Protein AF-A0A955XY49-F1 (afdb_monomer_lite)

Foldseek 3Di:
DDALVNCDPVPNPDDFAPQAFAWPDDSVVVSVCQAQQKDWTKTAFDWDWDDDDQWIKIKGFGADPPDDPVVQQVQVQVCVVVVVQVQFDDWDFPDDVTGTIITTGDGPDDVLLSVLSSCVRTRNMDIDIGWQWDFDDDPPDPGGDTDRHHNVRVVVSVVVVLLVVLLVVLVVLLVVLCVLLLLLVLLLLCLVVVVVLVVLCVPADDLVRSLVCSCVVSVHDNVNSNSVSPDDPVCSDPVNNVVSVVSSVVSVVVSVVSVVCSVDPVSSVVVSVVVVVVCCVVDPDDGRYHYPDPDPCPDHDVLVSQDWAKWKWWAKFQAFIAIENDDDDLVQQAADVPIHTAAIDIDIQSKWKWWAKQQQFIAIDRNVPFHHDSYHGGGPLVQADDDDPITTFDMFMPHPLRFDDQDPVNQVPDPPPADGDFWKWWAKFAQFIAIEHCPVVRDGAHRHGFGAEDWDPVDPRITTNHMDTDSQQWWKWWAKQAAFIAIEGPVLHDYDHGYDNHDGQEDDDDPITTQDIDTDNDQPAAWWFAWPVGDIDGRGNVVDPHDHGHYNGDHPDDPTGTPHTDDDRHYSDDPDPDPPPDDDDDDDDDDDDDDDDDDDDDDDDDDDDDDDDDDDDDDDDDDDDDDDDDDDDDDDDDDDDDDDDDDDDDDDDDDDDDDDDDDDDDDDDDDDDD

pLDDT: mean 82.02, std 21.79, range [23.69, 98.06]

Structure (mmCIF, N/CA/C/O backbone):
data_AF-A0A955XY49-F1
#
_entry.id   AF-A0A955XY49-F1
#
loop_
_atom_site.group_PDB
_atom_site.id
_atom_site.type_symbol
_atom_site.label_atom_id
_atom_site.label_alt_id
_atom_site.label_comp_id
_atom_site.label_asym_id
_atom_site.label_entity_id
_atom_site.label_seq_id
_atom_site.pdbx_PDB_ins_code
_atom_site.Cartn_x
_atom_site.Cartn_y
_atom_site.Cartn_z
_atom_site.occupancy
_atom_site.B_iso_or_equiv
_atom_site.auth_seq_id
_atom_site.auth_comp_id
_atom_site.auth_asym_id
_atom_site.auth_atom_id
_atom_site.pdbx_PDB_model_num
ATOM 1 N N . ASP A 1 1 ? -0.484 16.737 -32.103 1.00 66.50 1 ASP A N 1
ATOM 2 C CA . ASP A 1 1 ? 0.138 16.152 -30.895 1.00 66.50 1 ASP A CA 1
ATOM 3 C C . ASP A 1 1 ? -0.594 14.881 -30.500 1.00 66.50 1 ASP A C 1
ATOM 5 O O . ASP A 1 1 ? -1.704 14.676 -30.982 1.00 66.50 1 ASP A O 1
ATOM 9 N N . ILE A 1 2 ? 0.043 14.018 -29.708 1.00 89.75 2 ILE A N 1
ATOM 10 C CA . ILE A 1 2 ? -0.556 12.797 -29.145 1.00 89.75 2 ILE A CA 1
ATOM 11 C C . ILE A 1 2 ? -0.857 13.055 -27.666 1.00 89.75 2 ILE A C 1
ATOM 13 O O . ILE A 1 2 ? -0.037 13.677 -26.989 1.00 89.75 2 ILE A O 1
ATOM 17 N N . THR A 1 3 ? -2.018 12.626 -27.175 1.00 92.88 3 THR A N 1
ATOM 18 C CA . THR A 1 3 ? -2.400 12.808 -25.764 1.00 92.88 3 THR A CA 1
ATOM 19 C C . THR A 1 3 ? -2.014 11.593 -24.921 1.00 92.88 3 THR A C 1
ATOM 21 O O . THR A 1 3 ? -1.710 10.518 -25.451 1.00 92.88 3 THR A O 1
ATOM 24 N N . LEU A 1 4 ? -2.003 11.743 -23.595 1.00 92.44 4 LEU A N 1
ATOM 25 C CA . LEU A 1 4 ? -1.576 10.671 -22.699 1.00 92.44 4 LEU A CA 1
ATOM 26 C C . LEU A 1 4 ? -2.559 9.488 -22.730 1.00 92.44 4 LEU A C 1
ATOM 28 O O . LEU A 1 4 ? -2.132 8.337 -22.740 1.00 92.44 4 LEU A O 1
ATOM 32 N N . GLU A 1 5 ? -3.859 9.749 -22.874 1.00 91.12 5 GLU A N 1
ATOM 33 C CA . GLU A 1 5 ? -4.933 8.747 -22.962 1.00 91.12 5 GLU A CA 1
ATOM 34 C C . GLU A 1 5 ? -4.856 7.904 -24.241 1.00 91.12 5 GLU A C 1
ATOM 36 O O . GLU A 1 5 ? -5.303 6.755 -24.258 1.00 91.12 5 GLU A O 1
ATOM 41 N N . GLN A 1 6 ? -4.283 8.456 -25.315 1.00 92.31 6 GLN A N 1
ATOM 42 C CA . GLN A 1 6 ? -4.031 7.725 -26.561 1.00 92.31 6 GLN A CA 1
ATOM 43 C C . GLN A 1 6 ? -2.875 6.724 -26.411 1.00 92.31 6 GLN A C 1
ATOM 45 O O . GLN A 1 6 ? -2.832 5.726 -27.128 1.00 92.31 6 GLN A O 1
ATOM 50 N N . VAL A 1 7 ? -1.955 6.962 -25.470 1.00 92.38 7 VAL A N 1
ATOM 51 C CA . VAL A 1 7 ? -0.803 6.092 -25.191 1.00 92.38 7 VAL A CA 1
ATOM 52 C C . VAL A 1 7 ? -1.114 5.100 -24.065 1.00 92.38 7 VAL A C 1
ATOM 54 O O . VAL A 1 7 ? -0.908 3.894 -24.223 1.00 92.38 7 VAL A O 1
ATOM 57 N N . VAL A 1 8 ? -1.622 5.591 -22.933 1.00 91.88 8 VAL A N 1
ATOM 58 C CA . VAL A 1 8 ? -1.838 4.820 -21.703 1.00 91.88 8 VAL A CA 1
ATOM 59 C C . VAL A 1 8 ? -3.145 4.032 -21.783 1.00 91.88 8 VAL A C 1
ATOM 61 O O . VAL A 1 8 ? -4.234 4.595 -21.920 1.00 91.88 8 VAL A O 1
ATOM 64 N N . GLY A 1 9 ? -3.039 2.707 -21.697 1.00 83.81 9 GLY A N 1
ATOM 65 C CA . GLY A 1 9 ? -4.103 1.737 -21.966 1.00 83.81 9 GLY A CA 1
ATOM 66 C C . GLY A 1 9 ? -3.915 1.031 -23.318 1.00 83.81 9 GLY A C 1
ATOM 67 O O . GLY A 1 9 ? -3.582 -0.156 -23.311 1.00 83.81 9 GLY A O 1
ATOM 68 N N . PRO A 1 10 ? -4.085 1.717 -24.471 1.00 88.19 10 PRO A N 1
ATOM 69 C CA . PRO A 1 10 ? -3.972 1.101 -25.799 1.00 88.19 10 PRO A CA 1
ATOM 70 C C . PRO A 1 10 ? -2.569 0.589 -26.147 1.00 88.19 10 PRO A C 1
ATOM 72 O O . PRO A 1 10 ? -2.445 -0.442 -26.806 1.00 88.19 10 PRO A O 1
ATOM 75 N N . HIS A 1 11 ? -1.519 1.299 -25.716 1.00 91.31 11 HIS A N 1
ATOM 76 C CA . HIS A 1 11 ? -0.128 0.975 -26.050 1.00 91.31 11 HIS A CA 1
ATOM 77 C C . HIS A 1 11 ? 0.722 0.676 -24.809 1.00 91.31 11 HIS A C 1
ATOM 79 O O . HIS A 1 11 ? 1.462 -0.303 -24.798 1.00 91.31 11 HIS A O 1
ATOM 85 N N . ILE A 1 12 ? 0.591 1.475 -23.746 1.00 94.00 12 ILE A N 1
ATOM 86 C CA . ILE A 1 12 ? 1.321 1.301 -22.482 1.00 94.00 12 ILE A CA 1
ATOM 87 C C . ILE A 1 12 ? 0.309 1.035 -21.367 1.00 94.00 12 ILE A C 1
ATOM 89 O O . ILE A 1 12 ? -0.427 1.929 -20.964 1.00 94.00 12 ILE A O 1
ATOM 93 N N . LYS A 1 13 ? 0.252 -0.199 -20.856 1.00 92.25 13 LYS A N 1
ATOM 94 C CA . LYS A 1 13 ? -0.722 -0.605 -19.819 1.00 92.25 13 LYS A CA 1
ATOM 95 C C . LYS A 1 13 ? -0.339 -0.203 -18.386 1.00 92.25 13 LYS A C 1
ATOM 97 O O . LYS A 1 13 ? -1.128 -0.432 -17.480 1.00 92.25 13 LYS A O 1
ATOM 102 N N . GLY A 1 14 ? 0.859 0.340 -18.181 1.00 92.81 14 GLY A N 1
ATOM 103 C CA . GLY A 1 14 ? 1.466 0.571 -16.865 1.00 92.81 14 GLY A CA 1
ATOM 104 C C . GLY A 1 14 ? 2.791 -0.190 -16.697 1.00 92.81 14 GLY A C 1
ATOM 105 O O . GLY A 1 14 ? 3.167 -0.959 -17.595 1.00 92.81 14 GLY A O 1
ATOM 106 N N . PRO A 1 15 ? 3.498 -0.015 -15.563 1.00 94.38 15 PRO A N 1
ATOM 107 C CA . PRO A 1 15 ? 4.770 -0.689 -15.285 1.00 94.38 15 PRO A CA 1
ATOM 108 C C . PRO A 1 15 ? 4.636 -2.210 -15.377 1.00 94.38 15 PRO A C 1
ATOM 110 O O . PRO A 1 15 ? 3.614 -2.748 -14.959 1.00 94.38 15 PRO A O 1
ATOM 113 N N . ASP A 1 16 ? 5.635 -2.904 -15.921 1.00 95.19 16 ASP A N 1
ATOM 114 C CA . ASP A 1 16 ? 5.703 -4.369 -15.890 1.00 95.19 16 ASP A CA 1
ATOM 115 C C . ASP A 1 16 ? 6.834 -4.800 -14.957 1.00 95.19 16 ASP A C 1
ATOM 117 O O . ASP A 1 16 ? 7.968 -4.339 -15.106 1.00 95.19 16 ASP A O 1
ATOM 121 N N . PHE A 1 17 ? 6.524 -5.632 -13.964 1.00 94.75 17 PHE A N 1
ATOM 122 C CA . PHE A 1 17 ? 7.477 -6.019 -12.930 1.00 94.75 17 PHE A CA 1
ATOM 123 C C . PHE A 1 17 ? 8.029 -7.427 -13.189 1.00 94.75 17 PHE A C 1
ATOM 125 O O . PHE A 1 17 ? 7.271 -8.350 -13.499 1.00 94.75 17 PHE A O 1
ATOM 132 N N . PRO A 1 18 ? 9.342 -7.656 -12.988 1.00 91.81 18 PRO A N 1
ATOM 133 C CA . PRO A 1 18 ? 9.953 -8.964 -13.226 1.00 91.81 18 PRO A CA 1
ATOM 134 C C . PRO A 1 18 ? 9.407 -10.057 -12.292 1.00 91.81 18 PRO A C 1
ATOM 136 O O . PRO A 1 18 ? 9.465 -11.231 -12.650 1.00 91.81 18 PRO A O 1
ATOM 139 N N . THR A 1 19 ? 8.848 -9.669 -11.136 1.00 90.50 19 THR A N 1
ATOM 140 C CA . THR A 1 19 ? 8.206 -10.538 -10.132 1.00 90.50 19 THR A CA 1
ATOM 141 C C . THR A 1 19 ? 6.707 -10.774 -10.386 1.00 90.50 19 THR A C 1
ATOM 143 O O . THR A 1 19 ? 5.996 -11.219 -9.485 1.00 90.50 19 THR A O 1
ATOM 146 N N . ALA A 1 20 ? 6.211 -10.472 -11.593 1.00 89.62 20 ALA A N 1
ATOM 147 C CA . ALA A 1 20 ? 4.807 -10.604 -11.989 1.00 89.62 20 ALA A CA 1
ATOM 148 C C . ALA A 1 20 ? 3.847 -9.835 -11.054 1.00 89.62 20 ALA A C 1
ATOM 150 O O . ALA A 1 20 ? 3.958 -8.612 -10.933 1.00 89.62 20 ALA A O 1
ATOM 151 N N . GLY A 1 21 ? 2.895 -10.524 -10.419 1.00 90.50 21 GLY A N 1
ATOM 152 C CA . GLY A 1 21 ? 1.897 -9.928 -9.526 1.00 90.50 21 GLY A CA 1
ATOM 153 C C . GLY A 1 21 ? 0.744 -9.231 -10.246 1.00 90.50 21 GLY A C 1
ATOM 154 O O . GLY A 1 21 ? 0.600 -9.304 -11.467 1.00 90.50 21 GLY A O 1
ATOM 155 N N . ILE A 1 22 ? -0.101 -8.568 -9.460 1.00 92.88 22 ILE A N 1
ATOM 156 C CA . ILE A 1 22 ? -1.318 -7.886 -9.902 1.00 92.88 22 ILE A CA 1
ATOM 157 C C . ILE A 1 22 ? -1.184 -6.405 -9.552 1.00 92.88 22 ILE A C 1
ATOM 159 O O . ILE A 1 22 ? -1.000 -6.056 -8.386 1.00 92.88 22 ILE A O 1
ATOM 163 N N . MET A 1 23 ? -1.283 -5.530 -10.548 1.00 93.06 23 MET A N 1
ATOM 164 C CA . MET A 1 23 ? -1.373 -4.088 -10.330 1.00 93.06 23 MET A CA 1
ATOM 165 C C . MET A 1 23 ? -2.828 -3.714 -10.034 1.00 93.06 23 MET A C 1
ATOM 167 O O . MET A 1 23 ? -3.713 -4.034 -10.830 1.00 93.06 23 MET A O 1
ATOM 171 N N . LEU A 1 24 ? -3.063 -3.062 -8.893 1.00 91.12 24 LEU A N 1
ATOM 172 C CA . LEU A 1 24 ? -4.397 -2.632 -8.453 1.00 91.12 24 LEU A CA 1
ATOM 173 C C . LEU A 1 24 ? -4.749 -1.217 -8.933 1.00 91.12 24 LEU A C 1
ATOM 175 O O . LEU A 1 24 ? -5.925 -0.905 -9.079 1.00 91.12 24 LEU A O 1
ATOM 179 N N . THR A 1 25 ? -3.739 -0.384 -9.197 1.00 90.06 25 THR A N 1
ATOM 180 C CA . THR A 1 25 ? -3.908 0.994 -9.677 1.00 90.06 25 THR A CA 1
ATOM 181 C C . THR A 1 25 ? -4.703 1.049 -10.981 1.00 90.06 25 THR A C 1
ATOM 183 O O . THR A 1 25 ? -4.408 0.334 -11.946 1.00 90.06 25 THR A O 1
ATOM 186 N N . THR A 1 26 ? -5.703 1.925 -10.993 1.00 90.12 26 THR A N 1
ATOM 187 C CA . THR A 1 26 ? -6.620 2.175 -12.108 1.00 90.12 26 THR A CA 1
ATOM 188 C C . THR A 1 26 ? -5.922 2.854 -13.288 1.00 90.12 26 THR A C 1
ATOM 190 O O . THR A 1 26 ? -4.781 3.320 -13.202 1.00 90.12 26 THR A O 1
ATOM 193 N N . ARG A 1 27 ? -6.605 2.925 -14.437 1.00 89.56 27 ARG A N 1
ATOM 194 C CA . ARG A 1 27 ? -6.067 3.623 -15.613 1.00 89.56 27 ARG A CA 1
ATOM 195 C C . ARG A 1 27 ? -5.982 5.128 -15.361 1.00 89.56 27 ARG A C 1
ATOM 197 O O . ARG A 1 27 ? -5.047 5.765 -15.829 1.00 89.56 27 ARG A O 1
ATOM 204 N N . GLU A 1 28 ? -6.948 5.659 -14.631 1.00 89.62 28 GLU A N 1
ATOM 205 C CA . GLU A 1 28 ? -7.114 7.064 -14.286 1.00 89.62 28 GLU A CA 1
ATOM 206 C C . GLU A 1 28 ? -5.966 7.524 -13.375 1.00 89.62 28 GLU A C 1
ATOM 208 O O . GLU A 1 28 ? -5.245 8.455 -13.726 1.00 89.62 28 GLU A O 1
ATOM 213 N N . GLU A 1 29 ? -5.680 6.784 -12.300 1.00 91.12 29 GLU A N 1
ATOM 214 C CA . GLU A 1 29 ? -4.509 7.034 -11.444 1.00 91.12 29 GLU A CA 1
ATOM 215 C C . GLU A 1 29 ? -3.183 6.897 -12.217 1.00 91.12 29 GLU A C 1
ATOM 217 O O . GLU A 1 29 ? -2.256 7.679 -12.012 1.00 91.12 29 GLU A O 1
ATOM 222 N N . LEU A 1 30 ? -3.065 5.938 -13.148 1.00 93.44 30 LEU A N 1
ATOM 223 C CA . LEU A 1 30 ? -1.870 5.825 -13.998 1.00 93.44 30 LEU A CA 1
ATOM 224 C C . LEU A 1 30 ? -1.691 7.013 -14.947 1.00 93.44 30 LEU A C 1
ATOM 226 O O . LEU A 1 30 ? -0.548 7.356 -15.250 1.00 93.44 30 LEU A O 1
ATOM 230 N N . LEU A 1 31 ? -2.775 7.630 -15.426 1.00 94.44 31 LEU A N 1
ATOM 231 C CA . LEU A 1 31 ? -2.696 8.860 -16.215 1.00 94.44 31 LEU A CA 1
ATOM 232 C C . LEU A 1 31 ? -2.120 9.993 -15.359 1.00 94.44 31 LEU A C 1
ATOM 234 O O . LEU A 1 31 ? -1.156 10.620 -15.784 1.00 94.44 31 LEU A O 1
ATOM 238 N N . GLU A 1 32 ? -2.615 10.189 -14.136 1.00 94.94 32 GLU A N 1
ATOM 239 C CA . GLU A 1 32 ? -2.081 11.198 -13.206 1.00 94.94 32 GLU A CA 1
ATOM 240 C C . GLU A 1 32 ? -0.594 10.958 -12.884 1.00 94.94 32 GLU A C 1
ATOM 242 O O . GLU A 1 32 ? 0.231 11.867 -13.003 1.00 94.94 32 GLU A O 1
ATOM 247 N N . ILE A 1 33 ? -0.219 9.711 -12.567 1.00 95.88 33 ILE A N 1
ATOM 248 C CA . ILE A 1 33 ? 1.171 9.321 -12.269 1.00 95.88 33 ILE A CA 1
ATOM 249 C C . ILE A 1 33 ? 2.101 9.586 -13.461 1.00 95.88 33 ILE A C 1
ATOM 251 O O . ILE A 1 33 ? 3.246 10.023 -13.286 1.00 95.88 33 ILE A O 1
ATOM 255 N N . TYR A 1 34 ? 1.632 9.298 -14.677 1.00 96.81 34 TYR A N 1
ATOM 256 C CA . TYR A 1 34 ? 2.403 9.500 -15.898 1.00 96.81 34 TYR A CA 1
ATOM 257 C C . TYR A 1 34 ? 2.382 10.942 -16.417 1.00 96.81 34 TYR A C 1
ATOM 259 O O . TYR A 1 34 ? 3.294 11.283 -17.168 1.00 96.81 34 TYR A O 1
ATOM 267 N N . ASP A 1 35 ? 1.434 11.788 -16.018 1.00 95.69 35 ASP A N 1
ATOM 268 C CA . ASP A 1 35 ? 1.459 13.224 -16.317 1.00 95.69 35 ASP A CA 1
ATOM 269 C C . ASP A 1 35 ? 2.396 13.970 -15.353 1.00 95.69 35 ASP A C 1
ATOM 271 O O . ASP A 1 35 ? 3.370 14.589 -15.786 1.00 95.69 35 ASP A O 1
ATOM 275 N N . GLU A 1 36 ? 2.205 13.810 -14.035 1.00 95.06 36 GLU A N 1
ATOM 276 C CA . GLU A 1 36 ? 3.048 14.464 -13.021 1.00 95.06 36 GLU A CA 1
ATOM 277 C C . GLU A 1 36 ? 4.482 13.907 -12.949 1.00 95.06 36 GLU A C 1
ATOM 279 O O . GLU A 1 36 ? 5.376 14.528 -12.361 1.00 95.06 36 GLU A O 1
ATOM 284 N N . GLY A 1 37 ? 4.705 12.697 -13.466 1.00 94.69 37 GLY A N 1
ATOM 285 C CA . GLY A 1 37 ? 5.973 11.983 -13.341 1.00 94.69 37 GLY A CA 1
ATOM 286 C C . GLY A 1 37 ? 6.259 11.450 -11.934 1.00 94.69 37 GLY A C 1
ATOM 287 O O . GLY A 1 37 ? 7.414 11.163 -11.609 1.00 94.69 37 GLY A O 1
ATOM 288 N N . ARG A 1 38 ? 5.248 11.350 -11.065 1.00 96.25 38 ARG A N 1
ATOM 289 C CA . ARG A 1 38 ? 5.370 10.819 -9.698 1.00 96.25 38 ARG A CA 1
ATOM 290 C C . ARG A 1 38 ? 4.059 10.210 -9.204 1.00 96.25 38 ARG A C 1
ATOM 292 O O . ARG A 1 38 ? 2.993 10.586 -9.662 1.00 96.25 38 ARG A O 1
ATOM 299 N N . GLY A 1 39 ? 4.148 9.344 -8.201 1.00 94.50 39 GLY A N 1
ATOM 300 C CA . GLY A 1 39 ? 2.996 8.851 -7.442 1.00 94.50 39 GLY A CA 1
ATOM 301 C C . GLY A 1 39 ? 3.239 7.440 -6.923 1.00 94.50 39 GLY A C 1
ATOM 302 O O . GLY A 1 39 ? 4.391 7.036 -6.776 1.00 94.50 39 GLY A O 1
ATOM 303 N N . ALA A 1 40 ? 2.178 6.688 -6.640 1.00 94.12 40 ALA A N 1
ATOM 304 C CA . ALA A 1 40 ? 2.277 5.335 -6.100 1.00 94.12 40 ALA A CA 1
ATOM 305 C C . ALA A 1 40 ? 1.466 4.352 -6.948 1.00 94.12 40 ALA A C 1
ATOM 307 O O . ALA A 1 40 ? 0.273 4.543 -7.150 1.00 94.12 40 ALA A O 1
ATOM 308 N N . VAL A 1 41 ? 2.118 3.285 -7.408 1.00 93.75 41 VAL A N 1
ATOM 309 C CA . VAL A 1 41 ? 1.468 2.147 -8.063 1.00 93.75 41 VAL A CA 1
ATOM 310 C C . VAL A 1 41 ? 1.313 1.037 -7.033 1.00 93.75 41 VAL A C 1
ATOM 312 O O . VAL A 1 41 ? 2.296 0.591 -6.441 1.00 93.75 41 VAL A O 1
ATOM 315 N N . GLU A 1 42 ? 0.087 0.595 -6.791 1.00 93.25 42 GLU A N 1
ATOM 316 C CA . GLU A 1 42 ? -0.219 -0.440 -5.811 1.00 93.25 42 GLU A CA 1
ATOM 317 C C . GLU A 1 42 ? -0.146 -1.828 -6.458 1.00 93.25 42 GLU A C 1
ATOM 319 O O . GLU A 1 42 ? -0.754 -2.090 -7.500 1.00 93.25 42 GLU A O 1
ATOM 324 N N . VAL A 1 43 ? 0.653 -2.710 -5.853 1.00 93.19 43 VAL A N 1
ATOM 325 C CA . VAL A 1 43 ? 1.022 -4.023 -6.389 1.00 93.19 43 VAL A CA 1
ATOM 326 C C . VAL A 1 43 ? 0.739 -5.096 -5.345 1.00 93.19 43 VAL A C 1
ATOM 328 O O . VAL A 1 43 ? 1.164 -5.002 -4.193 1.00 93.19 43 VAL A O 1
ATOM 331 N N . ARG A 1 44 ? 0.039 -6.147 -5.764 1.00 93.06 44 ARG A N 1
ATOM 332 C CA . ARG A 1 44 ? -0.347 -7.303 -4.955 1.00 93.06 44 ARG A CA 1
ATOM 333 C C . ARG A 1 44 ? 0.346 -8.568 -5.469 1.00 93.06 44 ARG A C 1
ATOM 335 O O . ARG A 1 44 ? 0.433 -8.781 -6.678 1.00 93.06 44 ARG A O 1
ATOM 342 N N . GLY A 1 45 ? 0.810 -9.422 -4.558 1.00 93.12 45 GLY A N 1
ATOM 343 C CA . GLY A 1 45 ? 1.300 -10.761 -4.891 1.00 93.12 45 GLY A CA 1
ATOM 344 C C . GLY A 1 45 ? 0.188 -11.649 -5.457 1.00 93.12 45 GLY A C 1
ATOM 345 O O . GLY A 1 45 ? -0.929 -11.663 -4.933 1.00 93.12 45 GLY A O 1
ATOM 346 N N . ALA A 1 46 ? 0.474 -12.374 -6.538 1.00 92.00 46 ALA A N 1
ATOM 347 C CA . ALA A 1 46 ? -0.477 -13.325 -7.105 1.00 92.00 46 ALA A CA 1
ATOM 348 C C . ALA A 1 46 ? -0.611 -14.557 -6.195 1.00 92.00 46 ALA A C 1
ATOM 350 O O . ALA A 1 46 ? 0.376 -15.032 -5.630 1.00 92.00 46 ALA A O 1
ATOM 351 N N . TRP A 1 47 ? -1.831 -15.076 -6.059 1.00 93.06 47 TRP A N 1
ATOM 352 C CA . TRP A 1 47 ? -2.116 -16.278 -5.282 1.00 93.06 47 TRP A CA 1
ATOM 353 C C . TRP A 1 47 ? -3.288 -17.058 -5.876 1.00 93.06 47 TRP A C 1
ATOM 355 O O . TRP A 1 47 ? -4.147 -16.494 -6.559 1.00 93.06 47 TRP A O 1
ATOM 365 N N . ARG A 1 48 ? -3.342 -18.355 -5.570 1.00 92.25 48 ARG A N 1
ATOM 366 C CA . ARG A 1 48 ? -4.419 -19.270 -5.963 1.00 92.25 48 ARG A CA 1
ATOM 367 C C . ARG A 1 48 ? -4.685 -20.322 -4.893 1.00 92.25 48 ARG A C 1
ATOM 369 O O . ARG A 1 48 ? -3.922 -20.480 -3.941 1.00 92.25 48 ARG A O 1
ATOM 376 N N . LEU A 1 49 ? -5.792 -21.041 -5.052 1.00 92.56 49 LEU A N 1
ATOM 377 C CA . LEU A 1 49 ? -6.158 -22.158 -4.187 1.00 92.56 49 LEU A CA 1
ATOM 378 C C . LEU A 1 49 ? -5.760 -23.483 -4.827 1.00 92.56 49 LEU A C 1
ATOM 380 O O . LEU A 1 49 ? -6.101 -23.750 -5.978 1.00 92.56 49 LEU A O 1
ATOM 384 N N . GLU A 1 50 ? -5.098 -24.329 -4.044 1.00 91.81 50 GLU A N 1
ATOM 385 C CA . GLU A 1 50 ? -4.875 -25.739 -4.360 1.00 91.81 50 GLU A CA 1
ATOM 386 C C . GLU A 1 50 ? -5.615 -26.606 -3.329 1.00 91.81 50 GLU A C 1
ATOM 388 O O . GLU A 1 50 ? -5.783 -26.223 -2.167 1.00 91.81 50 GLU A O 1
ATOM 393 N N . SER A 1 51 ? -6.098 -27.777 -3.744 1.00 87.19 51 SER A N 1
ATOM 394 C CA . SER A 1 51 ? -6.823 -28.692 -2.859 1.00 87.19 51 SER A CA 1
ATOM 395 C C . SER A 1 51 ? -6.572 -30.147 -3.220 1.00 87.19 51 SER A C 1
ATOM 397 O O . SER A 1 51 ? -6.719 -30.525 -4.382 1.00 87.19 51 SER A O 1
ATOM 399 N N . GLU A 1 52 ? -6.296 -30.969 -2.213 1.00 82.75 52 GLU A N 1
ATOM 400 C CA . GLU A 1 52 ? -6.125 -32.414 -2.346 1.00 82.75 52 GLU A CA 1
ATOM 401 C C . GLU A 1 52 ? -7.060 -33.106 -1.345 1.00 82.75 52 GLU A C 1
ATOM 403 O O . GLU A 1 52 ? -6.906 -33.023 -0.121 1.00 82.75 52 GLU A O 1
ATOM 408 N N . GLY A 1 53 ? -8.108 -33.741 -1.874 1.00 80.94 53 GLY A N 1
ATOM 409 C CA . GLY A 1 53 ? -9.163 -34.355 -1.071 1.00 80.94 53 GLY A CA 1
ATOM 410 C C . GLY A 1 53 ? -9.886 -33.347 -0.168 1.00 80.94 53 GLY A C 1
ATOM 411 O O . GLY A 1 53 ? -10.703 -32.557 -0.631 1.00 80.94 53 GLY A O 1
ATOM 412 N N . GLN A 1 54 ? -9.624 -33.421 1.139 1.00 74.88 54 GLN A N 1
ATOM 413 C CA . GLN A 1 54 ? -10.225 -32.555 2.165 1.00 74.88 54 GLN A CA 1
ATOM 414 C C . GLN A 1 54 ? -9.286 -31.436 2.647 1.00 74.88 54 GLN A C 1
ATOM 416 O O . GLN A 1 54 ? -9.724 -30.570 3.407 1.00 74.88 54 GLN A O 1
ATOM 421 N N . LYS A 1 55 ? -8.008 -31.444 2.238 1.00 81.06 55 LYS A N 1
ATOM 422 C CA . LYS A 1 55 ? -7.058 -30.371 2.549 1.00 81.06 55 LYS A CA 1
ATOM 423 C C . LYS A 1 55 ? -7.130 -29.277 1.486 1.00 81.06 55 LYS A C 1
ATOM 425 O O . LYS A 1 55 ? -7.308 -29.556 0.300 1.00 81.06 55 LYS A O 1
ATOM 430 N N . LYS A 1 56 ? -6.990 -28.030 1.931 1.00 88.12 56 LYS A N 1
ATOM 431 C CA . LYS A 1 56 ? -6.892 -26.838 1.086 1.00 88.12 56 LYS A CA 1
ATOM 432 C C . LYS A 1 56 ? -5.636 -26.069 1.473 1.00 88.12 56 LYS A C 1
ATOM 434 O O . LYS A 1 56 ? -5.314 -25.978 2.658 1.00 88.12 56 LYS A O 1
ATOM 439 N N . TRP A 1 57 ? -4.995 -25.471 0.483 1.00 92.94 57 TRP A N 1
ATOM 440 C CA . TRP A 1 57 ? -3.862 -24.577 0.662 1.00 92.94 57 TRP A CA 1
ATOM 441 C C . TRP A 1 57 ? -4.081 -23.302 -0.137 1.00 92.94 57 TRP A C 1
ATOM 443 O O . TRP A 1 57 ? -4.706 -23.316 -1.202 1.00 92.94 57 TRP A O 1
ATOM 453 N N . ILE A 1 58 ? -3.529 -22.207 0.371 1.00 94.94 58 ILE A N 1
ATOM 454 C CA . ILE A 1 58 ? -3.272 -21.025 -0.446 1.00 94.94 58 ILE A CA 1
ATOM 455 C C . ILE A 1 58 ? -1.837 -21.138 -0.945 1.00 94.94 58 ILE A C 1
ATOM 457 O O . ILE A 1 58 ? -0.923 -21.359 -0.153 1.00 94.94 58 ILE A O 1
ATOM 461 N N . VAL A 1 59 ? -1.647 -20.971 -2.247 1.00 95.19 59 VAL A N 1
ATOM 462 C CA . VAL A 1 59 ? -0.329 -20.872 -2.868 1.00 95.19 59 VAL A CA 1
ATOM 463 C C . VAL A 1 59 ? -0.143 -19.440 -3.336 1.00 95.19 59 VAL A C 1
ATOM 465 O O . VAL A 1 59 ? -0.948 -18.937 -4.113 1.00 95.19 59 VAL A O 1
ATOM 468 N N . ILE A 1 60 ? 0.902 -18.783 -2.842 1.00 95.06 60 ILE A N 1
ATOM 469 C CA . ILE A 1 60 ? 1.364 -17.486 -3.331 1.00 95.06 60 ILE A CA 1
ATOM 470 C C . ILE A 1 60 ? 2.367 -17.771 -4.451 1.00 95.06 60 ILE A C 1
ATOM 472 O O . ILE A 1 60 ? 3.448 -18.308 -4.192 1.00 95.06 60 ILE A O 1
ATOM 476 N N . ASP A 1 61 ? 1.989 -17.415 -5.677 1.00 92.56 61 ASP A N 1
ATOM 477 C CA . ASP A 1 61 ? 2.786 -17.603 -6.894 1.00 92.56 61 ASP A CA 1
ATOM 478 C C . ASP A 1 61 ? 3.702 -16.392 -7.180 1.00 92.56 61 ASP A C 1
ATOM 480 O O . ASP A 1 61 ? 4.577 -16.451 -8.043 1.00 92.56 61 ASP A O 1
ATOM 484 N N . SER A 1 62 ? 3.503 -15.250 -6.502 1.00 92.75 62 SER A N 1
ATOM 485 C CA . SER A 1 62 ? 4.355 -14.070 -6.702 1.00 92.75 62 SER A CA 1
ATOM 486 C C . SER A 1 62 ? 4.380 -13.095 -5.517 1.00 92.75 62 SER A C 1
ATOM 488 O O . SER A 1 62 ? 3.434 -13.006 -4.736 1.00 92.75 62 SER A O 1
ATOM 490 N N . SER A 1 63 ? 5.459 -12.312 -5.407 1.00 92.25 63 SER A N 1
ATOM 491 C CA . SER A 1 63 ? 5.616 -11.234 -4.419 1.00 92.25 63 SER A CA 1
ATOM 492 C C . SER A 1 63 ? 5.658 -9.850 -5.088 1.00 92.25 63 SER A C 1
ATOM 494 O O . SER A 1 63 ? 6.188 -9.731 -6.201 1.00 92.25 63 SER A O 1
ATOM 496 N N . PRO A 1 64 ? 5.176 -8.777 -4.427 1.00 93.19 64 PRO A N 1
ATOM 497 C CA . PRO A 1 64 ? 5.330 -7.417 -4.938 1.00 93.19 64 PRO A CA 1
ATOM 498 C C . PRO A 1 64 ? 6.795 -7.036 -5.183 1.00 93.19 64 PRO A C 1
ATOM 500 O O . PRO A 1 64 ? 7.710 -7.492 -4.490 1.00 93.19 64 PRO A O 1
ATOM 503 N N . TYR A 1 65 ? 7.026 -6.182 -6.179 1.00 92.38 65 TYR A N 1
ATOM 504 C CA . TYR A 1 65 ? 8.373 -5.770 -6.561 1.00 92.38 65 TYR A CA 1
ATOM 505 C C . TYR A 1 65 ? 9.071 -4.982 -5.440 1.00 92.38 65 TYR A C 1
ATOM 507 O O . TYR A 1 65 ? 8.469 -4.128 -4.792 1.00 92.38 65 TYR A O 1
ATOM 515 N N . GLY A 1 66 ? 10.353 -5.277 -5.208 1.00 89.19 66 GLY A N 1
ATOM 516 C CA . GLY A 1 66 ? 11.148 -4.680 -4.128 1.00 89.19 66 GLY A CA 1
ATOM 517 C C . GLY A 1 66 ? 10.937 -5.298 -2.737 1.00 89.19 66 GLY A C 1
ATOM 518 O O . GLY A 1 66 ? 11.667 -4.943 -1.814 1.00 89.19 66 GLY A O 1
ATOM 519 N N . VAL A 1 67 ? 10.002 -6.241 -2.570 1.00 91.94 67 VAL A N 1
ATOM 520 C CA . VAL A 1 67 ? 9.797 -6.968 -1.306 1.00 91.94 67 VAL A CA 1
ATOM 521 C C . VAL A 1 67 ? 10.706 -8.199 -1.253 1.00 91.94 67 VAL A C 1
ATOM 523 O O . VAL A 1 67 ? 10.741 -9.004 -2.182 1.00 91.94 67 VAL A O 1
ATOM 526 N N . ASN A 1 68 ? 11.443 -8.375 -0.153 1.00 91.88 68 ASN A N 1
ATOM 527 C CA . ASN A 1 68 ? 12.258 -9.572 0.056 1.00 91.88 68 ASN A CA 1
ATOM 528 C C . ASN A 1 68 ? 11.365 -10.764 0.446 1.00 91.88 68 ASN A C 1
ATOM 530 O O . ASN A 1 68 ? 10.699 -10.726 1.483 1.00 91.88 68 ASN A O 1
ATOM 534 N N . LYS A 1 69 ? 11.387 -11.837 -0.359 1.00 90.44 69 LYS A N 1
ATOM 535 C CA . LYS A 1 69 ? 10.579 -13.047 -0.132 1.00 90.44 69 LYS A CA 1
ATOM 536 C C . LYS A 1 69 ? 10.815 -13.664 1.251 1.00 90.44 69 LYS A C 1
ATOM 538 O O . LYS A 1 69 ? 9.852 -13.957 1.948 1.00 90.44 69 LYS A O 1
ATOM 543 N N . SER A 1 70 ? 12.068 -13.836 1.671 1.00 92.06 70 SER A N 1
ATOM 544 C CA . SER A 1 70 ? 12.399 -14.466 2.957 1.00 92.06 70 SER A CA 1
ATOM 545 C C . SER A 1 70 ? 11.906 -13.637 4.146 1.00 92.06 70 SER A C 1
ATOM 547 O O . SER A 1 70 ? 11.422 -14.196 5.127 1.00 92.06 70 SER A O 1
ATOM 549 N N . THR A 1 71 ? 11.971 -12.304 4.046 1.00 92.88 71 THR A N 1
ATOM 550 C CA . THR A 1 71 ? 11.387 -11.397 5.046 1.00 92.88 71 THR A CA 1
ATOM 551 C C . THR A 1 71 ? 9.863 -11.512 5.083 1.00 92.88 71 THR A C 1
ATOM 553 O O . THR A 1 71 ? 9.301 -11.622 6.167 1.00 92.88 71 THR A O 1
ATOM 556 N N . LEU A 1 72 ? 9.200 -11.555 3.922 1.00 93.81 72 LEU A N 1
ATOM 557 C CA . LEU A 1 72 ? 7.745 -11.713 3.824 1.00 93.81 72 LEU A CA 1
ATOM 558 C C . LEU A 1 72 ? 7.262 -13.056 4.401 1.00 93.81 72 LEU A C 1
ATOM 560 O O . LEU A 1 72 ? 6.298 -13.087 5.159 1.00 93.81 72 LEU A O 1
ATOM 564 N N . VAL A 1 73 ? 7.954 -14.158 4.097 1.00 94.75 73 VAL A N 1
ATOM 565 C CA . VAL A 1 73 ? 7.669 -15.485 4.673 1.00 94.75 73 VAL A CA 1
ATOM 566 C C . VAL A 1 73 ? 7.845 -15.470 6.196 1.00 94.75 73 VAL A C 1
ATOM 568 O O . VAL A 1 73 ? 6.999 -16.002 6.913 1.00 94.75 73 VAL A O 1
ATOM 571 N N . GLY A 1 74 ? 8.902 -14.827 6.706 1.00 93.88 74 GLY A N 1
ATOM 572 C CA . GLY A 1 74 ? 9.138 -14.680 8.146 1.00 93.88 74 GLY A CA 1
ATOM 573 C C . GLY A 1 74 ? 8.056 -13.867 8.868 1.00 93.88 74 GLY A C 1
ATOM 574 O O . GLY A 1 74 ? 7.610 -14.271 9.941 1.00 93.88 74 GLY A O 1
ATOM 575 N N . ASP A 1 75 ? 7.600 -12.772 8.259 1.00 94.81 75 ASP A N 1
ATOM 576 C CA . ASP A 1 75 ? 6.519 -11.910 8.758 1.00 94.81 75 ASP A CA 1
ATOM 577 C C . ASP A 1 75 ? 5.179 -12.668 8.827 1.00 94.81 75 ASP A C 1
ATOM 579 O O . ASP A 1 75 ? 4.545 -12.745 9.883 1.00 94.81 75 ASP A O 1
ATOM 583 N N . ILE A 1 76 ? 4.799 -13.360 7.743 1.00 95.50 76 ILE A N 1
ATOM 584 C CA . ILE A 1 76 ? 3.603 -14.219 7.720 1.00 95.50 76 ILE A CA 1
ATOM 585 C C . ILE A 1 76 ? 3.699 -15.320 8.795 1.00 95.50 76 ILE A C 1
ATOM 587 O O . ILE A 1 76 ? 2.735 -15.550 9.527 1.00 95.50 76 ILE A O 1
ATOM 591 N N . ALA A 1 77 ? 4.863 -15.962 8.956 1.00 94.62 77 ALA A N 1
ATOM 592 C CA . ALA A 1 77 ? 5.081 -16.974 9.993 1.00 94.62 77 ALA A CA 1
ATOM 593 C C . ALA A 1 77 ? 4.937 -16.413 11.422 1.00 94.62 77 ALA A C 1
ATOM 595 O O . ALA A 1 77 ? 4.450 -17.108 12.316 1.00 94.62 77 ALA A O 1
ATOM 596 N N . GLU A 1 78 ? 5.335 -15.161 11.662 1.00 93.56 78 GLU A N 1
ATOM 597 C CA . GLU A 1 78 ? 5.139 -14.492 12.950 1.00 93.56 78 GLU A CA 1
ATOM 598 C C . GLU A 1 78 ? 3.662 -14.163 13.210 1.00 93.56 78 GLU A C 1
ATOM 600 O O . GLU A 1 78 ? 3.178 -14.349 14.331 1.00 93.56 78 GLU A O 1
ATOM 605 N N . HIS A 1 79 ? 2.926 -13.743 12.179 1.00 93.06 79 HIS A N 1
ATOM 606 C CA . HIS A 1 79 ? 1.481 -13.535 12.252 1.00 93.06 79 HIS A CA 1
ATOM 607 C C . HIS A 1 79 ? 0.712 -14.831 12.565 1.00 93.06 79 HIS A C 1
ATOM 609 O O . HIS A 1 79 ? -0.187 -14.805 13.408 1.00 93.06 79 HIS A O 1
ATOM 615 N N . ILE A 1 80 ? 1.103 -15.968 11.977 1.00 93.06 80 ILE A N 1
ATOM 616 C CA . ILE A 1 80 ? 0.550 -17.290 12.321 1.00 93.06 80 ILE A CA 1
ATOM 617 C C . ILE A 1 80 ? 0.906 -17.656 13.773 1.00 93.06 80 ILE A C 1
ATOM 619 O O . ILE A 1 80 ? 0.018 -17.956 14.567 1.00 93.06 80 ILE A O 1
ATOM 623 N N . ARG A 1 81 ? 2.188 -17.554 14.165 1.00 90.31 81 ARG A N 1
ATOM 624 C CA . ARG A 1 81 ? 2.670 -17.922 15.516 1.00 90.31 81 ARG A CA 1
ATOM 625 C C . ARG A 1 81 ? 2.011 -17.122 16.642 1.00 90.31 81 ARG A C 1
ATOM 627 O O . ARG A 1 81 ? 1.828 -17.651 17.731 1.00 90.31 81 ARG A O 1
ATOM 634 N N . LYS A 1 82 ? 1.681 -15.850 16.406 1.00 88.12 82 LYS A N 1
ATOM 635 C CA . LYS A 1 82 ? 0.994 -14.980 17.380 1.00 88.12 82 LYS A CA 1
ATOM 636 C C . LYS A 1 82 ? -0.528 -15.196 17.420 1.00 88.12 82 LYS A C 1
ATOM 638 O O . LYS A 1 82 ? -1.229 -14.334 17.938 1.00 88.12 82 LYS A O 1
ATOM 643 N N . GLU A 1 83 ? -1.027 -16.271 16.803 1.00 86.88 83 GLU A N 1
ATOM 644 C CA . GLU A 1 83 ? -2.452 -16.576 16.593 1.00 86.88 83 GLU A CA 1
ATOM 645 C C . GLU A 1 83 ? -3.240 -15.417 15.961 1.00 86.88 83 GLU A C 1
ATOM 647 O O . GLU A 1 83 ? -4.466 -15.358 16.005 1.00 86.88 83 GLU A O 1
ATOM 652 N N . LYS A 1 84 ? -2.532 -14.515 15.269 1.00 83.00 84 LYS A N 1
ATOM 653 C CA . LYS A 1 84 ? -3.136 -13.432 14.497 1.00 83.00 84 LYS A CA 1
ATOM 654 C C . LYS A 1 84 ? -3.655 -13.909 13.142 1.00 83.00 84 LYS A C 1
ATOM 656 O O . LYS A 1 84 ? -4.108 -13.055 12.388 1.00 83.00 84 LYS A O 1
ATOM 661 N N . VAL A 1 85 ? -3.572 -15.208 12.815 1.00 88.81 85 VAL A N 1
ATOM 662 C CA . VAL A 1 85 ? -4.231 -15.865 11.664 1.00 88.81 85 VAL A CA 1
ATOM 663 C C . VAL A 1 85 ? -4.676 -17.304 11.992 1.00 88.81 85 VAL A C 1
ATOM 665 O O . VAL A 1 85 ? -4.086 -18.253 11.483 1.00 88.81 85 VAL A O 1
ATOM 668 N N . PRO A 1 86 ? -5.732 -17.507 12.810 1.00 85.00 86 PRO A N 1
ATOM 669 C CA . PRO A 1 86 ? -6.225 -18.834 13.208 1.00 85.00 86 PRO A CA 1
ATOM 670 C C . PRO A 1 86 ? -6.799 -19.684 12.058 1.00 85.00 86 PRO A C 1
ATOM 672 O O . PRO A 1 86 ? -7.052 -20.876 12.246 1.00 85.00 86 PRO A O 1
ATOM 675 N N . GLN A 1 87 ? -7.028 -19.102 10.874 1.00 89.50 87 GLN A N 1
ATOM 676 C CA . GLN A 1 87 ? -7.375 -19.835 9.651 1.00 89.50 87 GLN A CA 1
ATOM 677 C C . GLN A 1 87 ? -6.173 -20.587 9.068 1.00 89.50 87 GLN A C 1
ATOM 679 O O . GLN A 1 87 ? -6.373 -21.529 8.304 1.00 89.50 87 GLN A O 1
ATOM 684 N N . LEU A 1 88 ? -4.945 -20.182 9.402 1.00 92.19 88 LEU A N 1
ATOM 685 C CA . LEU A 1 88 ? -3.706 -20.796 8.936 1.00 92.19 88 LEU A CA 1
ATOM 686 C C . LEU A 1 88 ? -3.071 -21.625 10.055 1.00 92.19 88 LEU A C 1
ATOM 688 O O . LEU A 1 88 ? -3.056 -21.228 11.216 1.00 92.19 88 LEU A O 1
ATOM 692 N N . LEU A 1 89 ? -2.551 -22.793 9.688 1.00 91.31 89 LEU A N 1
ATOM 693 C CA . LEU A 1 89 ? -1.841 -23.704 10.584 1.00 91.31 89 LEU A CA 1
ATOM 694 C C . LEU A 1 89 ? -0.323 -23.562 10.454 1.00 91.31 89 LEU A C 1
ATOM 696 O O . LEU A 1 89 ? 0.385 -23.630 11.453 1.00 91.31 89 LEU A O 1
ATOM 700 N N . ASP A 1 90 ? 0.169 -23.409 9.224 1.00 92.00 90 ASP A N 1
ATOM 701 C CA . ASP A 1 90 ? 1.594 -23.476 8.892 1.00 92.00 90 ASP A CA 1
ATOM 702 C C . ASP A 1 90 ? 1.898 -22.744 7.570 1.00 92.00 90 ASP A C 1
ATOM 704 O O . ASP A 1 90 ? 0.999 -22.509 6.753 1.00 92.00 90 ASP A O 1
ATOM 708 N N . ILE A 1 91 ? 3.173 -22.413 7.354 1.00 95.19 91 ILE A N 1
ATOM 709 C CA . ILE A 1 91 ? 3.711 -21.792 6.139 1.00 95.19 91 ILE A CA 1
ATOM 710 C C . ILE A 1 91 ? 4.986 -22.515 5.695 1.00 95.19 91 ILE A C 1
ATOM 712 O O . ILE A 1 91 ? 5.922 -22.698 6.472 1.00 95.19 91 ILE A O 1
ATOM 716 N N . ARG A 1 92 ? 5.051 -22.870 4.409 1.00 94.31 92 ARG A N 1
ATOM 717 C CA . ARG A 1 92 ? 6.202 -23.529 3.781 1.00 94.31 92 ARG A CA 1
ATOM 718 C C . ARG A 1 92 ? 6.634 -22.780 2.526 1.00 94.31 92 ARG A C 1
ATOM 720 O O . ARG A 1 92 ? 5.805 -22.390 1.710 1.00 94.31 92 ARG A O 1
ATOM 727 N N . ASP A 1 93 ? 7.937 -22.582 2.367 1.00 94.00 93 ASP A N 1
ATOM 728 C CA . ASP A 1 93 ? 8.526 -22.048 1.137 1.00 94.00 93 ASP A CA 1
ATOM 729 C C . ASP A 1 93 ? 8.986 -23.222 0.263 1.00 94.00 93 ASP A C 1
ATOM 731 O O . ASP A 1 93 ? 9.952 -23.909 0.589 1.00 94.00 93 ASP A O 1
ATOM 735 N N . GLU A 1 94 ? 8.254 -23.469 -0.823 1.00 92.44 94 GLU A N 1
ATOM 736 C CA . GLU A 1 94 ? 8.514 -24.514 -1.823 1.00 92.44 94 GLU A CA 1
ATOM 737 C C . GLU A 1 94 ? 9.112 -23.917 -3.115 1.00 92.44 94 GLU A C 1
ATOM 739 O O . GLU A 1 94 ? 9.134 -24.571 -4.158 1.00 92.44 94 GLU A O 1
ATOM 744 N N . SER A 1 95 ? 9.568 -22.657 -3.077 1.00 88.75 95 SER A N 1
ATOM 745 C CA . SER A 1 95 ? 10.082 -21.971 -4.267 1.00 88.75 95 SER A CA 1
ATOM 746 C C . SER A 1 95 ? 11.350 -22.629 -4.808 1.00 88.75 95 SER A C 1
ATOM 748 O O . SER A 1 95 ? 12.246 -23.004 -4.049 1.00 88.75 95 SER A O 1
ATOM 750 N N . THR A 1 96 ? 11.469 -22.646 -6.131 1.00 86.38 96 THR A N 1
ATOM 751 C CA . THR A 1 96 ? 12.685 -23.056 -6.847 1.00 86.38 96 THR A CA 1
ATOM 752 C C . THR A 1 96 ? 13.120 -21.915 -7.768 1.00 86.38 96 THR A C 1
ATOM 754 O O . THR A 1 96 ? 13.508 -20.864 -7.260 1.00 86.38 96 THR A O 1
ATOM 757 N N . ASP A 1 97 ? 13.001 -22.078 -9.087 1.00 80.44 97 ASP A N 1
ATOM 758 C CA . ASP A 1 97 ? 13.160 -20.985 -10.056 1.00 80.44 97 ASP A CA 1
ATOM 759 C C . ASP A 1 97 ? 11.926 -20.058 -10.065 1.00 80.44 97 ASP A C 1
ATOM 761 O O . ASP A 1 97 ? 12.035 -18.859 -10.324 1.00 80.44 97 ASP A O 1
ATOM 765 N N . GLU A 1 98 ? 10.755 -20.605 -9.721 1.00 83.50 98 GLU A N 1
ATOM 766 C CA . GLU A 1 98 ? 9.498 -19.874 -9.534 1.00 83.50 98 GLU A CA 1
ATOM 767 C C . GLU A 1 98 ? 9.161 -19.716 -8.042 1.00 83.50 98 GLU A C 1
ATOM 769 O O . GLU A 1 98 ? 9.522 -20.551 -7.203 1.00 83.50 98 GLU A O 1
ATOM 774 N N . VAL A 1 99 ? 8.460 -18.628 -7.699 1.00 88.81 99 VAL A N 1
ATOM 775 C CA . VAL A 1 99 ? 7.999 -18.362 -6.330 1.00 88.81 99 VAL A CA 1
ATOM 776 C C . VAL A 1 99 ? 6.804 -19.260 -6.023 1.00 88.81 99 VAL A C 1
ATOM 778 O O . VAL A 1 99 ? 5.786 -19.198 -6.702 1.00 88.81 99 VAL A O 1
ATOM 781 N N . ARG A 1 100 ? 6.920 -20.070 -4.969 1.00 93.50 100 ARG A N 1
ATOM 782 C CA . ARG A 1 100 ? 5.837 -20.917 -4.464 1.00 93.50 100 ARG A CA 1
ATOM 783 C C . ARG A 1 100 ? 5.882 -20.938 -2.942 1.00 93.50 100 ARG A C 1
ATOM 785 O O . ARG A 1 100 ? 6.653 -21.685 -2.346 1.00 93.50 100 ARG A O 1
ATOM 792 N N . VAL A 1 101 ? 5.056 -20.115 -2.303 1.00 94.62 101 VAL A N 1
ATOM 793 C CA . VAL A 1 101 ? 4.881 -20.137 -0.841 1.00 94.62 101 VAL A CA 1
ATOM 794 C C . VAL A 1 101 ? 3.513 -20.728 -0.525 1.00 94.62 101 VAL A C 1
ATOM 796 O O . VAL A 1 101 ? 2.493 -20.217 -0.983 1.00 94.62 101 VAL A O 1
ATOM 799 N N . VAL A 1 102 ? 3.494 -21.816 0.240 1.00 95.50 102 VAL A N 1
ATOM 800 C CA . VAL A 1 102 ? 2.301 -22.607 0.556 1.00 95.50 102 VAL A CA 1
ATOM 801 C C . VAL A 1 102 ? 1.862 -22.332 1.990 1.00 95.50 102 VAL A C 1
ATOM 803 O O . VAL A 1 102 ? 2.633 -22.507 2.932 1.00 95.50 102 VAL A O 1
ATOM 806 N N . LEU A 1 103 ? 0.604 -21.930 2.158 1.00 95.38 103 LEU A N 1
ATOM 807 C CA . LEU A 1 103 ? -0.046 -21.711 3.449 1.00 95.38 103 LEU A CA 1
ATOM 808 C C . LEU A 1 103 ? -1.058 -22.838 3.696 1.00 95.38 103 LEU A C 1
ATOM 810 O O . LEU A 1 103 ? -1.969 -23.048 2.889 1.00 95.38 103 LEU A O 1
ATOM 814 N N . GLU A 1 104 ? -0.915 -23.569 4.802 1.00 93.00 104 GLU A N 1
ATOM 815 C CA . GLU A 1 104 ? -1.828 -24.660 5.163 1.00 93.00 104 GLU A CA 1
ATOM 816 C C . GLU A 1 104 ? -3.036 -24.126 5.935 1.00 93.00 104 GLU A C 1
ATOM 818 O O . GLU A 1 104 ? -2.889 -23.532 7.002 1.00 93.00 104 GLU A O 1
ATOM 823 N N . LEU A 1 105 ? -4.242 -24.339 5.397 1.00 92.19 105 LEU A N 1
ATOM 824 C CA . LEU A 1 105 ? -5.486 -23.887 6.020 1.00 92.19 105 LEU A CA 1
ATOM 825 C C . LEU A 1 105 ? -5.983 -24.878 7.074 1.00 92.19 105 LEU A C 1
ATOM 827 O O . LEU A 1 105 ? -5.992 -26.097 6.877 1.00 92.19 105 LEU A O 1
ATOM 831 N N . LYS A 1 106 ? -6.516 -24.331 8.165 1.00 88.56 106 LYS A N 1
ATOM 832 C CA . LYS A 1 106 ? -7.298 -25.067 9.154 1.00 88.56 106 LYS A CA 1
ATOM 833 C C . LYS A 1 106 ? -8.601 -25.568 8.518 1.00 88.56 106 LYS A C 1
ATOM 835 O O . LYS A 1 106 ? -9.228 -24.907 7.687 1.00 88.56 106 LYS A O 1
ATOM 840 N N . ARG A 1 107 ? -9.012 -26.783 8.891 1.00 85.00 107 ARG A N 1
ATOM 841 C CA . ARG A 1 107 ? -10.185 -27.453 8.310 1.00 85.00 107 ARG A CA 1
ATOM 842 C C . ARG A 1 107 ? -11.453 -26.624 8.552 1.00 85.00 107 ARG A C 1
ATOM 844 O O . ARG A 1 107 ? -11.804 -26.366 9.696 1.00 85.00 107 ARG A O 1
ATOM 851 N N . GLY A 1 108 ? -12.146 -26.265 7.471 1.00 80.38 108 GLY A N 1
ATOM 852 C CA . GLY A 1 108 ? -13.388 -25.481 7.507 1.00 80.38 108 GLY A CA 1
ATOM 853 C C . GLY A 1 108 ? -13.206 -23.959 7.437 1.00 80.38 108 GLY A C 1
ATOM 854 O O . GLY A 1 108 ? -14.199 -23.255 7.298 1.00 80.38 108 GLY A O 1
ATOM 855 N N . SER A 1 109 ? -11.976 -23.439 7.484 1.00 85.00 109 SER A N 1
ATOM 856 C CA . SER A 1 109 ? -11.717 -21.995 7.409 1.00 85.00 109 SER A CA 1
ATOM 857 C C . SER A 1 109 ? -11.910 -21.416 6.001 1.00 85.00 109 SER A C 1
ATOM 859 O O . SER A 1 109 ? -11.622 -22.081 5.001 1.00 85.00 109 SER A O 1
ATOM 861 N N . ASN A 1 110 ? -12.349 -20.152 5.918 1.00 84.56 110 ASN A N 1
ATOM 862 C CA . ASN A 1 110 ? -12.410 -19.420 4.652 1.00 84.56 110 ASN A CA 1
ATOM 863 C C . ASN A 1 110 ? -11.000 -18.915 4.250 1.00 84.56 110 ASN A C 1
ATOM 865 O O . ASN A 1 110 ? -10.408 -18.140 5.008 1.00 84.56 110 ASN A O 1
ATOM 869 N N . PRO A 1 111 ? -10.451 -19.308 3.081 1.00 88.75 111 PRO A N 1
ATOM 870 C CA . PRO A 1 111 ? -9.189 -18.760 2.581 1.00 88.75 111 PRO A CA 1
ATOM 871 C C . PRO A 1 111 ? -9.224 -17.256 2.282 1.00 88.75 111 PRO A C 1
ATOM 873 O O . PRO A 1 111 ? -8.202 -16.586 2.408 1.00 88.75 111 PRO A O 1
ATOM 876 N N . GLU A 1 112 ? -10.375 -16.722 1.873 1.00 87.94 112 GLU A N 1
ATOM 877 C CA . GLU A 1 112 ? -10.515 -15.328 1.438 1.00 87.94 112 GLU A CA 1
ATOM 878 C C . GLU A 1 112 ? -10.272 -14.370 2.612 1.00 87.94 112 GLU A C 1
ATOM 880 O O . GLU A 1 112 ? -9.509 -13.415 2.481 1.00 87.94 112 GLU A O 1
ATOM 885 N N . THR A 1 113 ? -10.815 -14.693 3.791 1.00 85.06 113 THR A N 1
ATOM 886 C CA . THR A 1 113 ? -10.591 -13.969 5.053 1.00 85.06 113 THR A CA 1
ATOM 887 C C . THR A 1 113 ? -9.119 -14.000 5.481 1.00 85.06 113 THR A C 1
ATOM 889 O O . THR A 1 113 ? -8.570 -12.976 5.889 1.00 85.06 113 THR A O 1
ATOM 892 N N . ALA A 1 114 ? -8.450 -15.153 5.346 1.00 90.12 114 ALA A N 1
ATOM 893 C CA . ALA A 1 114 ? -7.024 -15.282 5.654 1.00 90.12 114 ALA A CA 1
ATOM 894 C C . ALA A 1 114 ? -6.172 -14.387 4.738 1.00 90.12 114 ALA A C 1
ATOM 896 O O . ALA A 1 114 ? -5.281 -13.675 5.203 1.00 90.12 114 ALA A O 1
ATOM 897 N N . MET A 1 115 ? -6.485 -14.363 3.439 1.00 91.88 115 MET A N 1
ATOM 898 C CA . MET A 1 115 ? -5.790 -13.503 2.482 1.00 91.88 115 MET A CA 1
ATOM 899 C C . MET A 1 115 ? -6.083 -12.019 2.694 1.00 91.88 115 MET A C 1
ATOM 901 O O . MET A 1 115 ? -5.149 -11.224 2.634 1.00 91.88 115 MET A O 1
ATOM 905 N N . ALA A 1 116 ? -7.322 -11.630 3.004 1.00 88.69 116 ALA A N 1
ATOM 906 C CA . ALA A 1 116 ? -7.664 -10.245 3.330 1.00 88.69 116 ALA A CA 1
ATOM 907 C C . ALA A 1 116 ? -6.848 -9.716 4.523 1.00 88.69 116 ALA A C 1
ATOM 909 O O . ALA A 1 116 ? -6.304 -8.610 4.458 1.00 88.69 116 ALA A O 1
ATOM 910 N N . TYR A 1 117 ? -6.675 -10.536 5.570 1.00 89.25 117 TYR A N 1
ATOM 911 C CA . TYR A 1 117 ? -5.777 -10.213 6.680 1.00 89.25 117 TYR A CA 1
ATOM 912 C C . TYR A 1 117 ? -4.336 -10.009 6.191 1.00 89.25 117 TYR A C 1
ATOM 914 O O . TYR A 1 117 ? -3.742 -8.956 6.438 1.00 89.25 117 TYR A O 1
ATOM 922 N N . LEU A 1 118 ? -3.759 -11.003 5.499 1.00 93.06 118 LEU A N 1
ATOM 923 C CA . LEU A 1 118 ? -2.346 -10.970 5.101 1.00 93.06 118 LEU A CA 1
ATOM 924 C C . LEU A 1 118 ? -2.036 -9.795 4.168 1.00 93.06 118 LEU A C 1
ATOM 926 O O . LEU A 1 118 ? -1.019 -9.129 4.348 1.00 93.06 118 LEU A O 1
ATOM 930 N N . LEU A 1 119 ? -2.928 -9.493 3.226 1.00 91.56 119 LEU A N 1
ATOM 931 C CA . LEU A 1 119 ? -2.798 -8.368 2.298 1.00 91.56 119 LEU A CA 1
ATOM 932 C C . LEU A 1 119 ? -2.828 -7.004 3.006 1.00 91.56 119 LEU A C 1
ATOM 934 O O . LEU A 1 119 ? -2.146 -6.084 2.572 1.00 91.56 119 LEU A O 1
ATOM 938 N N . LYS A 1 120 ? -3.582 -6.867 4.105 1.00 89.31 120 LYS A N 1
ATOM 939 C CA . LYS A 1 120 ? -3.702 -5.612 4.875 1.00 89.31 120 LYS A CA 1
ATOM 940 C C . LYS A 1 120 ? -2.638 -5.462 5.971 1.00 89.31 120 LYS A C 1
ATOM 942 O O . LYS A 1 120 ? -2.488 -4.372 6.525 1.00 89.31 120 LYS A O 1
ATOM 947 N N . ARG A 1 121 ? -1.939 -6.543 6.341 1.00 91.31 121 ARG A N 1
ATOM 948 C CA . ARG A 1 121 ? -1.018 -6.582 7.498 1.00 91.31 121 ARG A CA 1
ATOM 949 C C . ARG A 1 121 ? 0.434 -6.933 7.175 1.00 91.31 121 ARG A C 1
ATOM 951 O O . ARG A 1 121 ? 1.282 -6.624 8.001 1.00 91.31 121 ARG A O 1
ATOM 958 N N . THR A 1 122 ? 0.716 -7.508 6.008 1.00 94.06 122 THR A N 1
ATOM 959 C CA . THR A 1 122 ? 2.070 -7.895 5.564 1.00 94.06 122 THR A CA 1
ATOM 960 C C . THR A 1 122 ? 2.424 -7.209 4.244 1.00 94.06 122 THR A C 1
ATOM 962 O O . THR A 1 122 ? 1.553 -6.688 3.549 1.00 94.06 122 THR A O 1
ATOM 965 N N . ALA A 1 123 ? 3.692 -7.271 3.830 1.00 93.75 123 ALA A N 1
ATOM 966 C CA . ALA A 1 123 ? 4.151 -6.715 2.550 1.00 93.75 123 ALA A CA 1
ATOM 967 C C . ALA A 1 123 ? 3.705 -7.509 1.292 1.00 93.75 123 ALA A C 1
ATOM 969 O O . ALA A 1 123 ? 4.276 -7.325 0.216 1.00 93.75 123 ALA A O 1
ATOM 970 N N . LEU A 1 124 ? 2.703 -8.395 1.397 1.00 93.88 124 LEU A N 1
ATOM 971 C CA . LEU A 1 124 ? 2.118 -9.132 0.265 1.00 93.88 124 LEU A CA 1
ATOM 972 C C . LEU A 1 124 ? 1.274 -8.233 -0.664 1.00 93.88 124 LEU A C 1
ATOM 974 O O . LEU A 1 124 ? 1.058 -8.570 -1.830 1.00 93.88 124 LEU A O 1
ATOM 978 N N . GLN A 1 125 ? 0.850 -7.070 -0.170 1.00 93.56 125 GLN A N 1
ATOM 979 C CA . GLN A 1 125 ? 0.419 -5.925 -0.969 1.00 93.56 125 GLN A CA 1
ATOM 980 C C . GLN A 1 125 ? 1.283 -4.725 -0.576 1.00 93.56 125 GLN A C 1
ATOM 982 O O . GLN A 1 125 ? 1.525 -4.487 0.606 1.00 93.56 125 GLN A O 1
ATOM 987 N N . SER A 1 126 ? 1.800 -3.987 -1.557 1.00 92.75 126 SER A N 1
ATOM 988 C CA . SER A 1 126 ? 2.685 -2.851 -1.303 1.00 92.75 126 SER A CA 1
ATOM 989 C C . SER A 1 126 ? 2.524 -1.749 -2.349 1.00 92.75 126 SER A C 1
ATOM 991 O O . SER A 1 126 ? 1.958 -1.948 -3.425 1.00 92.75 126 SER A O 1
ATOM 993 N N . ARG A 1 127 ? 3.020 -0.554 -2.019 1.00 93.50 127 ARG A N 1
ATOM 994 C CA . ARG A 1 127 ? 2.998 0.617 -2.901 1.00 93.50 127 ARG A CA 1
ATOM 995 C C . ARG A 1 127 ? 4.388 0.873 -3.464 1.00 93.50 127 ARG A C 1
ATOM 997 O O . ARG A 1 127 ? 5.313 1.215 -2.729 1.00 93.50 127 ARG A O 1
ATOM 1004 N N . PHE A 1 128 ? 4.523 0.722 -4.775 1.00 94.44 128 PHE A N 1
ATOM 1005 C CA . PHE A 1 128 ? 5.718 1.073 -5.523 1.00 94.44 128 PHE A CA 1
ATOM 1006 C C . PHE A 1 128 ? 5.682 2.562 -5.887 1.00 94.44 128 PHE A C 1
ATOM 1008 O O . PHE A 1 128 ? 4.880 2.998 -6.713 1.00 94.44 128 PHE A O 1
ATOM 1015 N N . ASN A 1 129 ? 6.554 3.356 -5.267 1.00 94.44 129 ASN A N 1
ATOM 1016 C CA . ASN A 1 129 ? 6.611 4.797 -5.503 1.00 94.44 129 ASN A CA 1
ATOM 1017 C C . ASN A 1 129 ? 7.337 5.111 -6.821 1.00 94.44 129 ASN A C 1
ATOM 1019 O O . ASN A 1 129 ? 8.540 4.884 -6.954 1.00 94.44 129 ASN A O 1
ATOM 1023 N N . VAL A 1 130 ? 6.607 5.676 -7.780 1.00 95.38 130 VAL A N 1
ATOM 1024 C CA . VAL A 1 130 ? 7.125 6.169 -9.058 1.00 95.38 130 VAL A CA 1
ATOM 1025 C C . VAL A 1 130 ? 7.687 7.579 -8.867 1.00 95.38 130 VAL A C 1
ATOM 1027 O O . VAL A 1 130 ? 7.044 8.441 -8.268 1.00 95.38 130 VAL A O 1
ATOM 1030 N N . ASN A 1 131 ? 8.879 7.835 -9.408 1.00 95.75 131 ASN A N 1
ATOM 1031 C CA . ASN A 1 131 ? 9.471 9.171 -9.501 1.00 95.75 131 ASN A CA 1
ATOM 1032 C C . ASN A 1 131 ? 10.370 9.249 -10.746 1.00 95.75 131 ASN A C 1
ATOM 1034 O O . ASN A 1 131 ? 11.516 8.802 -10.728 1.00 95.75 131 ASN A O 1
ATOM 1038 N N . MET A 1 132 ? 9.842 9.802 -11.835 1.00 95.75 132 MET A N 1
ATOM 1039 C CA . MET A 1 132 ? 10.508 9.929 -13.133 1.00 95.75 132 MET A CA 1
ATOM 1040 C C . MET A 1 132 ? 11.397 11.184 -13.180 1.00 95.75 132 MET A C 1
ATOM 1042 O O . MET A 1 132 ? 11.184 12.096 -13.978 1.00 95.75 132 MET A O 1
ATOM 1046 N N . THR A 1 133 ? 12.396 11.244 -12.295 1.00 95.88 133 THR A N 1
ATOM 1047 C CA . THR A 1 133 ? 13.430 12.291 -12.307 1.00 95.88 133 THR A CA 1
ATOM 1048 C C . THR A 1 133 ? 14.631 11.850 -13.142 1.00 95.88 133 THR A C 1
ATOM 1050 O O . THR A 1 133 ? 15.217 10.803 -12.874 1.00 95.88 133 THR A O 1
ATOM 1053 N N . ALA A 1 134 ? 15.036 12.669 -14.114 1.00 94.50 134 ALA A N 1
ATOM 1054 C CA . ALA A 1 134 ? 16.172 12.414 -15.000 1.00 94.50 134 ALA A CA 1
ATOM 1055 C C . ALA A 1 134 ? 17.015 13.682 -15.229 1.00 94.50 134 ALA A C 1
ATOM 1057 O O . ALA A 1 134 ? 16.553 14.800 -15.001 1.00 94.50 134 ALA A O 1
ATOM 1058 N N . LEU A 1 135 ? 18.256 13.512 -15.697 1.00 94.12 135 LEU A N 1
ATOM 1059 C CA . LEU A 1 135 ? 19.092 14.623 -16.158 1.00 94.12 135 LEU A CA 1
ATOM 1060 C C . LEU A 1 135 ? 18.705 14.980 -17.597 1.00 94.12 135 LEU A C 1
ATOM 1062 O O . LEU A 1 135 ? 18.934 14.194 -18.515 1.00 94.12 135 LEU A O 1
ATOM 1066 N N . CYS A 1 136 ? 18.116 16.156 -17.787 1.00 91.88 136 CYS A N 1
ATOM 1067 C CA . CYS A 1 136 ? 17.712 16.659 -19.096 1.00 91.88 136 CYS A CA 1
ATOM 1068 C C . CYS A 1 136 ? 18.835 17.493 -19.726 1.00 91.88 136 CYS A C 1
ATOM 1070 O O . CYS A 1 136 ? 19.455 18.290 -19.013 1.00 91.88 136 CYS A O 1
ATOM 1072 N N . PRO A 1 137 ? 19.101 17.353 -21.038 1.00 89.38 137 PRO A N 1
ATOM 1073 C CA . PRO A 1 137 ? 20.075 18.192 -21.727 1.00 89.38 137 PRO A CA 1
ATOM 1074 C C . PRO A 1 137 ? 19.636 19.662 -21.705 1.00 89.38 137 PRO A C 1
ATOM 1076 O O . PRO A 1 137 ? 18.445 19.969 -21.768 1.00 89.38 137 PRO A O 1
ATOM 1079 N N . VAL A 1 138 ? 20.608 20.571 -21.632 1.00 86.25 138 VAL A N 1
ATOM 1080 C CA . VAL A 1 138 ? 20.390 22.021 -21.684 1.00 86.25 138 VAL A CA 1
ATOM 1081 C C . VAL A 1 138 ? 21.234 22.592 -22.812 1.00 86.25 138 VAL A C 1
ATOM 1083 O O . VAL A 1 138 ? 22.413 22.267 -22.940 1.00 86.25 138 VAL A O 1
ATOM 1086 N N . GLU A 1 139 ? 20.630 23.437 -23.643 1.00 82.44 139 GLU A N 1
ATOM 1087 C CA . GLU A 1 139 ? 21.310 24.044 -24.784 1.00 82.44 139 GLU A CA 1
ATOM 1088 C C . GLU A 1 139 ? 22.519 24.875 -24.316 1.00 82.44 139 GLU A C 1
ATOM 1090 O O . GLU A 1 139 ? 22.399 25.750 -23.460 1.00 82.44 139 GLU A O 1
ATOM 1095 N N . GLY A 1 140 ? 23.706 24.559 -24.846 1.00 83.62 140 GLY A N 1
ATOM 1096 C CA . GLY A 1 140 ? 24.966 25.202 -24.457 1.00 83.62 140 GLY A CA 1
ATOM 1097 C C . GLY A 1 140 ? 25.616 24.689 -23.161 1.00 83.62 140 GLY A C 1
ATOM 1098 O O . GLY A 1 140 ? 26.574 25.310 -22.707 1.00 83.62 140 GLY A O 1
ATOM 1099 N N . SER A 1 141 ? 25.142 23.582 -22.571 1.00 87.69 141 SER A N 1
ATOM 1100 C CA . SER A 1 141 ? 25.730 22.972 -21.366 1.00 87.69 141 SER A CA 1
ATOM 1101 C C . SER A 1 141 ? 26.048 21.487 -21.559 1.00 87.69 141 SER A C 1
ATOM 1103 O O . SER A 1 141 ? 25.168 20.697 -21.896 1.00 87.69 141 SER A O 1
ATOM 1105 N N . ASP A 1 142 ? 27.279 21.085 -21.228 1.00 84.31 142 ASP A N 1
ATOM 1106 C CA . ASP A 1 142 ? 27.681 19.670 -21.135 1.00 84.31 142 ASP A CA 1
ATOM 1107 C C . ASP A 1 142 ? 27.091 18.963 -19.895 1.00 84.31 142 ASP A C 1
ATOM 1109 O O . ASP A 1 142 ? 27.131 17.737 -19.783 1.00 84.31 142 ASP A O 1
ATOM 1113 N N . VAL A 1 143 ? 26.540 19.728 -18.945 1.00 87.88 143 VAL A N 1
ATOM 1114 C CA . VAL A 1 143 ? 25.902 19.221 -17.723 1.00 87.88 143 VAL A CA 1
ATOM 1115 C C . VAL A 1 143 ? 24.386 19.327 -17.863 1.00 87.88 143 VAL A C 1
ATOM 1117 O O . VAL A 1 143 ? 23.842 20.427 -17.992 1.00 87.88 143 VAL A O 1
ATOM 1120 N N . GLY A 1 144 ? 23.701 18.183 -17.811 1.00 89.06 144 GLY A N 1
ATOM 1121 C CA . GLY A 1 144 ? 22.240 18.128 -17.781 1.00 89.06 144 GLY A CA 1
ATOM 1122 C C . GLY A 1 144 ? 21.661 18.533 -16.422 1.00 89.06 144 GLY A C 1
ATOM 1123 O O . GLY A 1 144 ? 22.275 18.297 -15.379 1.00 89.06 144 GLY A O 1
ATOM 1124 N N . LEU A 1 145 ? 20.461 19.117 -16.420 1.00 92.19 145 LEU A N 1
ATOM 1125 C CA . LEU A 1 145 ? 19.764 19.529 -15.197 1.00 92.19 145 LEU A CA 1
ATOM 1126 C C . LEU A 1 145 ? 18.782 18.449 -14.717 1.00 92.19 145 LEU A C 1
ATOM 1128 O O . LEU A 1 145 ? 18.057 17.889 -15.540 1.00 92.19 145 LEU A O 1
ATOM 1132 N N . PRO A 1 146 ? 18.693 18.175 -13.402 1.00 94.50 146 PRO A N 1
ATOM 1133 C CA . PRO A 1 146 ? 17.701 17.255 -12.863 1.00 94.50 146 PRO A CA 1
ATOM 1134 C C . PRO A 1 146 ? 16.295 17.848 -13.004 1.00 94.50 146 PRO A C 1
ATOM 1136 O O . PRO A 1 146 ? 15.995 18.903 -12.446 1.00 94.50 146 PRO A O 1
ATOM 1139 N N . GLN A 1 147 ? 15.422 17.152 -13.727 1.00 94.50 147 GLN A N 1
ATOM 1140 C CA . GLN A 1 147 ? 14.013 17.509 -13.891 1.00 94.50 147 GLN A CA 1
ATOM 1141 C C . GLN A 1 147 ? 13.142 16.270 -13.684 1.00 94.50 147 GLN A C 1
ATOM 1143 O O . GLN A 1 147 ? 13.535 15.160 -14.049 1.00 94.50 147 GLN A O 1
ATOM 1148 N N . ARG A 1 148 ? 11.956 16.453 -13.095 1.00 96.25 148 ARG A N 1
ATOM 1149 C CA . ARG A 1 148 ? 10.899 15.437 -13.134 1.00 96.25 148 ARG A CA 1
ATOM 1150 C C . ARG A 1 148 ? 10.155 15.579 -14.455 1.00 96.25 148 ARG A C 1
ATOM 1152 O O . ARG A 1 148 ? 9.822 16.698 -14.834 1.00 96.25 148 ARG A O 1
ATOM 1159 N N . LEU A 1 149 ? 9.914 14.457 -15.124 1.00 96.19 149 LEU A N 1
ATOM 1160 C CA . LEU A 1 149 ? 9.276 14.398 -16.432 1.00 96.19 149 LEU A CA 1
ATOM 1161 C C . LEU A 1 149 ? 8.033 13.510 -16.401 1.00 96.19 149 LEU A C 1
ATOM 1163 O O . LEU A 1 149 ? 8.063 12.434 -15.807 1.00 96.19 149 LEU A O 1
ATOM 1167 N N . GLY A 1 150 ? 6.988 13.910 -17.120 1.00 96.31 150 GLY A N 1
ATOM 1168 C CA . GLY A 1 150 ? 5.885 13.023 -17.492 1.00 96.31 150 GLY A CA 1
ATOM 1169 C C . GLY A 1 150 ? 6.285 12.035 -18.600 1.00 96.31 150 GLY A C 1
ATOM 1170 O O . GLY A 1 150 ? 7.265 12.235 -19.323 1.00 96.31 150 GLY A O 1
ATOM 1171 N N . LEU A 1 151 ? 5.508 10.967 -18.788 1.00 96.00 151 LEU A N 1
ATOM 1172 C CA . LEU A 1 151 ? 5.789 9.875 -19.729 1.00 96.00 151 LEU A CA 1
ATOM 1173 C C . LEU A 1 151 ? 5.971 10.372 -21.170 1.00 96.00 151 LEU A C 1
ATOM 1175 O O . LEU A 1 151 ? 6.914 9.964 -21.848 1.00 96.00 151 LEU A O 1
ATOM 1179 N N . LEU A 1 152 ? 5.111 11.284 -21.638 1.00 95.50 152 LEU A N 1
ATOM 1180 C CA . LEU A 1 152 ? 5.234 11.862 -22.982 1.00 95.50 152 LEU A CA 1
ATOM 1181 C C . LEU A 1 152 ? 6.525 12.674 -23.148 1.00 95.50 152 LEU A C 1
ATOM 1183 O O . LEU A 1 152 ? 7.129 12.643 -24.219 1.00 95.50 152 LEU A O 1
ATOM 1187 N N . GLN A 1 153 ? 6.982 13.357 -22.094 1.00 94.75 153 GLN A N 1
ATOM 1188 C CA . GLN A 1 153 ? 8.242 14.102 -22.111 1.00 94.75 153 GLN A CA 1
ATOM 1189 C C . GLN A 1 153 ? 9.442 13.146 -22.152 1.00 94.75 153 GLN A C 1
ATOM 1191 O O . GLN A 1 153 ? 10.340 13.347 -22.966 1.00 94.75 153 GLN A O 1
ATOM 1196 N N . VAL A 1 154 ? 9.432 12.065 -21.359 1.00 95.12 154 VAL A N 1
ATOM 1197 C CA . VAL A 1 154 ? 10.467 11.011 -21.405 1.00 95.12 154 VAL A CA 1
ATOM 1198 C C . VAL A 1 154 ? 10.554 10.383 -22.801 1.00 95.12 154 VAL A C 1
ATOM 1200 O O . VAL A 1 154 ? 11.641 10.289 -23.376 1.00 95.12 154 VAL A O 1
ATOM 1203 N N . LEU A 1 155 ? 9.411 10.006 -23.386 1.00 95.06 155 LEU A N 1
ATOM 1204 C CA . LEU A 1 155 ? 9.348 9.455 -24.743 1.00 95.06 155 LEU A CA 1
ATOM 1205 C C . LEU A 1 155 ? 9.846 10.460 -25.790 1.00 95.06 155 LEU A C 1
ATOM 1207 O O . LEU A 1 155 ? 10.562 10.072 -26.714 1.00 95.06 155 LEU A O 1
ATOM 1211 N N . ARG A 1 156 ? 9.519 11.751 -25.642 1.00 94.31 156 ARG A N 1
ATOM 1212 C CA . ARG A 1 156 ? 9.998 12.810 -26.537 1.00 94.31 156 ARG A CA 1
ATOM 1213 C C . ARG A 1 156 ? 11.520 12.951 -26.485 1.00 94.31 156 ARG A C 1
ATOM 1215 O O . ARG A 1 156 ? 12.148 12.894 -27.537 1.00 94.31 156 ARG A O 1
ATOM 1222 N N . GLN A 1 157 ? 12.102 13.043 -25.287 1.00 93.56 157 GLN A N 1
ATOM 1223 C CA . GLN A 1 157 ? 13.555 13.134 -25.089 1.00 93.56 157 GLN A CA 1
ATOM 1224 C C . GLN A 1 157 ? 14.290 11.936 -25.715 1.00 93.56 157 GLN A C 1
ATOM 1226 O O . GLN A 1 157 ? 15.282 12.112 -26.422 1.00 93.56 157 GLN A O 1
ATOM 1231 N N . PHE A 1 158 ? 13.770 10.715 -25.536 1.00 95.38 158 PHE A N 1
ATOM 1232 C CA . PHE A 1 158 ? 14.330 9.522 -26.180 1.00 95.38 158 PHE A CA 1
ATOM 1233 C C . PHE A 1 158 ? 14.256 9.585 -27.714 1.00 95.38 158 PHE A C 1
ATOM 1235 O O . PHE A 1 158 ? 15.225 9.241 -28.393 1.00 95.38 158 PHE A O 1
ATOM 1242 N N . LEU A 1 159 ? 13.126 10.025 -28.275 1.00 95.75 159 LEU A N 1
ATOM 1243 C CA . LEU A 1 159 ? 12.947 10.134 -29.724 1.00 95.75 159 LEU A CA 1
ATOM 1244 C C . LEU A 1 159 ? 13.860 11.202 -30.341 1.00 95.75 159 LEU A C 1
ATOM 1246 O O . LEU A 1 159 ? 14.458 10.937 -31.383 1.00 95.75 159 LEU A O 1
ATOM 1250 N N . ASP A 1 160 ? 14.014 12.362 -29.701 1.00 94.38 160 ASP A N 1
ATOM 1251 C CA . ASP A 1 160 ? 14.915 13.424 -30.165 1.00 94.38 160 ASP A CA 1
ATOM 1252 C C . ASP A 1 160 ? 16.386 12.978 -30.118 1.00 94.38 160 ASP A C 1
ATOM 1254 O O . ASP A 1 160 ? 17.108 13.123 -31.108 1.00 94.38 160 ASP A O 1
ATOM 1258 N N . PHE A 1 161 ? 16.804 12.306 -29.038 1.00 94.50 161 PHE A N 1
ATOM 1259 C CA . PHE A 1 161 ? 18.123 11.671 -28.955 1.00 94.50 161 PHE A CA 1
ATOM 1260 C C . PHE A 1 161 ? 18.336 10.615 -30.054 1.00 94.50 161 PHE A C 1
ATOM 1262 O O . PHE A 1 161 ? 19.372 10.603 -30.723 1.00 94.50 161 PHE A O 1
ATOM 1269 N N . ARG A 1 162 ? 17.355 9.732 -30.297 1.00 96.38 162 ARG A N 1
ATOM 1270 C CA . ARG A 1 162 ? 17.440 8.721 -31.368 1.00 96.38 162 ARG A CA 1
ATOM 1271 C C . ARG A 1 162 ? 17.522 9.357 -32.754 1.00 96.38 162 ARG A C 1
ATOM 1273 O O . ARG A 1 162 ? 18.277 8.854 -33.585 1.00 96.38 162 ARG A O 1
ATOM 1280 N N . PHE A 1 163 ? 16.795 10.447 -32.998 1.00 96.81 163 PHE A N 1
ATOM 1281 C CA . PHE A 1 163 ? 16.875 11.200 -34.248 1.00 96.81 163 PHE A CA 1
ATOM 1282 C C . PHE A 1 163 ? 18.288 11.739 -34.480 1.00 96.81 163 PHE A C 1
ATOM 1284 O O . PHE A 1 163 ? 18.872 11.487 -35.535 1.00 96.81 163 PHE A O 1
ATOM 1291 N N . GLU A 1 164 ? 18.869 12.399 -33.476 1.00 95.19 164 GLU A N 1
ATOM 1292 C CA . GLU A 1 164 ? 20.229 12.927 -33.567 1.00 95.19 164 GLU A CA 1
ATOM 1293 C C . GLU A 1 164 ? 21.271 11.815 -33.772 1.00 95.19 164 GLU A C 1
ATOM 1295 O O . GLU A 1 164 ? 22.126 11.923 -34.652 1.00 95.19 164 GLU A O 1
ATOM 1300 N N . VAL A 1 165 ? 21.200 10.719 -33.008 1.00 97.06 165 VAL A N 1
ATOM 1301 C CA . VAL A 1 165 ? 22.154 9.603 -33.125 1.00 97.06 165 VAL A CA 1
ATOM 1302 C C . VAL A 1 165 ? 22.091 8.945 -34.504 1.00 97.06 165 VAL A C 1
ATOM 1304 O O . VAL A 1 165 ? 23.139 8.690 -35.101 1.00 97.06 165 VAL A O 1
ATOM 1307 N N . VAL A 1 166 ? 20.894 8.704 -35.052 1.00 97.44 166 VAL A N 1
ATOM 1308 C 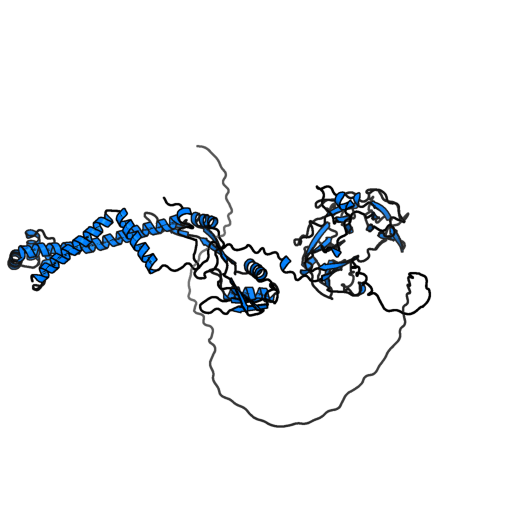CA . VAL A 1 166 ? 20.753 8.133 -36.403 1.00 97.44 166 VAL A CA 1
ATOM 1309 C C . VAL A 1 166 ? 21.228 9.127 -37.466 1.00 97.44 166 VAL A C 1
ATOM 1311 O O . VAL A 1 166 ? 21.920 8.721 -38.399 1.00 97.44 166 VAL A O 1
ATOM 1314 N N . GLN A 1 167 ? 20.961 10.428 -37.307 1.00 97.12 167 GLN A N 1
ATOM 1315 C CA . GLN A 1 167 ? 21.486 11.458 -38.207 1.00 97.12 167 GLN A CA 1
ATOM 1316 C C . GLN A 1 167 ? 23.024 11.522 -38.173 1.00 97.12 167 GLN A C 1
ATOM 1318 O O . GLN A 1 167 ? 23.661 11.581 -39.226 1.00 97.12 167 GLN A O 1
ATOM 1323 N N . ARG A 1 168 ? 23.646 11.471 -36.987 1.00 97.62 168 ARG A N 1
ATOM 1324 C CA . ARG A 1 168 ? 25.112 11.426 -36.823 1.00 97.62 168 ARG A CA 1
ATOM 1325 C C . ARG A 1 168 ? 25.712 10.167 -37.457 1.00 97.62 168 ARG A C 1
ATOM 1327 O O . ARG A 1 168 ? 26.703 10.280 -38.175 1.00 97.62 168 ARG A O 1
ATOM 1334 N N . ARG A 1 169 ? 25.088 8.997 -37.255 1.00 98.00 169 ARG A N 1
ATOM 1335 C CA . ARG A 1 169 ? 25.487 7.722 -37.881 1.00 98.00 169 ARG A CA 1
ATOM 1336 C C . ARG A 1 169 ? 25.460 7.820 -39.408 1.00 98.00 169 ARG A C 1
ATOM 1338 O O . ARG A 1 169 ? 26.481 7.603 -40.045 1.00 98.00 169 ARG A O 1
ATOM 1345 N N . LEU A 1 170 ? 24.336 8.245 -39.987 1.00 97.62 170 LEU A N 1
ATOM 1346 C CA . LEU A 1 170 ? 24.188 8.369 -41.440 1.00 97.62 170 LEU A CA 1
ATOM 1347 C C . LEU A 1 170 ? 25.152 9.391 -42.060 1.00 97.62 170 LEU A C 1
ATOM 1349 O O . LEU A 1 170 ? 25.660 9.148 -43.149 1.00 97.62 170 LEU A O 1
ATOM 1353 N N . ASN A 1 171 ? 25.446 10.507 -41.383 1.00 97.56 171 ASN A N 1
ATOM 1354 C CA . ASN A 1 171 ? 26.470 11.453 -41.846 1.00 97.56 171 ASN A CA 1
ATOM 1355 C C . ASN A 1 171 ? 27.882 10.847 -41.807 1.00 97.56 171 ASN A C 1
ATOM 1357 O O . ASN A 1 171 ? 28.676 11.089 -42.714 1.00 97.56 171 ASN A O 1
ATOM 1361 N N . TYR A 1 172 ? 28.201 10.051 -40.781 1.00 98.06 172 TYR A N 1
ATOM 1362 C CA . TYR A 1 172 ? 29.470 9.327 -40.709 1.00 98.06 172 TYR A CA 1
ATOM 1363 C C . TYR A 1 172 ? 29.591 8.302 -41.845 1.00 98.06 172 TYR A C 1
ATOM 1365 O O . TYR A 1 172 ? 30.594 8.301 -42.561 1.00 98.06 172 TYR A O 1
ATOM 1373 N N . ASP A 1 173 ? 28.554 7.488 -42.051 1.00 97.12 173 ASP A N 1
ATOM 1374 C CA . ASP A 1 173 ? 28.495 6.483 -43.115 1.00 97.12 173 ASP A CA 1
ATOM 1375 C C . ASP A 1 173 ? 28.620 7.147 -44.497 1.00 97.12 173 ASP A C 1
ATOM 1377 O O . ASP A 1 173 ? 29.452 6.741 -45.312 1.00 97.12 173 ASP A O 1
ATOM 1381 N N . LEU A 1 174 ? 27.881 8.239 -44.734 1.00 98.00 174 LEU A N 1
ATOM 1382 C CA . LEU A 1 174 ? 27.972 9.033 -45.961 1.00 98.00 174 LEU A CA 1
ATOM 1383 C C . LEU A 1 174 ? 29.386 9.583 -46.183 1.00 98.00 174 LEU A C 1
ATOM 1385 O O . LEU A 1 174 ? 29.909 9.447 -47.283 1.00 98.00 174 LEU A O 1
ATOM 1389 N N . ALA A 1 175 ? 30.044 10.130 -45.157 1.00 97.38 175 ALA A N 1
ATOM 1390 C CA . ALA A 1 175 ? 31.409 10.643 -45.279 1.00 97.38 175 ALA A CA 1
ATOM 1391 C C . ALA A 1 175 ? 32.442 9.540 -45.596 1.00 97.38 175 ALA A C 1
ATOM 1393 O O . ALA A 1 175 ? 33.425 9.794 -46.297 1.00 97.38 175 ALA A O 1
ATOM 1394 N N . GLN A 1 176 ? 32.235 8.305 -45.117 1.00 97.00 176 GLN A N 1
ATOM 1395 C CA . GLN A 1 176 ? 33.058 7.156 -45.519 1.00 97.00 176 GLN A CA 1
ATOM 1396 C C . GLN A 1 176 ? 32.822 6.778 -46.987 1.00 97.00 176 GLN A C 1
ATOM 1398 O O . GLN A 1 176 ? 33.781 6.564 -47.734 1.00 97.00 176 GLN A O 1
ATOM 1403 N N . LEU A 1 177 ? 31.556 6.731 -47.414 1.00 97.38 177 LEU A N 1
ATOM 1404 C CA . LEU A 1 177 ? 31.186 6.454 -48.802 1.00 97.38 177 LEU A CA 1
ATOM 1405 C C . LEU A 1 177 ? 31.725 7.528 -49.749 1.00 97.38 177 LEU A C 1
ATOM 1407 O O . LEU A 1 177 ? 32.298 7.188 -50.777 1.00 97.38 177 LEU A O 1
ATOM 1411 N N . GLU A 1 178 ? 31.610 8.807 -49.396 1.00 96.38 178 GLU A N 1
ATOM 1412 C CA . GLU A 1 178 ? 32.088 9.931 -50.203 1.00 96.38 178 GLU A CA 1
ATOM 1413 C C . GLU A 1 178 ? 33.604 9.896 -50.393 1.00 96.38 178 GLU A C 1
ATOM 1415 O O . GLU A 1 178 ? 34.054 9.983 -51.535 1.00 96.38 178 GLU A O 1
ATOM 1420 N N . ARG A 1 179 ? 34.389 9.639 -49.336 1.00 95.88 179 ARG A N 1
ATOM 1421 C CA . ARG A 1 179 ? 35.840 9.401 -49.473 1.00 95.88 179 ARG A CA 1
ATOM 1422 C C . ARG A 1 179 ? 36.153 8.219 -50.393 1.00 95.88 179 ARG A C 1
ATOM 1424 O O . ARG A 1 179 ? 37.078 8.294 -51.200 1.00 95.88 179 ARG A O 1
ATOM 1431 N N . ARG A 1 180 ? 35.386 7.126 -50.317 1.00 96.44 180 ARG A N 1
ATOM 1432 C CA . ARG A 1 180 ? 35.608 5.957 -51.183 1.00 96.44 180 ARG A CA 1
ATOM 1433 C C . ARG A 1 180 ? 35.253 6.247 -52.645 1.00 96.44 180 ARG A C 1
ATOM 1435 O O . ARG A 1 180 ? 36.053 5.950 -53.528 1.00 96.44 180 ARG A O 1
ATOM 1442 N N . ILE A 1 181 ? 34.100 6.868 -52.890 1.00 97.12 181 ILE A N 1
ATOM 1443 C CA . ILE A 1 181 ? 33.624 7.317 -54.208 1.00 97.12 181 ILE A CA 1
ATOM 1444 C C . ILE A 1 181 ? 34.622 8.291 -54.839 1.00 97.12 181 ILE A C 1
ATOM 1446 O O . ILE A 1 181 ? 34.925 8.165 -56.021 1.00 97.12 181 ILE A O 1
ATOM 1450 N N . HIS A 1 182 ? 35.155 9.234 -54.060 1.00 96.00 182 HIS A N 1
ATOM 1451 C CA . HIS A 1 182 ? 36.137 10.226 -54.502 1.00 96.00 182 HIS A CA 1
ATOM 1452 C C . HIS A 1 182 ? 37.375 9.581 -55.133 1.00 96.00 182 HIS A C 1
ATOM 1454 O O . HIS A 1 182 ? 37.736 9.901 -56.267 1.00 96.00 182 HIS A O 1
ATOM 1460 N N . ILE A 1 183 ? 37.959 8.592 -54.452 1.00 95.94 183 ILE A N 1
ATOM 1461 C CA . ILE A 1 183 ? 39.096 7.817 -54.962 1.00 95.94 183 ILE A CA 1
ATOM 1462 C C . ILE A 1 183 ? 38.695 6.936 -56.160 1.00 95.94 183 ILE A C 1
ATOM 1464 O O . ILE A 1 183 ? 39.413 6.883 -57.157 1.00 95.94 183 ILE A O 1
ATOM 1468 N N . LEU A 1 184 ? 37.536 6.268 -56.111 1.00 95.25 184 LEU A N 1
ATOM 1469 C CA . LEU A 1 184 ? 37.058 5.414 -57.210 1.00 95.25 184 LEU A CA 1
ATOM 1470 C C . LEU A 1 184 ? 36.783 6.205 -58.505 1.00 95.25 184 LEU A C 1
ATOM 1472 O O . LEU A 1 184 ? 37.082 5.715 -59.593 1.00 95.25 184 LEU A O 1
ATOM 1476 N N . ARG A 1 185 ? 36.281 7.446 -58.413 1.00 94.44 185 ARG A N 1
ATOM 1477 C CA . ARG A 1 185 ? 36.096 8.339 -59.574 1.00 94.44 185 ARG A CA 1
ATOM 1478 C C . ARG A 1 185 ? 37.419 8.646 -60.273 1.00 94.44 185 ARG A C 1
ATOM 1480 O O . ARG A 1 185 ? 37.474 8.586 -61.498 1.00 94.44 185 ARG A O 1
ATOM 1487 N N . ALA A 1 186 ? 38.484 8.906 -59.515 1.00 94.19 186 ALA A N 1
ATOM 1488 C CA . ALA A 1 186 ? 39.814 9.136 -60.075 1.00 94.19 186 ALA A CA 1
ATOM 1489 C C . ALA A 1 186 ? 40.341 7.910 -60.833 1.00 94.19 186 ALA A C 1
ATOM 1491 O O . ALA A 1 186 ? 40.873 8.048 -61.934 1.00 94.19 186 ALA A O 1
ATOM 1492 N N . PHE A 1 187 ? 40.119 6.704 -60.299 1.00 92.88 187 PHE A N 1
ATOM 1493 C CA . PHE A 1 187 ? 40.446 5.468 -61.010 1.00 92.88 187 PHE A CA 1
ATOM 1494 C C . PHE A 1 187 ? 39.709 5.339 -62.342 1.00 92.88 187 PHE A C 1
ATOM 1496 O O . PHE A 1 187 ? 40.347 5.060 -63.352 1.00 92.88 187 PHE A O 1
ATOM 1503 N N . VAL A 1 188 ? 38.400 5.602 -62.379 1.00 91.31 188 VAL A N 1
ATOM 1504 C CA . VAL A 1 188 ? 37.620 5.546 -63.628 1.00 91.31 188 VAL A CA 1
ATOM 1505 C C . VAL A 1 188 ? 38.087 6.602 -64.640 1.00 91.31 188 VAL A C 1
ATOM 1507 O O . VAL A 1 188 ? 38.192 6.294 -65.826 1.00 91.31 188 VAL A O 1
ATOM 1510 N N . ILE A 1 189 ? 38.443 7.816 -64.203 1.00 92.44 189 ILE A N 1
ATOM 1511 C CA . ILE A 1 189 ? 39.038 8.842 -65.082 1.00 92.44 189 ILE A CA 1
ATOM 1512 C C . ILE A 1 189 ? 40.350 8.330 -65.700 1.00 92.44 189 ILE A C 1
ATOM 1514 O O . ILE A 1 189 ? 40.515 8.375 -66.919 1.00 92.44 189 ILE A O 1
ATOM 1518 N N . ILE A 1 190 ? 41.255 7.782 -64.883 1.00 92.00 190 ILE A N 1
ATOM 1519 C CA . ILE A 1 190 ? 42.549 7.270 -65.353 1.00 92.00 190 ILE A CA 1
ATOM 1520 C C . ILE A 1 190 ? 42.403 6.034 -66.240 1.00 92.00 190 ILE A C 1
ATOM 1522 O O . ILE A 1 190 ? 43.102 5.939 -67.243 1.00 92.00 190 ILE A O 1
ATOM 1526 N N . PHE A 1 191 ? 41.502 5.097 -65.940 1.00 87.00 191 PHE A N 1
ATOM 1527 C CA . PHE A 1 191 ? 41.320 3.897 -66.764 1.00 87.00 191 PHE A CA 1
ATOM 1528 C C . PHE A 1 191 ? 40.794 4.214 -68.169 1.00 87.00 191 PHE A C 1
ATOM 1530 O O . PHE A 1 191 ? 41.202 3.559 -69.128 1.00 87.00 191 PHE A O 1
ATOM 1537 N N . ASN A 1 192 ? 39.976 5.260 -68.317 1.00 87.06 192 ASN A N 1
ATOM 1538 C CA . ASN A 1 192 ? 39.536 5.754 -69.626 1.00 87.06 192 ASN A CA 1
ATOM 1539 C C . ASN A 1 192 ? 40.657 6.440 -70.438 1.00 87.06 192 ASN A C 1
ATOM 1541 O O . ASN A 1 192 ? 40.519 6.596 -71.650 1.00 87.06 192 ASN A O 1
ATOM 1545 N N . ALA A 1 193 ? 41.770 6.817 -69.799 1.00 90.88 193 ALA A N 1
ATOM 1546 C CA . ALA A 1 193 ? 42.923 7.481 -70.412 1.00 90.88 193 ALA A CA 1
ATOM 1547 C C . ALA A 1 193 ? 44.260 6.797 -70.046 1.00 90.88 193 ALA A C 1
ATOM 1549 O O . ALA A 1 193 ? 45.295 7.454 -69.902 1.00 90.88 193 ALA A O 1
ATOM 1550 N N . LEU A 1 194 ? 44.247 5.468 -69.872 1.00 88.69 194 LEU A N 1
ATOM 1551 C CA . LEU A 1 194 ? 45.323 4.739 -69.190 1.00 88.69 194 LEU A CA 1
ATOM 1552 C C . LEU A 1 194 ? 46.694 4.891 -69.866 1.00 88.69 194 LEU A C 1
ATOM 1554 O O . LEU A 1 194 ? 47.691 5.116 -69.182 1.00 88.69 194 LEU A O 1
ATOM 1558 N N . ASP A 1 195 ? 46.751 4.821 -71.197 1.00 89.88 195 ASP A N 1
ATOM 1559 C CA . ASP A 1 195 ? 48.001 4.986 -71.951 1.00 89.88 195 ASP A CA 1
ATOM 1560 C C . ASP A 1 195 ? 48.579 6.407 -71.821 1.00 89.88 195 ASP A C 1
ATOM 1562 O O . ASP A 1 195 ? 49.798 6.578 -71.739 1.00 89.88 195 ASP A O 1
ATOM 1566 N N . GLU A 1 196 ? 47.718 7.430 -71.750 1.00 93.25 196 GLU A N 1
ATOM 1567 C CA . GLU A 1 196 ? 48.125 8.822 -71.530 1.00 93.25 196 GLU A CA 1
ATOM 1568 C C . GLU A 1 196 ? 48.668 9.011 -70.107 1.00 93.25 196 GLU A C 1
ATOM 1570 O O . GLU A 1 196 ? 49.741 9.589 -69.929 1.00 93.25 196 GLU A O 1
ATOM 1575 N N . ALA A 1 197 ? 47.987 8.453 -69.101 1.00 92.00 197 ALA A N 1
ATOM 1576 C CA . ALA A 1 197 ? 48.433 8.491 -67.712 1.00 92.00 197 ALA A CA 1
ATOM 1577 C C . ALA A 1 197 ? 49.771 7.754 -67.508 1.00 92.00 197 ALA A C 1
ATOM 1579 O O . ALA A 1 197 ? 50.690 8.304 -66.902 1.00 92.00 197 ALA A O 1
ATOM 1580 N N . ILE A 1 198 ? 49.932 6.545 -68.066 1.00 91.12 198 ILE A N 1
ATOM 1581 C CA . ILE A 1 198 ? 51.196 5.788 -68.009 1.00 91.12 198 ILE A CA 1
ATOM 1582 C C . ILE A 1 198 ? 52.322 6.561 -68.698 1.00 91.12 198 ILE A C 1
ATOM 1584 O O . ILE A 1 198 ? 53.444 6.598 -68.187 1.00 91.12 198 ILE A O 1
ATOM 1588 N N . ARG A 1 199 ? 52.048 7.183 -69.850 1.00 93.81 199 ARG A N 1
ATOM 1589 C CA . ARG A 1 199 ? 53.033 8.003 -70.558 1.00 93.81 199 ARG A CA 1
ATOM 1590 C C . ARG A 1 199 ? 53.474 9.197 -69.712 1.00 93.81 199 ARG A C 1
ATOM 1592 O O . ARG A 1 199 ? 54.674 9.380 -69.533 1.00 93.81 199 ARG A O 1
ATOM 1599 N N . LEU A 1 200 ? 52.525 9.944 -69.154 1.00 93.00 200 LEU A N 1
ATOM 1600 C CA . LEU A 1 200 ? 52.777 11.098 -68.291 1.00 93.00 200 LEU A CA 1
ATOM 1601 C C . LEU A 1 200 ? 53.616 10.710 -67.061 1.00 93.00 200 LEU A C 1
ATOM 1603 O O . LEU A 1 200 ? 54.616 11.367 -66.785 1.00 93.00 200 LEU A O 1
ATOM 1607 N N . ILE A 1 201 ? 53.284 9.602 -66.387 1.00 92.06 201 ILE A N 1
ATOM 1608 C CA . ILE A 1 201 ? 54.052 9.081 -65.240 1.00 92.06 201 ILE A CA 1
ATOM 1609 C C . ILE A 1 201 ? 55.479 8.674 -65.655 1.00 92.06 201 ILE A C 1
ATOM 1611 O O . ILE A 1 201 ? 56.427 8.901 -64.907 1.00 92.06 201 ILE A O 1
ATOM 1615 N N . ARG A 1 202 ? 55.661 8.087 -66.846 1.00 92.88 202 ARG A N 1
ATOM 1616 C CA . ARG A 1 202 ? 56.984 7.692 -67.371 1.00 92.88 202 ARG A CA 1
ATOM 1617 C C . ARG A 1 202 ? 57.842 8.862 -67.857 1.00 92.88 202 ARG A C 1
ATOM 1619 O O . ARG A 1 202 ? 59.058 8.712 -67.922 1.00 92.88 202 ARG A O 1
ATOM 1626 N N . GLU A 1 203 ? 57.225 9.979 -68.232 1.00 93.81 203 GLU A N 1
ATOM 1627 C CA . GLU A 1 203 ? 57.893 11.227 -68.630 1.00 93.81 203 GLU A CA 1
ATOM 1628 C C . GLU A 1 203 ? 58.181 12.149 -67.422 1.00 93.81 203 GLU A C 1
ATOM 1630 O O . GLU A 1 203 ? 58.691 13.259 -67.599 1.00 93.81 203 GLU A O 1
ATOM 1635 N N . SER A 1 204 ? 57.863 11.708 -66.200 1.00 94.12 204 SER A N 1
ATOM 1636 C CA . SER A 1 204 ? 58.069 12.448 -64.951 1.00 94.12 204 SER A CA 1
ATOM 1637 C C . SER A 1 204 ? 59.367 12.093 -64.221 1.00 94.12 204 SER A C 1
ATOM 1639 O O . SER A 1 204 ? 59.817 10.950 -64.226 1.00 94.12 204 SER A O 1
ATOM 1641 N N . GLU A 1 205 ? 59.955 13.084 -63.546 1.00 91.19 205 GLU A N 1
ATOM 1642 C CA . GLU A 1 205 ? 61.262 12.957 -62.876 1.00 91.19 205 GLU A CA 1
ATOM 1643 C C . GLU A 1 205 ? 61.166 12.385 -61.450 1.00 91.19 205 GLU A C 1
ATOM 1645 O O . GLU A 1 205 ? 62.141 11.852 -60.919 1.00 91.19 205 GLU A O 1
ATOM 1650 N N . SER A 1 206 ? 60.001 12.488 -60.799 1.00 92.44 206 SER A N 1
ATOM 1651 C CA . SER A 1 206 ? 59.781 12.008 -59.425 1.00 92.44 206 SER A CA 1
ATOM 1652 C C . SER A 1 206 ? 58.303 11.711 -59.131 1.00 92.44 206 SER A C 1
ATOM 1654 O O . SER A 1 206 ? 57.426 12.135 -59.882 1.00 92.44 206 SER A O 1
ATOM 1656 N N . LYS A 1 207 ? 58.001 11.046 -57.998 1.00 91.56 207 LYS A N 1
ATOM 1657 C CA . LYS A 1 207 ? 56.609 10.816 -57.541 1.00 91.56 207 LYS A CA 1
ATOM 1658 C C . LYS A 1 207 ? 55.833 12.134 -57.365 1.00 91.56 207 LYS A C 1
ATOM 1660 O O . LYS A 1 207 ? 54.653 12.170 -57.691 1.00 91.56 207 LYS A O 1
ATOM 1665 N N . SER A 1 208 ? 56.476 13.215 -56.897 1.00 92.75 208 SER A N 1
ATOM 1666 C CA . SER A 1 208 ? 55.797 14.515 -56.723 1.00 92.75 208 SER A CA 1
ATOM 1667 C C . SER A 1 208 ? 55.478 15.181 -58.060 1.00 92.75 208 SER A C 1
ATOM 1669 O O . SER A 1 208 ? 54.358 15.638 -58.251 1.00 92.75 208 SER A O 1
ATOM 1671 N N . ASP A 1 209 ? 56.424 15.169 -59.002 1.00 93.62 209 ASP A N 1
ATOM 1672 C CA . ASP A 1 209 ? 56.220 15.710 -60.354 1.00 93.62 209 ASP A CA 1
ATOM 1673 C C . ASP A 1 209 ? 55.151 14.906 -61.120 1.00 93.62 209 ASP A C 1
ATOM 1675 O O . ASP A 1 209 ? 54.240 15.492 -61.700 1.00 93.62 209 ASP A O 1
ATOM 1679 N N . ALA A 1 210 ? 55.168 13.570 -61.026 1.00 92.00 210 ALA A N 1
ATOM 1680 C CA . ALA A 1 210 ? 54.111 12.726 -61.589 1.00 92.00 210 ALA A CA 1
ATOM 1681 C C . ALA A 1 210 ? 52.733 13.059 -60.991 1.00 92.00 210 ALA A C 1
ATOM 1683 O O . ALA A 1 210 ? 51.750 13.151 -61.725 1.00 92.00 210 ALA A O 1
ATOM 1684 N N . ARG A 1 211 ? 52.656 13.291 -59.673 1.00 95.31 211 ARG A N 1
ATOM 1685 C CA . ARG A 1 211 ? 51.415 13.674 -58.987 1.00 95.31 211 ARG A CA 1
ATOM 1686 C C . ARG A 1 211 ? 50.900 15.028 -59.468 1.00 95.31 211 ARG A C 1
ATOM 1688 O O . ARG A 1 211 ? 49.750 15.112 -59.878 1.00 95.31 211 ARG A O 1
ATOM 1695 N N . GLU A 1 212 ? 51.737 16.063 -59.468 1.00 94.62 212 GLU A N 1
ATOM 1696 C CA . GLU A 1 212 ? 51.357 17.416 -59.903 1.00 94.62 212 GLU A CA 1
ATOM 1697 C C . GLU A 1 212 ? 50.896 17.443 -61.367 1.00 94.62 212 GLU A C 1
ATOM 1699 O O . GLU A 1 212 ? 49.898 18.094 -61.696 1.00 94.62 212 GLU A O 1
ATOM 1704 N N . ARG A 1 213 ? 51.553 16.673 -62.245 1.00 94.81 213 ARG A N 1
ATOM 1705 C CA . ARG A 1 213 ? 51.123 16.517 -63.641 1.00 94.81 213 ARG A CA 1
ATOM 1706 C C . ARG A 1 213 ? 49.802 15.758 -63.771 1.00 94.81 213 ARG A C 1
ATOM 1708 O O . ARG A 1 213 ? 48.965 16.184 -64.562 1.00 94.81 213 ARG A O 1
ATOM 1715 N N . LEU A 1 214 ? 49.575 14.685 -63.004 1.00 93.56 214 LEU A N 1
ATOM 1716 C CA . LEU A 1 214 ? 48.291 13.964 -62.994 1.00 93.56 214 LEU A CA 1
ATOM 1717 C C . LEU A 1 214 ? 47.148 14.856 -62.489 1.00 93.56 214 LEU A C 1
ATOM 1719 O O . LEU A 1 214 ? 46.110 14.928 -63.145 1.00 93.56 214 LEU A O 1
ATOM 1723 N N . MET A 1 215 ? 47.363 15.576 -61.382 1.00 95.12 215 MET A N 1
ATOM 1724 C CA . MET A 1 215 ? 46.418 16.557 -60.834 1.00 95.12 215 MET A CA 1
ATOM 1725 C C . MET A 1 215 ? 46.050 17.615 -61.880 1.00 95.12 215 MET A C 1
ATOM 1727 O O . MET A 1 215 ? 44.875 17.844 -62.147 1.00 95.12 215 MET A O 1
ATOM 1731 N N . THR A 1 216 ? 47.052 18.202 -62.541 1.00 93.81 216 THR A N 1
ATOM 1732 C CA . THR A 1 216 ? 46.840 19.249 -63.555 1.00 93.81 216 THR A CA 1
ATOM 1733 C C . THR A 1 216 ? 46.163 18.717 -64.823 1.00 93.81 216 THR A C 1
ATOM 1735 O O . THR A 1 216 ? 45.329 19.403 -65.406 1.00 93.81 216 THR A O 1
ATOM 1738 N N . ARG A 1 217 ? 46.519 17.510 -65.288 1.00 94.12 217 ARG A N 1
ATOM 1739 C CA . ARG A 1 217 ? 46.040 16.967 -66.572 1.00 94.12 217 ARG A CA 1
ATOM 1740 C C . ARG A 1 217 ? 44.629 16.384 -66.506 1.00 94.12 217 ARG A C 1
ATOM 1742 O O . ARG A 1 217 ? 43.907 16.470 -67.503 1.00 94.12 217 ARG A O 1
ATOM 1749 N N . PHE A 1 218 ? 44.286 15.764 -65.379 1.00 93.88 218 PHE A N 1
ATOM 1750 C CA . PHE A 1 218 ? 43.043 15.017 -65.169 1.00 93.88 218 PHE A CA 1
ATOM 1751 C C . PHE A 1 218 ? 42.121 15.660 -64.116 1.00 93.88 218 PHE A C 1
ATOM 1753 O O . PHE A 1 218 ? 41.143 15.036 -63.717 1.00 93.88 218 PHE A O 1
ATOM 1760 N N . GLU A 1 219 ? 42.433 16.887 -63.681 1.00 93.81 219 GLU A N 1
ATOM 1761 C CA . GLU A 1 219 ? 41.678 17.669 -62.683 1.00 93.81 219 GLU A CA 1
ATOM 1762 C C . GLU A 1 219 ? 41.471 16.920 -61.352 1.00 93.81 219 GLU A C 1
ATOM 1764 O O . GLU A 1 219 ? 40.437 17.029 -60.695 1.00 93.81 219 GLU A O 1
ATOM 1769 N N . LEU A 1 220 ? 42.482 16.139 -60.962 1.00 94.88 220 LEU A N 1
ATOM 1770 C CA . LEU A 1 220 ? 42.477 15.330 -59.746 1.00 94.88 220 LEU A CA 1
ATOM 1771 C C . LEU A 1 220 ? 43.030 16.115 -58.559 1.00 94.88 220 LEU A C 1
ATOM 1773 O O . LEU A 1 220 ? 43.923 16.952 -58.712 1.00 94.88 220 LEU A O 1
ATOM 1777 N N . ASP A 1 221 ? 42.556 15.792 -57.360 1.00 95.56 221 ASP A N 1
ATOM 1778 C CA . ASP A 1 221 ? 43.158 16.300 -56.133 1.00 95.56 221 ASP A CA 1
ATOM 1779 C C . ASP A 1 221 ? 44.373 15.470 -55.677 1.00 95.56 221 ASP A C 1
ATOM 1781 O O . ASP A 1 221 ? 44.802 14.503 -56.317 1.00 95.56 221 ASP A O 1
ATOM 1785 N N . TRP A 1 222 ? 44.963 15.895 -54.560 1.00 95.50 222 TRP A N 1
ATOM 1786 C CA . TRP A 1 222 ? 46.169 15.287 -54.014 1.00 95.50 222 TRP A CA 1
ATOM 1787 C C . TRP A 1 222 ? 45.947 13.831 -53.578 1.00 95.50 222 TRP A C 1
ATOM 1789 O O . TRP A 1 222 ? 46.781 12.982 -53.889 1.00 95.50 222 TRP A O 1
ATOM 1799 N N . GLU A 1 223 ? 44.832 13.522 -52.903 1.00 94.69 223 GLU A N 1
ATOM 1800 C CA . GLU A 1 223 ? 44.540 12.170 -52.400 1.00 94.69 223 GLU A CA 1
ATOM 1801 C C . GLU A 1 223 ? 44.249 11.201 -53.550 1.00 94.69 223 GLU A C 1
ATOM 1803 O O . GLU A 1 223 ? 44.739 10.069 -53.560 1.00 94.69 223 GLU A O 1
ATOM 1808 N N . GLN A 1 224 ? 43.505 11.665 -54.556 1.00 96.00 224 GLN A N 1
ATOM 1809 C CA . GLN A 1 224 ? 43.228 10.927 -55.783 1.00 96.00 224 GLN A CA 1
ATOM 1810 C C . GLN A 1 224 ? 44.514 10.581 -56.537 1.00 96.00 224 GLN A C 1
ATOM 1812 O O . GLN A 1 224 ? 44.763 9.410 -56.838 1.00 96.00 224 GLN A O 1
ATOM 1817 N N . ALA A 1 225 ? 45.344 11.585 -56.833 1.00 94.75 225 ALA A N 1
ATOM 1818 C CA . ALA A 1 225 ? 46.571 11.390 -57.597 1.00 94.75 225 ALA A CA 1
ATOM 1819 C C . ALA A 1 225 ? 47.607 10.541 -56.833 1.00 94.75 225 ALA A C 1
ATOM 1821 O O . ALA A 1 225 ? 48.280 9.708 -57.444 1.00 94.75 225 ALA A O 1
ATOM 1822 N N . GLU A 1 226 ? 47.695 10.675 -55.504 1.00 94.81 226 GLU A N 1
ATOM 1823 C CA . GLU A 1 226 ? 48.520 9.800 -54.662 1.00 94.81 226 GLU A CA 1
ATOM 1824 C C . GLU A 1 226 ? 48.031 8.338 -54.736 1.00 94.81 226 GLU A C 1
ATOM 1826 O O . GLU A 1 226 ? 48.827 7.442 -55.020 1.00 94.81 226 GLU A O 1
ATOM 1831 N N . ALA A 1 227 ? 46.722 8.087 -54.593 1.00 94.31 227 ALA A N 1
ATOM 1832 C CA . ALA A 1 227 ? 46.145 6.739 -54.668 1.00 94.31 227 ALA A CA 1
ATOM 1833 C C . ALA A 1 227 ? 46.369 6.053 -56.032 1.00 94.31 227 ALA A C 1
ATOM 1835 O O . ALA A 1 227 ? 46.608 4.841 -56.096 1.00 94.31 227 ALA A O 1
ATOM 1836 N N . ILE A 1 228 ? 46.342 6.818 -57.127 1.00 94.00 228 ILE A N 1
ATOM 1837 C CA . ILE A 1 228 ? 46.686 6.326 -58.470 1.00 94.00 228 ILE A CA 1
ATOM 1838 C C . ILE A 1 228 ? 48.159 5.905 -58.535 1.00 94.00 228 ILE A C 1
ATOM 1840 O O . ILE A 1 228 ? 48.456 4.804 -58.997 1.00 94.00 228 ILE A O 1
ATOM 1844 N N . LEU A 1 229 ? 49.083 6.730 -58.034 1.00 93.06 229 LEU A N 1
ATOM 1845 C CA . LEU A 1 229 ? 50.521 6.430 -58.056 1.00 93.06 229 LEU A CA 1
ATOM 1846 C C . LEU A 1 229 ? 50.911 5.235 -57.172 1.00 93.06 229 LEU A C 1
ATOM 1848 O O . LEU A 1 229 ? 51.912 4.574 -57.444 1.00 93.06 229 LEU A O 1
ATOM 1852 N N . GLU A 1 230 ? 50.128 4.926 -56.138 1.00 92.81 230 GLU A N 1
ATOM 1853 C CA . GLU A 1 230 ? 50.335 3.751 -55.275 1.00 92.81 230 GLU A CA 1
ATOM 1854 C C . GLU A 1 230 ? 49.684 2.462 -55.806 1.00 92.81 230 GLU A C 1
ATOM 1856 O O . GLU A 1 230 ? 49.736 1.400 -55.172 1.00 92.81 230 GLU A O 1
ATOM 1861 N N . THR A 1 231 ? 49.090 2.515 -56.999 1.00 91.19 231 THR A N 1
ATOM 1862 C CA . THR A 1 231 ? 48.386 1.373 -57.581 1.00 91.19 231 THR A CA 1
ATOM 1863 C C . THR A 1 231 ? 49.333 0.316 -58.138 1.00 91.19 231 THR A C 1
ATOM 1865 O O . THR A 1 231 ? 50.241 0.571 -58.925 1.00 91.19 231 THR A O 1
ATOM 1868 N N . LYS A 1 232 ? 49.083 -0.936 -57.746 1.00 90.62 232 LYS A N 1
ATOM 1869 C CA . LYS A 1 232 ? 49.839 -2.105 -58.205 1.00 90.62 232 LYS A CA 1
ATOM 1870 C C . LYS A 1 232 ? 49.422 -2.473 -59.630 1.00 90.62 232 LYS A C 1
ATOM 1872 O O . LYS A 1 232 ? 48.233 -2.626 -59.890 1.00 90.62 232 LYS A O 1
ATOM 1877 N N . LEU A 1 233 ? 50.397 -2.716 -60.511 1.00 87.25 233 LEU A N 1
ATOM 1878 C CA . LEU A 1 233 ? 50.192 -2.949 -61.953 1.00 87.25 233 LEU A CA 1
ATOM 1879 C C . LEU A 1 233 ? 49.138 -4.016 -62.309 1.00 87.25 233 LEU A C 1
ATOM 1881 O O . LEU A 1 233 ? 48.495 -3.897 -63.346 1.00 87.25 233 LEU A O 1
ATOM 1885 N N . TYR A 1 234 ? 48.918 -5.036 -61.470 1.00 86.56 234 TYR A N 1
ATOM 1886 C CA . TYR A 1 234 ? 47.891 -6.053 -61.741 1.00 86.56 234 TYR A CA 1
ATOM 1887 C C . TYR A 1 234 ? 46.459 -5.483 -61.746 1.00 86.56 234 TYR A C 1
ATOM 1889 O O . TYR A 1 234 ? 45.604 -6.024 -62.439 1.00 86.56 234 TYR A O 1
ATOM 1897 N N . ARG A 1 235 ? 46.203 -4.369 -61.037 1.00 84.38 235 ARG A N 1
ATOM 1898 C CA . ARG A 1 235 ? 44.894 -3.686 -61.003 1.00 84.38 235 ARG A CA 1
ATOM 1899 C C . ARG A 1 235 ? 44.522 -2.990 -62.314 1.00 84.38 235 ARG A C 1
ATOM 1901 O O . ARG A 1 235 ? 43.417 -2.481 -62.437 1.00 84.38 235 ARG A O 1
ATOM 1908 N N . LEU A 1 236 ? 45.430 -2.977 -63.290 1.00 84.38 236 LEU A N 1
ATOM 1909 C CA . LEU A 1 236 ? 45.173 -2.493 -64.647 1.00 84.38 236 LEU A CA 1
ATOM 1910 C C . LEU A 1 236 ? 44.538 -3.574 -65.548 1.00 84.38 236 LEU A C 1
ATOM 1912 O O . LEU A 1 236 ? 44.237 -3.313 -66.710 1.00 84.38 236 LEU A O 1
ATOM 1916 N N . ALA A 1 237 ? 44.350 -4.800 -65.045 1.00 88.50 237 ALA A N 1
ATOM 1917 C CA . ALA A 1 237 ? 43.648 -5.853 -65.771 1.00 88.50 237 ALA A CA 1
ATOM 1918 C C . ALA A 1 237 ? 42.160 -5.505 -65.949 1.00 88.50 237 ALA A C 1
ATOM 1920 O O . ALA A 1 237 ? 41.524 -4.988 -65.034 1.00 88.50 237 ALA A O 1
ATOM 1921 N N . ARG A 1 238 ? 41.572 -5.856 -67.103 1.00 87.44 238 ARG A N 1
ATOM 1922 C CA . ARG A 1 238 ? 40.186 -5.486 -67.449 1.00 87.44 238 ARG A CA 1
ATOM 1923 C C . ARG A 1 238 ? 39.160 -5.865 -66.369 1.00 87.44 238 ARG A C 1
ATOM 1925 O O . ARG A 1 238 ? 38.315 -5.048 -66.039 1.00 87.44 238 ARG A O 1
ATOM 1932 N N . LEU A 1 239 ? 39.291 -7.051 -65.768 1.00 90.00 239 LEU A N 1
ATOM 1933 C CA . LEU A 1 239 ? 38.398 -7.521 -64.698 1.00 90.00 239 LEU A CA 1
ATOM 1934 C C . LEU A 1 239 ? 38.475 -6.678 -63.411 1.00 90.00 239 LEU A C 1
ATOM 1936 O O . LEU A 1 239 ? 37.474 -6.560 -62.710 1.00 90.00 239 LEU A O 1
ATOM 1940 N N . GLU A 1 240 ? 39.638 -6.096 -63.103 1.00 89.50 240 GLU A N 1
ATOM 1941 C CA . GLU A 1 240 ? 39.839 -5.219 -61.940 1.00 89.50 240 GLU A CA 1
ATOM 1942 C C . GLU A 1 240 ? 39.250 -3.823 -62.209 1.00 89.50 240 GLU A C 1
ATOM 1944 O O . GLU A 1 240 ? 38.624 -3.236 -61.328 1.00 89.50 240 GLU A O 1
ATOM 1949 N N . ILE A 1 241 ? 39.363 -3.334 -63.451 1.00 88.19 241 ILE A N 1
ATOM 1950 C CA . ILE A 1 241 ? 38.703 -2.106 -63.924 1.00 88.19 241 ILE A CA 1
ATOM 1951 C C . ILE A 1 241 ? 37.176 -2.263 -63.838 1.00 88.19 241 ILE A C 1
ATOM 1953 O O . ILE A 1 241 ? 36.514 -1.473 -63.166 1.00 88.19 241 ILE A O 1
ATOM 1957 N N . ASP A 1 242 ? 36.626 -3.340 -64.413 1.00 91.06 242 ASP A N 1
ATOM 1958 C CA . ASP A 1 242 ? 35.189 -3.656 -64.368 1.00 91.06 242 ASP A CA 1
ATOM 1959 C C . ASP A 1 242 ? 34.686 -3.924 -62.927 1.00 91.06 242 ASP A C 1
ATOM 1961 O O . ASP A 1 242 ? 33.485 -3.874 -62.652 1.00 91.06 242 ASP A O 1
ATOM 1965 N N . ALA A 1 243 ? 35.574 -4.259 -61.982 1.00 92.44 243 ALA A N 1
ATOM 1966 C CA . ALA A 1 243 ? 35.246 -4.364 -60.559 1.00 92.44 243 ALA A CA 1
ATOM 1967 C C . ALA A 1 243 ? 35.193 -2.990 -59.874 1.00 92.44 243 ALA A C 1
ATOM 1969 O O . ALA A 1 243 ? 34.262 -2.739 -59.111 1.00 92.44 243 ALA A O 1
ATOM 1970 N N . ILE A 1 244 ? 36.130 -2.091 -60.185 1.00 92.50 244 ILE A N 1
ATOM 1971 C CA . ILE A 1 244 ? 36.157 -0.711 -59.674 1.00 92.50 244 ILE A CA 1
ATOM 1972 C C . ILE A 1 244 ? 34.958 0.104 -60.182 1.00 92.50 244 ILE A C 1
ATOM 1974 O O . ILE A 1 244 ? 34.356 0.841 -59.403 1.00 92.50 244 ILE A O 1
ATOM 1978 N N . GLU A 1 245 ? 34.559 -0.061 -61.447 1.00 92.50 245 GLU A N 1
ATOM 1979 C CA . GLU A 1 245 ? 33.358 0.588 -61.998 1.00 92.50 245 GLU A CA 1
ATOM 1980 C C . GLU A 1 245 ? 32.071 0.118 -61.296 1.00 92.50 245 GLU A C 1
ATOM 1982 O O . GLU A 1 245 ? 31.205 0.936 -60.976 1.00 92.50 245 GLU A O 1
ATOM 1987 N N . ARG A 1 246 ? 31.962 -1.184 -60.989 1.00 95.12 246 ARG A N 1
ATOM 1988 C CA . ARG A 1 246 ? 30.838 -1.730 -60.208 1.00 95.12 246 ARG A CA 1
ATOM 1989 C C . ARG A 1 246 ? 30.848 -1.242 -58.764 1.00 95.12 246 ARG A C 1
ATOM 1991 O O . ARG A 1 246 ? 29.812 -0.784 -58.293 1.00 95.12 246 ARG A O 1
ATOM 1998 N N . GLU A 1 247 ? 32.000 -1.260 -58.093 1.00 95.62 247 GLU A N 1
ATOM 1999 C CA . GLU A 1 247 ? 32.128 -0.735 -56.728 1.00 95.62 247 GLU A CA 1
ATOM 2000 C C . GLU A 1 247 ? 31.731 0.750 -56.671 1.00 95.62 247 GLU A C 1
ATOM 2002 O O . GLU A 1 247 ? 31.005 1.162 -55.769 1.00 95.62 247 GLU A O 1
ATOM 2007 N N . LEU A 1 248 ? 32.140 1.553 -57.662 1.00 96.25 248 LEU A N 1
ATOM 2008 C CA . LEU A 1 248 ? 31.740 2.957 -57.768 1.00 96.25 248 LEU A CA 1
ATOM 2009 C C . LEU A 1 248 ? 30.220 3.106 -57.910 1.00 96.25 248 LEU A C 1
ATOM 2011 O O . LEU A 1 248 ? 29.629 3.923 -57.207 1.00 96.25 248 LEU A O 1
ATOM 2015 N N . ALA A 1 249 ? 29.588 2.328 -58.793 1.00 96.12 249 ALA A N 1
ATOM 2016 C CA . ALA A 1 249 ? 28.142 2.377 -59.007 1.00 96.12 249 ALA A CA 1
ATOM 2017 C C . ALA A 1 249 ? 27.353 1.956 -57.752 1.00 96.12 249 ALA A C 1
ATOM 2019 O O . ALA A 1 249 ? 26.407 2.642 -57.361 1.00 96.12 249 ALA A O 1
ATOM 2020 N N . GLU A 1 250 ? 27.773 0.876 -57.088 1.00 96.81 250 GLU A N 1
ATOM 2021 C CA . GLU A 1 250 ? 27.186 0.395 -55.831 1.00 96.81 250 GLU A CA 1
ATOM 2022 C C . GLU A 1 250 ? 27.315 1.442 -54.717 1.00 96.81 250 GLU A C 1
ATOM 2024 O O . GLU A 1 250 ? 26.321 1.803 -54.084 1.00 96.81 250 GLU A O 1
ATOM 2029 N N . LYS A 1 251 ? 28.521 1.990 -54.510 1.00 97.00 251 LYS A N 1
ATOM 2030 C CA . LYS A 1 251 ? 28.780 2.987 -53.461 1.00 97.00 251 LYS A CA 1
ATOM 2031 C C . LYS A 1 251 ? 28.076 4.312 -53.731 1.00 97.00 251 LYS A C 1
ATOM 2033 O O . LYS A 1 251 ? 27.576 4.927 -52.793 1.00 97.00 251 LYS A O 1
ATOM 2038 N N . GLN A 1 252 ? 27.980 4.736 -54.991 1.00 96.38 252 GLN A N 1
ATOM 2039 C CA . GLN A 1 252 ? 27.218 5.921 -55.379 1.00 96.38 252 GLN A CA 1
ATOM 2040 C C . GLN A 1 252 ? 25.721 5.741 -55.083 1.00 96.38 252 GLN A C 1
ATOM 2042 O O . GLN A 1 252 ? 25.137 6.612 -54.443 1.00 96.38 252 GLN A O 1
ATOM 2047 N N . ALA A 1 253 ? 25.125 4.600 -55.448 1.00 97.12 253 ALA A N 1
ATOM 2048 C CA . ALA A 1 253 ? 23.723 4.302 -55.145 1.00 97.12 253 ALA A CA 1
ATOM 2049 C C . ALA A 1 253 ? 23.443 4.226 -53.630 1.00 97.12 253 ALA A C 1
ATOM 2051 O O . ALA A 1 253 ? 22.410 4.706 -53.159 1.00 97.12 253 ALA A O 1
ATOM 2052 N N . GLU A 1 254 ? 24.374 3.665 -52.853 1.00 96.00 254 GLU A N 1
ATOM 2053 C CA . GLU A 1 254 ? 24.311 3.637 -51.388 1.00 96.00 254 GLU A CA 1
ATOM 2054 C C . GLU A 1 254 ? 24.368 5.055 -50.789 1.00 96.00 254 GLU A C 1
ATOM 2056 O O . GLU A 1 254 ? 23.524 5.417 -49.967 1.00 96.00 254 GLU A O 1
ATOM 2061 N N . ALA A 1 255 ? 25.298 5.893 -51.259 1.00 96.94 255 ALA A N 1
ATOM 2062 C CA . ALA A 1 255 ? 25.425 7.281 -50.823 1.00 96.94 255 ALA A CA 1
ATOM 2063 C C . ALA A 1 255 ? 24.199 8.127 -51.200 1.00 96.94 255 ALA A C 1
ATOM 2065 O O . ALA A 1 255 ? 23.714 8.895 -50.373 1.00 96.94 255 ALA A O 1
ATOM 2066 N N . ASP A 1 256 ? 23.653 7.970 -52.409 1.00 96.69 256 ASP A N 1
ATOM 2067 C CA . ASP A 1 256 ? 22.461 8.704 -52.854 1.00 96.69 256 ASP A CA 1
ATOM 2068 C C . ASP A 1 256 ? 21.211 8.316 -52.055 1.00 96.69 256 ASP A C 1
ATOM 2070 O O . ASP A 1 256 ? 20.416 9.187 -51.696 1.00 96.69 256 ASP A O 1
ATOM 2074 N N . LYS A 1 257 ? 21.082 7.039 -51.668 1.00 96.00 257 LYS A N 1
ATOM 2075 C CA . LYS A 1 257 ? 20.047 6.593 -50.726 1.00 96.00 257 LYS A CA 1
ATOM 2076 C C . LYS A 1 257 ? 20.197 7.262 -49.355 1.00 96.00 257 LYS A C 1
AT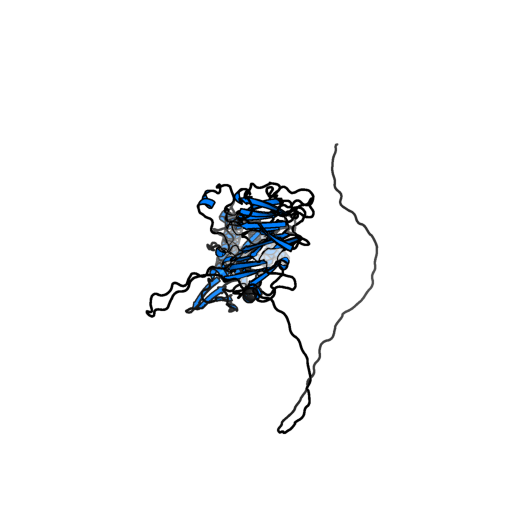OM 2078 O O . LYS A 1 257 ? 19.200 7.702 -48.789 1.00 96.00 257 LYS A O 1
ATOM 2083 N N . ILE A 1 258 ? 21.416 7.371 -48.820 1.00 96.56 258 ILE A N 1
ATOM 2084 C CA . ILE A 1 258 ? 21.648 8.055 -47.536 1.00 96.56 258 ILE A CA 1
ATOM 2085 C C . ILE A 1 258 ? 21.379 9.566 -47.652 1.00 96.56 258 ILE A C 1
ATOM 2087 O O . ILE A 1 258 ? 20.753 10.136 -46.758 1.00 96.56 258 ILE A O 1
ATOM 2091 N N . ARG A 1 259 ? 21.767 10.212 -48.762 1.00 96.44 259 ARG A N 1
ATOM 2092 C CA . ARG A 1 259 ? 21.460 11.629 -49.034 1.00 96.44 259 ARG A CA 1
ATOM 2093 C C . ARG A 1 259 ? 19.955 11.895 -49.103 1.00 96.44 259 ARG A C 1
ATOM 2095 O O . ARG A 1 259 ? 19.513 12.894 -48.544 1.00 96.44 259 ARG A O 1
ATOM 2102 N N . ALA A 1 260 ? 19.172 11.014 -49.732 1.00 96.06 260 ALA A N 1
ATOM 2103 C CA . ALA A 1 260 ? 17.710 11.125 -49.762 1.00 96.06 260 ALA A CA 1
ATOM 2104 C C . ALA A 1 260 ? 17.113 11.102 -48.341 1.00 96.06 260 ALA A C 1
ATOM 2106 O O . ALA A 1 260 ? 16.413 12.039 -47.947 1.00 96.06 260 ALA A O 1
ATOM 2107 N N . ILE A 1 261 ? 17.517 10.114 -47.531 1.00 95.56 261 ILE A N 1
ATOM 2108 C CA . ILE A 1 261 ? 17.065 9.962 -46.139 1.00 95.56 261 ILE A CA 1
ATOM 2109 C C . ILE A 1 261 ? 17.455 11.182 -45.288 1.00 95.56 261 ILE A C 1
ATOM 2111 O O . ILE A 1 261 ? 16.631 11.699 -44.537 1.00 95.56 261 ILE A O 1
ATOM 2115 N N . LEU A 1 262 ? 18.693 11.676 -45.409 1.00 95.69 262 LEU A N 1
ATOM 2116 C CA . LEU A 1 262 ? 19.160 12.868 -44.687 1.00 95.69 262 LEU A CA 1
ATOM 2117 C C . LEU A 1 262 ? 18.474 14.162 -45.162 1.00 95.69 262 LEU A C 1
ATOM 2119 O O . LEU A 1 262 ? 18.275 15.076 -44.360 1.00 95.69 262 LEU A O 1
ATOM 2123 N N . GLY A 1 263 ? 18.089 14.240 -46.439 1.00 94.19 263 GLY A N 1
ATOM 2124 C CA . GLY A 1 263 ? 17.357 15.368 -47.018 1.00 94.19 263 GLY A CA 1
ATOM 2125 C C . GLY A 1 263 ? 15.882 15.440 -46.605 1.00 94.19 263 GLY A C 1
ATOM 2126 O O . GLY A 1 263 ? 15.266 16.499 -46.722 1.00 94.19 263 GLY A O 1
ATOM 2127 N N . SER A 1 264 ? 15.311 14.347 -46.087 1.00 95.81 264 SER A N 1
ATOM 2128 C CA . SER A 1 264 ? 13.897 14.248 -45.720 1.00 95.81 264 SER A CA 1
ATOM 2129 C C . SER A 1 264 ? 13.716 13.798 -44.270 1.00 95.81 264 SER A C 1
ATOM 2131 O O . SER A 1 264 ? 13.834 12.618 -43.940 1.00 95.81 264 SER A O 1
ATOM 2133 N N . LYS A 1 265 ? 13.307 14.726 -43.387 1.00 94.94 265 LYS A N 1
ATOM 2134 C CA . LYS A 1 265 ? 12.953 14.393 -41.989 1.00 94.94 265 LYS A CA 1
ATOM 2135 C C . LYS A 1 265 ? 11.926 13.254 -41.906 1.00 94.94 265 LYS A C 1
ATOM 2137 O O . LYS A 1 265 ? 11.974 12.465 -40.968 1.00 94.94 265 LYS A O 1
ATOM 2142 N N . THR A 1 266 ? 11.017 13.157 -42.877 1.00 96.19 266 THR A N 1
ATOM 2143 C CA . THR A 1 266 ? 10.001 12.098 -42.958 1.00 96.19 266 THR A CA 1
ATOM 2144 C C . THR A 1 266 ? 10.620 10.726 -43.233 1.00 96.19 266 THR A C 1
ATOM 2146 O O . THR A 1 266 ? 10.234 9.753 -42.589 1.00 96.19 266 THR A O 1
ATOM 2149 N N . GLU A 1 267 ? 11.599 10.637 -44.137 1.00 95.44 267 GLU A N 1
ATOM 2150 C CA . GLU A 1 267 ? 12.307 9.380 -44.427 1.00 95.44 267 GLU A CA 1
ATOM 2151 C C . GLU A 1 267 ? 13.201 8.957 -43.262 1.00 95.44 267 GLU A C 1
ATOM 2153 O O . GLU A 1 267 ? 13.218 7.783 -42.893 1.00 95.44 267 GLU A O 1
ATOM 2158 N N . LEU A 1 268 ? 13.870 9.913 -42.612 1.00 96.00 268 LEU A N 1
ATOM 2159 C CA . LEU A 1 268 ? 14.656 9.653 -41.409 1.00 96.00 268 LEU A CA 1
ATOM 2160 C C . LEU A 1 268 ? 13.780 9.113 -40.261 1.00 96.00 268 LEU A C 1
ATOM 2162 O O . LEU A 1 268 ? 14.136 8.113 -39.637 1.00 96.00 268 LEU A O 1
ATOM 2166 N N . TRP A 1 269 ? 12.589 9.680 -40.034 1.00 97.38 269 TRP A N 1
ATOM 2167 C CA . TRP A 1 269 ? 11.619 9.121 -39.079 1.00 97.38 269 TRP A CA 1
ATOM 2168 C C . TRP A 1 269 ? 11.058 7.757 -39.500 1.00 97.38 269 TRP A C 1
ATOM 2170 O O . TRP A 1 269 ? 10.793 6.921 -38.633 1.00 97.38 269 TRP A O 1
ATOM 2180 N N . ALA A 1 270 ? 10.892 7.496 -40.800 1.00 97.12 270 ALA A N 1
ATOM 2181 C CA . ALA A 1 270 ? 10.484 6.182 -41.297 1.00 97.12 270 ALA A CA 1
ATOM 2182 C C . ALA A 1 270 ? 11.565 5.116 -41.036 1.00 97.12 270 ALA A C 1
ATOM 2184 O O . ALA A 1 270 ? 11.239 4.021 -40.572 1.00 97.12 270 ALA A O 1
ATOM 2185 N N . LEU A 1 271 ? 12.844 5.456 -41.236 1.00 96.81 271 LEU A N 1
ATOM 2186 C CA . LEU A 1 271 ? 13.975 4.600 -40.878 1.00 96.81 271 LEU A CA 1
ATOM 2187 C C . LEU A 1 271 ? 14.001 4.321 -39.368 1.00 96.81 271 LEU A C 1
ATOM 2189 O O . LEU A 1 271 ? 14.000 3.156 -38.974 1.00 96.81 271 LEU A O 1
ATOM 2193 N N . ILE A 1 272 ? 13.937 5.362 -38.528 1.00 97.50 272 ILE A N 1
ATOM 2194 C CA . ILE A 1 272 ? 13.926 5.226 -37.058 1.00 97.50 272 ILE A CA 1
ATOM 2195 C C . ILE A 1 272 ? 12.770 4.328 -36.597 1.00 97.50 272 ILE A C 1
ATOM 2197 O O . ILE A 1 272 ? 12.974 3.444 -35.767 1.00 97.50 272 ILE A O 1
ATOM 2201 N N . ARG A 1 273 ? 11.569 4.497 -37.167 1.00 97.44 273 ARG A N 1
ATOM 2202 C CA . ARG A 1 273 ? 10.421 3.616 -36.904 1.00 97.44 273 ARG A CA 1
ATOM 2203 C C . ARG A 1 273 ? 10.732 2.164 -37.270 1.00 97.44 273 ARG A C 1
ATOM 2205 O O . ARG A 1 273 ? 10.425 1.282 -36.477 1.00 97.44 273 ARG A O 1
ATOM 2212 N N . SER A 1 274 ? 11.324 1.913 -38.439 1.00 97.75 274 SER A N 1
ATOM 2213 C CA . SER A 1 274 ? 11.652 0.548 -38.873 1.00 97.75 274 SER A CA 1
ATOM 2214 C C . SER A 1 274 ? 12.681 -0.130 -37.962 1.00 97.75 274 SER A C 1
ATOM 2216 O O . SER A 1 274 ? 12.507 -1.300 -37.635 1.00 97.75 274 SER A O 1
ATOM 2218 N N . GLU A 1 275 ? 13.682 0.608 -37.466 1.00 97.19 275 GLU A N 1
ATOM 2219 C CA . GLU A 1 275 ? 14.647 0.095 -36.483 1.00 97.19 275 GLU A CA 1
ATOM 2220 C C . GLU A 1 275 ? 13.976 -0.231 -35.142 1.00 97.19 275 GLU A C 1
ATOM 2222 O O . GLU A 1 275 ? 14.237 -1.280 -34.562 1.00 97.19 275 GLU A O 1
ATOM 2227 N N . LEU A 1 276 ? 13.092 0.644 -34.645 1.00 96.81 276 LEU A N 1
ATOM 2228 C CA . LEU A 1 276 ? 12.388 0.418 -33.378 1.00 96.81 276 LEU A CA 1
ATOM 2229 C C . LEU A 1 276 ? 11.433 -0.784 -33.446 1.00 96.81 276 LEU A C 1
ATOM 2231 O O . LEU A 1 276 ? 11.333 -1.523 -32.471 1.00 96.81 276 LEU A O 1
ATOM 2235 N N . VAL A 1 277 ? 10.777 -1.011 -34.590 1.00 97.12 277 VAL A N 1
ATOM 2236 C CA . VAL A 1 277 ? 9.959 -2.216 -34.820 1.00 97.12 277 VAL A CA 1
ATOM 2237 C C . VAL A 1 277 ? 10.835 -3.470 -34.841 1.00 97.12 277 VAL A C 1
ATOM 2239 O O . VAL A 1 277 ? 10.540 -4.408 -34.115 1.00 97.12 277 VAL A O 1
ATOM 2242 N N . GLN A 1 278 ? 11.965 -3.462 -35.558 1.00 97.31 278 GLN A N 1
ATOM 2243 C CA . GLN A 1 278 ? 12.901 -4.599 -35.568 1.00 97.31 278 GLN A CA 1
ATOM 2244 C C . GLN A 1 278 ? 13.447 -4.935 -34.171 1.00 97.31 278 GLN A C 1
ATOM 2246 O O . GLN A 1 278 ? 13.623 -6.105 -33.847 1.00 97.31 278 GLN A O 1
ATOM 2251 N N . ILE A 1 279 ? 13.698 -3.925 -33.330 1.00 96.94 279 ILE A N 1
ATOM 2252 C CA . ILE A 1 279 ? 14.106 -4.126 -31.931 1.00 96.94 279 ILE A CA 1
ATOM 2253 C C . ILE A 1 279 ? 12.962 -4.746 -31.115 1.00 96.94 279 ILE A C 1
ATOM 2255 O O . ILE A 1 279 ? 13.207 -5.672 -30.345 1.00 96.94 279 ILE A O 1
ATOM 2259 N N . ALA A 1 280 ? 11.721 -4.282 -31.292 1.00 94.88 280 ALA A N 1
ATOM 2260 C CA . ALA A 1 280 ? 10.559 -4.860 -30.616 1.00 94.88 280 ALA A CA 1
ATOM 2261 C C . ALA A 1 280 ? 10.310 -6.322 -31.034 1.00 94.88 280 ALA A C 1
ATOM 2263 O O . ALA A 1 280 ? 10.081 -7.166 -30.172 1.00 94.88 280 ALA A O 1
ATOM 2264 N N . ASP A 1 281 ? 10.435 -6.638 -32.326 1.00 96.31 281 ASP A N 1
ATOM 2265 C CA . ASP A 1 281 ? 10.280 -7.999 -32.856 1.00 96.31 281 ASP A CA 1
ATOM 2266 C C . ASP A 1 281 ? 11.399 -8.949 -32.379 1.00 96.31 281 ASP A C 1
ATOM 2268 O O . ASP A 1 281 ? 11.169 -10.146 -32.214 1.00 96.31 281 ASP A O 1
ATOM 2272 N N . ALA A 1 282 ? 12.614 -8.431 -32.154 1.00 97.62 282 ALA A N 1
ATOM 2273 C CA . ALA A 1 282 ? 13.773 -9.223 -31.734 1.00 97.62 282 ALA A CA 1
ATOM 2274 C C . ALA A 1 282 ? 13.885 -9.437 -30.212 1.00 97.62 282 ALA A C 1
ATOM 2276 O O . ALA A 1 282 ? 14.494 -10.421 -29.789 1.00 97.62 282 ALA A O 1
ATOM 2277 N N . TYR A 1 283 ? 13.346 -8.521 -29.398 1.00 96.69 283 TYR A N 1
ATOM 2278 C CA . TYR A 1 283 ? 13.551 -8.497 -27.940 1.00 96.69 283 TYR A CA 1
ATOM 2279 C C . TYR A 1 283 ? 12.263 -8.400 -27.104 1.00 96.69 283 TYR A C 1
ATOM 2281 O O . TYR A 1 283 ? 12.353 -8.342 -25.879 1.00 96.69 283 TYR A O 1
ATOM 2289 N N . GLY A 1 284 ? 11.079 -8.358 -27.721 1.00 94.06 284 GLY A N 1
ATOM 2290 C CA . GLY A 1 284 ? 9.806 -8.288 -27.001 1.00 94.06 284 GLY A CA 1
ATOM 2291 C C . GLY A 1 284 ? 9.450 -9.590 -26.276 1.00 94.06 284 GLY A C 1
ATOM 2292 O O . GLY A 1 284 ? 9.524 -10.673 -26.857 1.00 94.06 284 GLY A O 1
ATOM 2293 N N . ASP A 1 285 ? 9.011 -9.480 -25.022 1.00 94.69 285 ASP A N 1
ATOM 2294 C CA . ASP A 1 285 ? 8.544 -10.589 -24.188 1.00 94.69 285 ASP A CA 1
ATOM 2295 C C . ASP A 1 285 ? 7.070 -10.401 -23.748 1.00 94.69 285 ASP A C 1
ATOM 2297 O O . ASP A 1 285 ? 6.519 -9.296 -23.817 1.00 94.69 285 ASP A O 1
ATOM 2301 N N . PRO A 1 286 ? 6.353 -11.481 -23.372 1.00 93.94 286 PRO A N 1
ATOM 2302 C CA . PRO A 1 286 ? 4.987 -11.363 -22.878 1.00 93.94 286 PRO A CA 1
ATOM 2303 C C . PRO A 1 286 ? 4.961 -10.714 -21.490 1.00 93.94 286 PRO A C 1
ATOM 2305 O O . PRO A 1 286 ? 5.728 -11.075 -20.599 1.00 93.94 286 PRO A O 1
ATOM 2308 N N . ARG A 1 287 ? 4.006 -9.798 -21.300 1.00 94.00 287 ARG A N 1
ATOM 2309 C CA . ARG A 1 287 ? 3.807 -9.062 -20.047 1.00 94.00 287 ARG A CA 1
ATOM 2310 C C . ARG A 1 287 ? 3.620 -9.998 -18.846 1.00 94.00 287 ARG A C 1
ATOM 2312 O O . ARG A 1 287 ? 2.812 -10.925 -18.921 1.00 94.00 287 ARG A O 1
ATOM 2319 N N . ARG A 1 288 ? 4.287 -9.700 -17.725 1.00 92.94 288 ARG A N 1
ATOM 2320 C CA . ARG A 1 288 ? 4.263 -10.529 -16.501 1.00 92.94 288 ARG A CA 1
ATOM 2321 C C . ARG A 1 288 ? 3.254 -10.057 -15.456 1.00 92.94 288 ARG A C 1
ATOM 2323 O O . ARG A 1 288 ? 2.580 -10.876 -14.839 1.00 92.94 288 ARG A O 1
ATOM 2330 N N . THR A 1 289 ? 3.144 -8.751 -15.235 1.00 94.12 289 THR A N 1
ATOM 2331 C CA . THR A 1 289 ? 2.229 -8.156 -14.255 1.00 94.12 289 THR A CA 1
ATOM 2332 C C . THR A 1 289 ? 0.815 -8.059 -14.824 1.00 94.12 289 THR A C 1
ATOM 2334 O O . THR A 1 289 ? 0.575 -7.382 -15.831 1.00 94.12 289 THR A O 1
ATOM 2337 N N . ALA A 1 290 ? -0.147 -8.682 -14.145 1.00 91.25 290 ALA A N 1
ATOM 2338 C CA . ALA A 1 290 ? -1.564 -8.598 -14.478 1.00 91.25 290 ALA A CA 1
ATOM 2339 C C . ALA A 1 290 ? -2.120 -7.182 -14.223 1.00 91.25 290 ALA A C 1
ATOM 2341 O O . ALA A 1 290 ? -1.724 -6.505 -13.274 1.00 91.25 290 ALA A O 1
ATOM 2342 N N . VAL A 1 291 ? -3.040 -6.734 -15.083 1.00 88.06 291 VAL A N 1
ATOM 2343 C CA . VAL A 1 291 ? -3.636 -5.382 -15.074 1.00 88.06 291 VAL A CA 1
ATOM 2344 C C . VAL A 1 291 ? -5.115 -5.482 -15.411 1.00 88.06 291 VAL A C 1
ATOM 2346 O O . VAL A 1 291 ? -5.476 -6.280 -16.277 1.00 88.06 291 VAL A O 1
ATOM 2349 N N . GLY A 1 292 ? -5.954 -4.655 -14.782 1.00 71.50 292 GLY A N 1
ATOM 2350 C CA . GLY A 1 292 ? -7.395 -4.631 -15.055 1.00 71.50 292 GLY A CA 1
ATOM 2351 C C . GLY A 1 292 ? -8.116 -5.901 -14.598 1.00 71.50 292 GLY A C 1
ATOM 2352 O O . GLY A 1 292 ? -9.135 -6.273 -15.170 1.00 71.50 292 GLY A O 1
ATOM 2353 N N . VAL A 1 293 ? -7.561 -6.590 -13.598 1.00 69.81 293 VAL A N 1
ATOM 2354 C CA . VAL A 1 293 ? -8.241 -7.686 -12.906 1.00 69.81 293 VAL A CA 1
ATOM 2355 C C . VAL A 1 293 ? -9.253 -7.059 -11.953 1.00 69.81 293 VAL A C 1
ATOM 2357 O O . VAL A 1 293 ? -8.860 -6.248 -11.116 1.00 69.81 293 VAL A O 1
ATOM 2360 N N . GLU A 1 294 ? -10.528 -7.444 -12.042 1.00 59.75 294 GLU A N 1
ATOM 2361 C CA . GLU A 1 294 ? -11.514 -7.130 -11.002 1.00 59.75 294 GLU A CA 1
ATOM 2362 C C . GLU A 1 294 ? -11.141 -7.874 -9.719 1.00 59.75 294 GLU A C 1
ATOM 2364 O O . GLU A 1 294 ? -11.508 -9.025 -9.472 1.00 59.75 294 GLU A O 1
ATOM 2369 N N . VAL A 1 295 ? -10.343 -7.203 -8.901 1.00 60.59 295 VAL A N 1
ATOM 2370 C CA . VAL A 1 295 ? -9.994 -7.660 -7.571 1.00 60.59 295 VAL A CA 1
ATOM 2371 C C . VAL A 1 295 ? -11.139 -7.265 -6.654 1.00 60.59 295 VAL A C 1
ATOM 2373 O O . VAL A 1 295 ? -11.319 -6.086 -6.368 1.00 60.59 295 VAL A O 1
ATOM 2376 N N . LYS A 1 296 ? -11.903 -8.252 -6.173 1.00 55.59 296 LYS A N 1
ATOM 2377 C CA . LYS A 1 296 ? -12.854 -8.015 -5.084 1.00 55.59 296 LYS A CA 1
ATOM 2378 C C . LYS A 1 296 ? -12.112 -7.357 -3.922 1.00 55.59 296 LYS A C 1
ATOM 2380 O O . LYS A 1 296 ? -11.133 -7.916 -3.414 1.00 55.59 296 LYS A O 1
ATOM 2385 N N . GLU A 1 297 ? -12.606 -6.206 -3.486 1.00 51.75 297 GLU A N 1
ATOM 2386 C CA . GLU A 1 297 ? -12.303 -5.682 -2.162 1.00 51.75 297 GLU A CA 1
ATOM 2387 C C . GLU A 1 297 ? -12.937 -6.638 -1.150 1.00 51.75 297 GLU A C 1
ATOM 2389 O O . GLU A 1 297 ? -14.125 -6.572 -0.846 1.00 51.75 297 GLU A O 1
ATOM 2394 N N . ILE A 1 298 ? -12.148 -7.616 -0.704 1.00 53.22 298 ILE A N 1
ATOM 2395 C CA . ILE A 1 298 ? -12.505 -8.445 0.441 1.00 53.22 298 ILE A CA 1
ATOM 2396 C C . ILE A 1 298 ? -12.273 -7.544 1.646 1.00 53.22 298 ILE A C 1
ATOM 2398 O O . ILE A 1 298 ? -11.127 -7.373 2.076 1.00 53.22 298 ILE A O 1
ATOM 2402 N N . ASP A 1 299 ? -13.338 -6.892 2.107 1.00 45.03 299 ASP A N 1
ATOM 2403 C CA . ASP A 1 299 ? -13.221 -5.988 3.238 1.00 45.03 299 ASP A CA 1
ATOM 2404 C C . ASP A 1 299 ? -12.754 -6.768 4.470 1.00 45.03 299 ASP A C 1
ATOM 2406 O O . ASP A 1 299 ? -13.137 -7.912 4.717 1.00 45.03 299 ASP A O 1
ATOM 2410 N N . PHE A 1 300 ? -11.852 -6.146 5.214 1.00 46.41 300 PHE A N 1
ATOM 2411 C CA . PHE A 1 300 ? -11.272 -6.723 6.410 1.00 46.41 300 PHE A CA 1
ATOM 2412 C C . PHE A 1 300 ? -11.917 -6.045 7.610 1.00 46.41 300 PHE A C 1
ATOM 2414 O O . PHE A 1 300 ? -11.375 -5.048 8.115 1.00 46.41 300 PHE A O 1
ATOM 2421 N N . SER A 1 301 ? -13.039 -6.609 8.067 1.00 50.66 301 SER A N 1
ATOM 2422 C CA . SER A 1 301 ? -13.465 -6.422 9.450 1.00 50.66 301 SER A CA 1
ATOM 2423 C C . SER A 1 301 ? -12.599 -7.292 10.362 1.00 50.66 301 SER A C 1
ATOM 2425 O O . SER A 1 301 ? -12.304 -8.451 10.069 1.00 50.66 301 SER A O 1
ATOM 2427 N N . ALA A 1 302 ? -12.182 -6.728 11.494 1.00 50.03 302 ALA A N 1
ATOM 2428 C CA . ALA A 1 302 ? -11.499 -7.488 12.538 1.00 50.03 302 ALA A CA 1
ATOM 2429 C C . ALA A 1 302 ? -12.460 -8.426 13.305 1.00 50.03 302 ALA A C 1
ATOM 2431 O O . ALA A 1 302 ? -11.998 -9.257 14.084 1.00 50.03 302 ALA A O 1
ATOM 2432 N N . GLU A 1 303 ? -13.772 -8.288 13.093 1.00 50.59 303 GLU A N 1
ATOM 2433 C CA . GLU A 1 303 ? -14.840 -9.012 13.796 1.00 50.59 303 GLU A CA 1
ATOM 2434 C C . GLU A 1 303 ? -15.033 -10.441 13.268 1.00 50.59 303 GLU A C 1
ATOM 2436 O O . GLU A 1 303 ? -15.228 -11.354 14.068 1.00 50.59 303 GLU A O 1
ATOM 2441 N N . ASP A 1 304 ? -14.852 -10.668 11.957 1.00 51.16 304 ASP A N 1
ATOM 2442 C CA . ASP A 1 304 ? -14.944 -11.980 11.266 1.00 51.16 304 ASP A CA 1
ATOM 2443 C C . ASP A 1 304 ? -13.919 -13.028 11.749 1.00 51.16 304 ASP A C 1
ATOM 2445 O O . ASP A 1 304 ? -13.810 -14.146 11.237 1.00 51.16 304 ASP A O 1
ATOM 2449 N N . TYR A 1 305 ? -13.103 -12.630 12.713 1.00 55.31 305 TYR A N 1
ATOM 2450 C CA . TYR A 1 305 ? -11.884 -13.285 13.137 1.00 55.31 305 TYR A CA 1
ATOM 2451 C C . TYR A 1 305 ? -11.890 -13.723 14.589 1.00 55.31 305 TYR A C 1
ATOM 2453 O O . TYR A 1 305 ? -11.131 -14.610 14.986 1.00 55.31 305 TYR A O 1
ATOM 2461 N N . ILE A 1 306 ? -12.728 -13.060 15.378 1.00 61.53 306 ILE A N 1
ATOM 2462 C CA . ILE A 1 306 ? -12.933 -13.381 16.771 1.00 61.53 306 ILE A CA 1
ATOM 2463 C C . ILE A 1 306 ? -13.737 -14.679 16.784 1.00 61.53 306 ILE A C 1
ATOM 2465 O O . ILE A 1 306 ? -14.888 -14.723 16.343 1.00 61.53 306 ILE A O 1
ATOM 2469 N N . VAL A 1 307 ? -13.093 -15.759 17.234 1.00 66.62 307 VAL A N 1
ATOM 2470 C CA . VAL A 1 307 ? -13.759 -17.048 17.430 1.00 66.62 307 VAL A CA 1
ATOM 2471 C C . VAL A 1 307 ? -14.856 -16.833 18.457 1.00 66.62 307 VAL A C 1
ATOM 2473 O O . VAL A 1 307 ? -14.553 -16.493 19.593 1.00 66.62 307 VAL A O 1
ATOM 2476 N N . ASP A 1 308 ? -16.100 -17.022 18.025 1.00 79.19 308 ASP A N 1
ATOM 2477 C CA . ASP A 1 308 ? -17.302 -16.810 18.823 1.00 79.19 308 ASP A CA 1
ATOM 2478 C C . ASP A 1 308 ? -17.340 -17.807 19.992 1.00 79.19 308 ASP A C 1
ATOM 2480 O O . ASP A 1 308 ? -17.694 -18.975 19.822 1.00 79.19 308 ASP A O 1
ATOM 2484 N N . GLU A 1 309 ? -16.890 -17.367 21.165 1.00 83.69 309 GLU A N 1
ATOM 2485 C CA . GLU A 1 309 ? -16.962 -18.127 22.410 1.00 83.69 309 GLU A CA 1
ATOM 2486 C C . GLU A 1 309 ? -17.773 -17.372 23.466 1.00 83.69 309 GLU A C 1
ATOM 2488 O O . GLU A 1 309 ? -17.483 -16.210 23.772 1.00 83.69 309 GLU A O 1
ATOM 2493 N N . ASP A 1 310 ? -18.732 -18.068 24.079 1.00 89.25 310 ASP A N 1
ATOM 2494 C CA . ASP A 1 310 ? -19.419 -17.610 25.284 1.00 89.25 310 ASP A CA 1
ATOM 2495 C C . ASP A 1 310 ? -18.459 -17.513 26.478 1.00 89.25 310 ASP A C 1
ATOM 2497 O O . ASP A 1 310 ? -17.617 -18.388 26.722 1.00 89.25 310 ASP A O 1
ATOM 2501 N N . ALA A 1 311 ? -18.602 -16.433 27.243 1.00 92.19 311 ALA A N 1
ATOM 2502 C CA . ALA A 1 311 ? -17.836 -16.171 28.448 1.00 92.19 311 ALA A CA 1
ATOM 2503 C C . ALA A 1 311 ? -18.589 -15.245 29.413 1.00 92.19 311 ALA A C 1
ATOM 2505 O O . ALA A 1 311 ? -19.350 -14.368 29.026 1.00 92.19 311 ALA A O 1
ATOM 2506 N N . TRP A 1 312 ? -18.284 -15.381 30.693 1.00 93.81 312 TRP A N 1
ATOM 2507 C CA . TRP A 1 312 ? -18.692 -14.472 31.751 1.00 93.81 312 TRP A CA 1
ATOM 2508 C C . TRP A 1 312 ? -17.623 -13.410 31.954 1.00 93.81 312 TRP A C 1
ATOM 2510 O O . TRP A 1 312 ? -16.470 -13.735 32.252 1.00 93.81 312 TRP A O 1
ATOM 2520 N N . VAL A 1 313 ? -18.005 -12.147 31.793 1.00 95.62 313 VAL A N 1
ATOM 2521 C CA . VAL A 1 313 ? -17.160 -10.977 32.020 1.00 95.62 313 VAL A CA 1
ATOM 2522 C C . VAL A 1 313 ? -17.376 -10.495 33.446 1.00 95.62 313 VAL A C 1
ATOM 2524 O O . VAL A 1 313 ? -18.499 -10.221 33.863 1.00 95.62 313 VAL A O 1
ATOM 2527 N N . MET A 1 314 ? -16.291 -10.404 34.205 1.00 95.38 314 MET A N 1
ATOM 2528 C CA . MET A 1 314 ? -16.302 -10.042 35.619 1.00 95.38 314 MET A CA 1
ATOM 2529 C C . MET A 1 314 ? -15.544 -8.733 35.796 1.00 95.38 314 MET A C 1
ATOM 2531 O O . MET A 1 314 ? -14.396 -8.631 35.357 1.00 95.38 314 MET A O 1
ATOM 2535 N N . VAL A 1 315 ? -16.170 -7.759 36.456 1.00 96.00 315 VAL A N 1
ATOM 2536 C CA . VAL A 1 315 ? -15.589 -6.442 36.750 1.00 96.00 315 VAL A CA 1
ATOM 2537 C C . VAL A 1 315 ? -15.677 -6.172 38.250 1.00 96.00 315 VAL A C 1
ATOM 2539 O O . VAL A 1 315 ? -16.739 -6.316 38.861 1.00 96.00 315 VAL A O 1
ATOM 2542 N N . THR A 1 316 ? -14.560 -5.788 38.861 1.00 94.75 316 THR A N 1
ATOM 2543 C CA . THR A 1 316 ? -14.482 -5.463 40.292 1.00 94.75 316 THR A CA 1
ATOM 2544 C C . THR A 1 316 ? -14.702 -3.975 40.562 1.00 94.75 316 THR A C 1
ATOM 2546 O O . THR A 1 316 ? -14.667 -3.138 39.655 1.00 94.75 316 THR A O 1
ATOM 2549 N N . ARG A 1 317 ? -14.917 -3.615 41.831 1.00 90.56 317 ARG A N 1
ATOM 2550 C CA . ARG A 1 317 ? -15.153 -2.220 42.244 1.00 90.56 317 ARG A CA 1
ATOM 2551 C C . ARG A 1 317 ? -13.906 -1.347 42.109 1.00 90.56 317 ARG A C 1
ATOM 2553 O O . ARG A 1 317 ? -14.043 -0.168 41.793 1.00 90.56 317 ARG A O 1
ATOM 2560 N N . GLN A 1 318 ? -12.711 -1.913 42.287 1.00 90.62 318 GLN A N 1
ATOM 2561 C CA . GLN A 1 318 ? -11.442 -1.215 42.035 1.00 90.62 318 GLN A CA 1
ATOM 2562 C C . GLN A 1 318 ? -11.027 -1.196 40.548 1.00 90.62 318 GLN A C 1
ATOM 2564 O O . GLN A 1 318 ? -9.947 -0.704 40.224 1.00 90.62 318 GLN A O 1
ATOM 2569 N N . GLY A 1 319 ? -11.861 -1.703 39.632 1.00 92.00 319 GLY A N 1
ATOM 2570 C CA . GLY A 1 319 ? -11.598 -1.643 38.193 1.00 92.00 319 GLY A CA 1
ATOM 2571 C C . GLY A 1 319 ? -10.625 -2.705 37.680 1.00 92.00 319 GLY A C 1
ATOM 2572 O O . GLY A 1 319 ? -9.821 -2.423 36.794 1.00 92.00 319 GLY A O 1
ATOM 2573 N N . TRP A 1 320 ? -10.697 -3.926 38.212 1.00 94.88 320 TRP A N 1
ATOM 2574 C CA . TRP A 1 320 ? -10.084 -5.105 37.596 1.00 94.88 320 TRP A CA 1
ATOM 2575 C C . TRP A 1 320 ? -11.107 -5.830 36.728 1.00 94.88 320 TRP A C 1
ATOM 2577 O O . TRP A 1 320 ? -12.275 -5.937 37.106 1.00 94.88 320 TRP A O 1
ATOM 2587 N N . PHE A 1 321 ? -10.668 -6.351 35.582 1.00 96.69 321 PHE A N 1
ATOM 2588 C CA . PHE A 1 321 ? -11.500 -7.157 34.689 1.00 96.69 321 PHE A CA 1
ATOM 2589 C C . PHE A 1 321 ? -10.885 -8.519 34.349 1.00 96.69 321 PHE A C 1
ATOM 2591 O O . PHE A 1 321 ? -9.667 -8.719 34.363 1.00 96.69 321 PHE A O 1
ATOM 2598 N N . LYS A 1 322 ? -11.750 -9.489 34.054 1.00 95.62 322 LYS A N 1
ATOM 2599 C CA . LYS A 1 322 ? -11.382 -10.807 33.519 1.00 95.62 322 LYS A CA 1
ATOM 2600 C C . LYS A 1 322 ? -12.577 -11.454 32.838 1.00 95.62 322 LYS A C 1
ATOM 2602 O O . LYS A 1 322 ? -13.719 -11.091 33.117 1.00 95.62 322 LYS A O 1
ATOM 2607 N N . ARG A 1 323 ? -12.317 -12.464 32.008 1.00 95.19 323 ARG A N 1
ATOM 2608 C CA . ARG A 1 323 ? -13.356 -13.363 31.495 1.00 95.19 323 ARG A CA 1
ATOM 2609 C C . ARG A 1 323 ? -13.112 -14.819 31.879 1.00 95.19 323 ARG A C 1
ATOM 2611 O O . ARG A 1 323 ? -11.968 -15.258 32.009 1.00 95.19 323 ARG A O 1
ATOM 2618 N N . GLN A 1 324 ? -14.188 -15.577 32.062 1.00 92.56 324 GLN A N 1
ATOM 2619 C CA . GLN A 1 324 ? -14.166 -17.005 32.401 1.00 92.56 324 GLN A CA 1
ATOM 2620 C C . GLN A 1 324 ? -15.241 -17.740 31.600 1.00 92.56 324 GLN A C 1
ATOM 2622 O O . GLN A 1 324 ? -16.292 -17.171 31.343 1.00 92.56 324 GLN A O 1
ATOM 2627 N N . LYS A 1 325 ? -15.021 -19.002 31.212 1.00 89.75 325 LYS A N 1
ATOM 2628 C CA . LYS A 1 325 ? -16.063 -19.776 30.502 1.00 89.75 325 LYS A CA 1
ATOM 2629 C C . LYS A 1 325 ? -17.236 -20.157 31.415 1.00 89.75 325 LYS A C 1
ATOM 2631 O O . LYS A 1 325 ? -18.362 -20.264 30.955 1.00 89.75 325 LYS A O 1
ATOM 2636 N N . SER A 1 326 ? -16.975 -20.308 32.711 1.00 88.62 326 SER A N 1
ATOM 2637 C CA . SER A 1 326 ? -17.962 -20.632 33.744 1.00 88.62 326 SER A CA 1
ATOM 2638 C C . SER A 1 326 ? -17.415 -20.273 35.127 1.00 88.62 326 SER A C 1
ATOM 2640 O O . SER A 1 326 ? -16.200 -20.318 35.334 1.00 88.62 326 SER A O 1
ATOM 2642 N N . TYR A 1 327 ? -18.304 -20.013 36.081 1.00 88.75 327 TYR A N 1
ATOM 2643 C CA . TYR A 1 327 ? -18.028 -19.965 37.520 1.00 88.75 327 TYR A CA 1
ATOM 2644 C C . TYR A 1 327 ? -19.168 -20.680 38.264 1.00 88.75 327 TYR A C 1
ATOM 2646 O O . TYR A 1 327 ? -20.188 -20.994 37.657 1.00 88.75 327 TYR A O 1
ATOM 2654 N N . THR A 1 328 ? -18.972 -21.002 39.544 1.00 84.62 328 THR A N 1
ATOM 2655 C CA . THR A 1 328 ? -19.968 -21.743 40.346 1.00 84.62 328 THR A CA 1
ATOM 2656 C C . THR A 1 328 ? -20.844 -20.823 41.192 1.00 84.62 328 THR A C 1
ATOM 2658 O O . THR A 1 328 ? -22.038 -21.055 41.306 1.00 84.62 328 THR A O 1
ATOM 2661 N N . ASP A 1 329 ? -20.236 -19.811 41.809 1.00 85.62 329 ASP A N 1
ATOM 2662 C CA . ASP A 1 329 ? -20.858 -18.885 42.759 1.00 85.62 329 ASP A CA 1
ATOM 2663 C C . ASP A 1 329 ? -20.005 -17.602 42.790 1.00 85.62 329 ASP A C 1
ATOM 2665 O O . ASP A 1 329 ? -18.789 -17.668 42.558 1.00 85.62 329 ASP A O 1
ATOM 2669 N N . LEU A 1 330 ? -20.603 -16.443 43.080 1.00 85.94 330 LEU A N 1
ATOM 2670 C CA . LEU A 1 330 ? -19.889 -15.167 43.227 1.00 85.94 330 LEU A CA 1
ATOM 2671 C C . LEU A 1 330 ? -18.713 -15.250 44.217 1.00 85.94 330 LEU A C 1
ATOM 2673 O O . LEU A 1 330 ? -17.658 -14.662 43.980 1.00 85.94 330 LEU A O 1
ATOM 2677 N N . SER A 1 331 ? -18.861 -16.020 45.297 1.00 85.00 331 SER A N 1
ATOM 2678 C CA . SER A 1 331 ? -17.827 -16.254 46.315 1.00 85.00 331 SER A CA 1
ATOM 2679 C C . SER A 1 331 ? -16.604 -17.026 45.798 1.00 85.00 331 SER A C 1
ATOM 2681 O O . SER A 1 331 ? -15.515 -16.906 46.362 1.00 85.00 331 SER A O 1
ATOM 2683 N N . ALA A 1 332 ? -16.735 -17.775 44.696 1.00 86.88 332 ALA A N 1
ATOM 2684 C CA . ALA A 1 332 ? -15.617 -18.466 44.050 1.00 86.88 332 ALA A CA 1
ATOM 2685 C C . ALA A 1 332 ? -14.768 -17.534 43.156 1.00 86.88 332 ALA A C 1
ATOM 2687 O O . ALA A 1 332 ? -13.663 -17.902 42.732 1.00 86.88 332 ALA A O 1
ATOM 2688 N N . ILE A 1 333 ? -15.254 -16.323 42.857 1.00 90.88 333 ILE A N 1
ATOM 2689 C CA . ILE A 1 333 ? -14.572 -15.364 41.985 1.00 90.88 333 ILE A CA 1
ATOM 2690 C C . ILE A 1 333 ? -13.410 -14.710 42.743 1.00 90.88 333 ILE A C 1
ATOM 2692 O O . ILE A 1 333 ? -13.581 -13.794 43.539 1.00 90.88 333 ILE A O 1
ATOM 2696 N N . ARG A 1 334 ? -12.180 -15.140 42.436 1.00 89.44 334 ARG A N 1
ATOM 2697 C CA . ARG A 1 334 ? -10.958 -14.567 43.032 1.00 89.44 334 ARG A CA 1
ATOM 2698 C C . ARG A 1 334 ? -10.802 -13.073 42.714 1.00 89.44 334 ARG A C 1
ATOM 2700 O O . ARG A 1 334 ? -10.609 -12.713 41.551 1.00 89.44 334 ARG A O 1
ATOM 2707 N N . VAL A 1 335 ? -10.811 -12.232 43.741 1.00 92.31 335 VAL A N 1
ATOM 2708 C CA . VAL A 1 335 ? -10.519 -10.786 43.692 1.00 92.31 335 VAL A CA 1
ATOM 2709 C C . VAL A 1 335 ? -9.291 -10.467 44.550 1.00 92.31 335 VAL A C 1
ATOM 2711 O O . VAL A 1 335 ? -8.813 -11.334 45.281 1.00 92.31 335 VAL A O 1
ATOM 2714 N N . ARG A 1 336 ? -8.724 -9.262 44.417 1.00 90.62 336 ARG A N 1
ATOM 2715 C CA . ARG A 1 336 ? -7.593 -8.819 45.252 1.00 90.62 336 ARG A CA 1
ATOM 2716 C C . ARG A 1 336 ? -8.044 -8.491 46.678 1.00 90.62 336 ARG A C 1
ATOM 2718 O O . ARG A 1 336 ? -9.212 -8.192 46.909 1.00 90.62 336 ARG A O 1
ATOM 2725 N N . ASP A 1 337 ? -7.101 -8.500 47.618 1.00 87.62 337 ASP A N 1
ATOM 2726 C CA . ASP A 1 337 ? -7.359 -8.130 49.012 1.00 87.62 337 ASP A CA 1
ATOM 2727 C C . ASP A 1 337 ? -7.949 -6.711 49.110 1.00 87.62 337 ASP A C 1
ATOM 2729 O O . ASP A 1 337 ? -7.355 -5.741 48.635 1.00 87.62 337 ASP A O 1
ATOM 2733 N N . GLY A 1 338 ? -9.127 -6.592 49.730 1.00 87.00 338 GLY A N 1
ATOM 2734 C CA . GLY A 1 338 ? -9.853 -5.323 49.871 1.00 87.00 338 GLY A CA 1
ATOM 2735 C C . GLY A 1 338 ? -10.632 -4.865 48.629 1.00 87.00 338 GLY A C 1
ATOM 2736 O O . GLY A 1 338 ? -11.155 -3.750 48.629 1.00 87.00 338 GLY A O 1
ATOM 2737 N N . ASP A 1 339 ? -10.713 -5.688 47.583 1.00 91.56 339 ASP A N 1
ATOM 2738 C CA . ASP A 1 339 ? -11.577 -5.480 46.418 1.00 91.56 339 ASP A CA 1
ATOM 2739 C C . ASP A 1 339 ? -12.797 -6.416 46.472 1.00 91.56 339 ASP A C 1
ATOM 2741 O O . ASP A 1 339 ? -12.796 -7.435 47.161 1.00 91.56 339 ASP A O 1
ATOM 2745 N N . GLU A 1 340 ? -13.849 -6.074 45.736 1.00 91.19 340 GLU A N 1
ATOM 2746 C CA . GLU A 1 340 ? -15.113 -6.813 45.704 1.00 91.19 340 GLU A CA 1
ATOM 2747 C C . GLU A 1 340 ? -15.616 -6.924 44.262 1.00 91.19 340 GLU A C 1
ATOM 2749 O O . GLU A 1 340 ? -15.412 -6.027 43.437 1.00 91.19 340 GLU A O 1
ATOM 2754 N N . VAL A 1 341 ? -16.337 -8.003 43.957 1.00 93.56 341 VAL A N 1
ATOM 2755 C CA . VAL A 1 341 ? -17.035 -8.138 42.674 1.00 93.56 341 VAL A CA 1
ATOM 2756 C C . VAL A 1 341 ? -18.093 -7.030 42.558 1.00 93.56 341 VAL A C 1
ATOM 2758 O O . VAL A 1 341 ? -18.873 -6.777 43.481 1.00 93.56 341 VAL A O 1
ATOM 2761 N N . GLY A 1 342 ? -18.088 -6.318 41.432 1.00 92.19 342 GLY A N 1
ATOM 2762 C CA . GLY A 1 342 ? -19.074 -5.286 41.118 1.00 92.19 342 GLY A CA 1
ATOM 2763 C C . GLY A 1 342 ? -20.125 -5.785 40.133 1.00 92.19 342 GLY A C 1
ATOM 2764 O O . GLY A 1 342 ? -21.316 -5.612 40.380 1.00 92.19 342 GLY A O 1
ATOM 2765 N N . TRP A 1 343 ? -19.677 -6.430 39.053 1.00 95.06 343 TRP A N 1
ATOM 2766 C CA . TRP A 1 343 ? -20.513 -6.887 37.944 1.00 95.06 343 TRP A CA 1
ATOM 2767 C C . TRP A 1 343 ? -20.044 -8.253 37.432 1.00 95.06 343 TRP A C 1
ATOM 2769 O O . TRP A 1 343 ? -18.840 -8.476 37.281 1.00 95.06 343 TRP A O 1
ATOM 2779 N N . VAL A 1 344 ? -20.993 -9.140 37.137 1.00 94.88 344 VAL A N 1
ATOM 2780 C CA . VAL A 1 344 ? -20.793 -10.436 36.477 1.00 94.88 344 VAL A CA 1
ATOM 2781 C C . VAL A 1 344 ? -21.832 -10.553 35.367 1.00 94.88 344 VAL A C 1
ATOM 2783 O O . VAL A 1 344 ? -23.032 -10.622 35.627 1.00 94.88 344 VAL A O 1
ATOM 2786 N N . LEU A 1 345 ? -21.357 -10.487 34.125 1.00 94.12 345 LEU A N 1
ATOM 2787 C CA . LEU A 1 345 ? -22.176 -10.257 32.938 1.00 94.12 345 LEU A CA 1
ATOM 2788 C C . LEU A 1 345 ? -21.897 -11.358 31.899 1.00 94.12 345 LEU A C 1
ATOM 2790 O O . LEU A 1 345 ? -20.733 -11.522 31.511 1.00 94.12 345 LEU A O 1
ATOM 2794 N N . PRO A 1 346 ? -22.902 -12.114 31.426 1.00 93.44 346 PRO A N 1
ATOM 2795 C CA . PRO A 1 346 ? -22.727 -13.035 30.314 1.00 93.44 346 PRO A CA 1
ATOM 2796 C C . PRO A 1 346 ? -22.405 -12.256 29.032 1.00 93.44 346 PRO A C 1
ATOM 2798 O O . PRO A 1 346 ? -22.874 -11.138 28.801 1.00 93.44 346 PRO A O 1
ATOM 2801 N N . SER A 1 347 ? -21.543 -12.826 28.199 1.00 93.69 347 SER A N 1
ATOM 2802 C CA . SER A 1 347 ? -21.123 -12.208 26.949 1.00 93.69 347 SER A CA 1
ATOM 2803 C C . SER A 1 347 ? -20.583 -13.230 25.946 1.00 93.69 347 SER A C 1
ATOM 2805 O O . SER A 1 347 ? -20.313 -14.378 26.291 1.00 93.69 347 SER A O 1
ATOM 2807 N N . SER A 1 348 ? -20.352 -12.795 24.711 1.00 91.19 348 SER A N 1
ATOM 2808 C CA . SER A 1 348 ? -19.483 -13.484 23.752 1.00 91.19 348 SER A CA 1
ATOM 2809 C C . SER A 1 348 ? -18.222 -12.654 23.542 1.00 91.19 348 SER A C 1
ATOM 2811 O O . SER A 1 348 ? -18.253 -11.428 23.594 1.00 91.19 348 SER A O 1
ATOM 2813 N N . THR A 1 349 ? -17.112 -13.317 23.231 1.00 88.56 349 THR A N 1
ATOM 2814 C CA . THR A 1 349 ? -15.892 -12.704 22.671 1.00 88.56 349 THR A CA 1
ATOM 2815 C C . THR A 1 349 ? -16.120 -11.628 21.595 1.00 88.56 349 THR A C 1
ATOM 2817 O O . THR A 1 349 ? -15.335 -10.679 21.545 1.00 88.56 349 THR A O 1
ATOM 2820 N N . LYS A 1 350 ? -17.164 -11.749 20.756 1.00 87.62 350 LYS A N 1
ATOM 2821 C CA . LYS A 1 350 ? -17.512 -10.760 19.716 1.00 87.62 350 LYS A CA 1
ATOM 2822 C C . LYS A 1 350 ? -18.112 -9.464 20.263 1.00 87.62 350 LYS A C 1
ATOM 2824 O O . LYS A 1 350 ? -18.067 -8.450 19.576 1.00 87.62 350 LYS A O 1
ATOM 2829 N N . ASN A 1 351 ? -18.674 -9.502 21.467 1.00 92.06 351 ASN A N 1
ATOM 2830 C CA . ASN A 1 351 ? -19.330 -8.361 22.092 1.00 92.06 351 ASN A CA 1
ATOM 2831 C C . ASN A 1 351 ? -18.313 -7.434 22.778 1.00 92.06 351 ASN A C 1
ATOM 2833 O O . ASN A 1 351 ? -17.143 -7.777 22.979 1.00 92.06 351 ASN A O 1
ATOM 2837 N N . SER A 1 352 ? -18.772 -6.241 23.144 1.00 93.69 352 SER A N 1
ATOM 2838 C CA . SER A 1 352 ? -18.015 -5.239 23.894 1.00 93.69 352 SER A CA 1
ATOM 2839 C C . SER A 1 352 ? -18.450 -5.197 25.359 1.00 93.69 352 SER A C 1
ATOM 2841 O O . SER A 1 352 ? -19.619 -5.398 25.681 1.00 93.69 352 SER A O 1
ATOM 2843 N N . LEU A 1 353 ? -17.519 -4.866 26.250 1.00 95.75 353 LEU A N 1
ATOM 2844 C CA . LEU A 1 353 ? -17.779 -4.403 27.610 1.00 95.75 353 LEU A CA 1
ATOM 2845 C C . LEU A 1 353 ? -17.624 -2.878 27.641 1.00 95.75 353 LEU A C 1
ATOM 2847 O O . LEU A 1 353 ? -16.571 -2.354 27.278 1.00 95.75 353 LEU A O 1
ATOM 2851 N N . ILE A 1 354 ? -18.651 -2.188 28.128 1.00 96.19 354 ILE A N 1
ATOM 2852 C CA . ILE A 1 354 ? -18.687 -0.746 28.367 1.00 96.19 354 ILE A CA 1
ATOM 2853 C C . ILE A 1 354 ? -18.552 -0.515 29.876 1.00 96.19 354 ILE A C 1
ATOM 2855 O O . ILE A 1 354 ? -19.408 -0.932 30.658 1.00 96.19 354 ILE A O 1
ATOM 2859 N N . VAL A 1 355 ? -17.481 0.157 30.291 1.00 96.56 355 VAL A N 1
ATOM 2860 C CA . VAL A 1 355 ? -17.182 0.492 31.689 1.00 96.56 355 VAL A CA 1
ATOM 2861 C C . VAL A 1 355 ? -17.381 1.988 31.906 1.00 96.56 355 VAL A C 1
ATOM 2863 O O . VAL A 1 355 ? -16.755 2.800 31.230 1.00 96.56 355 VAL A O 1
ATOM 2866 N N . PHE A 1 356 ? -18.219 2.358 32.870 1.00 96.75 356 PHE A N 1
ATOM 2867 C CA . PHE A 1 356 ? -18.525 3.742 33.229 1.00 96.75 356 PHE A CA 1
ATOM 2868 C C . PHE A 1 356 ? -17.804 4.152 34.509 1.00 96.75 356 PHE A C 1
ATOM 2870 O O . PHE A 1 356 ? -17.764 3.384 35.474 1.00 96.75 356 PHE A O 1
ATOM 2877 N N . THR A 1 357 ? -17.306 5.385 34.551 1.00 96.12 357 THR A N 1
ATOM 2878 C CA . THR A 1 357 ? -16.534 5.909 35.683 1.00 96.12 357 THR A CA 1
ATOM 2879 C C . THR A 1 357 ? -17.181 7.095 36.390 1.00 96.12 357 THR A C 1
ATOM 2881 O O . THR A 1 357 ? -18.079 7.771 35.873 1.00 96.12 357 THR A O 1
ATOM 2884 N N . ASP A 1 358 ? -16.703 7.353 37.606 1.00 95.25 358 ASP A N 1
ATOM 2885 C CA . ASP A 1 358 ? -17.139 8.464 38.445 1.00 95.25 358 ASP A CA 1
ATOM 2886 C C . ASP A 1 358 ? -16.826 9.848 37.847 1.00 95.25 358 ASP A C 1
ATOM 2888 O O . ASP A 1 358 ? -17.539 10.798 38.165 1.00 95.25 358 ASP A O 1
ATOM 2892 N N . GLN A 1 359 ? -15.874 9.956 36.909 1.00 94.31 359 GLN A N 1
ATOM 2893 C CA . GLN A 1 359 ? -15.575 11.180 36.145 1.00 94.31 359 GLN A CA 1
ATOM 2894 C C . GLN A 1 359 ? -16.525 11.442 34.960 1.00 94.31 359 GLN A C 1
ATOM 2896 O O . GLN A 1 359 ? -16.385 12.444 34.255 1.00 94.31 359 GLN A O 1
ATOM 2901 N N . GLY A 1 360 ? -17.515 10.575 34.715 1.00 94.56 360 GLY A N 1
ATOM 2902 C CA . GLY A 1 360 ? -18.454 10.743 33.600 1.00 94.56 360 GLY A CA 1
ATOM 2903 C C . GLY A 1 360 ? -17.904 10.293 32.241 1.00 94.56 360 GLY A C 1
ATOM 2904 O O . GLY A 1 360 ? -18.396 10.751 31.199 1.00 94.56 360 GLY A O 1
ATOM 2905 N N . ARG A 1 361 ? -16.903 9.400 32.242 1.00 95.44 361 ARG A N 1
ATOM 2906 C CA . ARG A 1 361 ? -16.318 8.762 31.053 1.00 95.44 361 ARG A CA 1
ATOM 2907 C C . ARG A 1 361 ? -16.746 7.295 30.928 1.00 95.44 361 ARG A C 1
ATOM 2909 O O . ARG A 1 361 ? -17.050 6.626 31.910 1.00 95.44 361 ARG A O 1
ATOM 2916 N N . ALA A 1 362 ? -16.779 6.811 29.693 1.00 96.19 362 ALA A N 1
ATOM 2917 C CA . ALA A 1 362 ? -17.096 5.443 29.321 1.00 96.19 362 ALA A CA 1
ATOM 2918 C C . ALA A 1 362 ? -15.963 4.850 28.468 1.00 96.19 362 ALA A C 1
ATOM 2920 O O . ALA A 1 362 ? -15.576 5.407 27.432 1.00 96.19 362 ALA A O 1
ATOM 2921 N N . TYR A 1 363 ? -15.441 3.710 28.897 1.00 96.38 363 TYR A N 1
ATOM 2922 C CA . TYR A 1 363 ? -14.341 2.994 28.264 1.00 96.38 363 TYR A CA 1
ATOM 2923 C C . TYR A 1 363 ? -14.863 1.667 27.722 1.00 96.38 363 TYR A C 1
ATOM 2925 O O . TYR A 1 363 ? -15.475 0.896 28.456 1.00 96.38 363 TYR A O 1
ATOM 2933 N N . THR A 1 364 ? -14.646 1.423 26.432 1.00 96.50 364 THR A N 1
ATOM 2934 C CA . THR A 1 364 ? -15.225 0.281 25.720 1.00 96.50 364 THR A CA 1
ATOM 2935 C C . THR A 1 364 ? -14.115 -0.626 25.225 1.00 96.50 364 THR A C 1
ATOM 2937 O O . THR A 1 364 ? -13.247 -0.179 24.474 1.00 96.50 364 THR A O 1
ATOM 2940 N N . VAL A 1 365 ? -14.156 -1.890 25.630 1.00 94.75 365 VAL A N 1
ATOM 2941 C CA . VAL A 1 365 ? -13.184 -2.935 25.286 1.00 94.75 365 VAL A CA 1
ATOM 2942 C C . VAL A 1 365 ? -13.921 -4.113 24.652 1.00 94.75 365 VAL A C 1
ATOM 2944 O O . VAL A 1 365 ? -15.024 -4.441 25.081 1.00 94.75 365 VAL A O 1
ATOM 2947 N N . ARG A 1 366 ? -13.338 -4.785 23.653 1.00 92.88 366 ARG A N 1
ATOM 2948 C CA . ARG A 1 366 ? -13.918 -6.043 23.149 1.00 92.88 366 ARG A CA 1
ATOM 2949 C C . ARG A 1 366 ? -13.697 -7.145 24.167 1.00 92.88 366 ARG A C 1
ATOM 2951 O O . ARG A 1 366 ? -12.605 -7.270 24.710 1.00 92.88 366 ARG A O 1
ATOM 2958 N N . VAL A 1 367 ? -14.679 -8.013 24.361 1.00 93.75 367 VAL A N 1
ATOM 2959 C CA . VAL A 1 367 ? -14.560 -9.137 25.296 1.00 93.75 367 VAL A CA 1
ATOM 2960 C C . VAL A 1 367 ? -13.430 -10.092 24.892 1.00 93.75 367 VAL A C 1
ATOM 2962 O O . VAL A 1 367 ? -12.751 -10.628 25.765 1.00 93.75 367 VAL A O 1
ATOM 2965 N N . ALA A 1 368 ? -13.136 -10.238 23.596 1.00 90.25 368 ALA A N 1
ATOM 2966 C CA . ALA A 1 368 ? -11.943 -10.943 23.115 1.00 90.25 368 ALA A CA 1
ATOM 2967 C C . ALA A 1 368 ? -10.614 -10.395 23.682 1.00 90.25 368 ALA A C 1
ATOM 2969 O O . ALA A 1 368 ? -9.720 -11.188 23.983 1.00 90.25 368 ALA A O 1
ATOM 2970 N N . ASP A 1 369 ? -10.512 -9.073 23.871 1.00 90.31 369 ASP A N 1
ATOM 2971 C CA . ASP A 1 369 ? -9.321 -8.366 24.366 1.00 90.31 369 ASP A CA 1
ATOM 2972 C C . ASP A 1 369 ? -9.225 -8.367 25.916 1.00 90.31 369 ASP A C 1
ATOM 2974 O O . ASP A 1 369 ? -8.265 -7.838 26.479 1.00 90.31 369 ASP A O 1
ATOM 2978 N N . ILE A 1 370 ? -10.194 -8.971 26.623 1.00 93.31 370 ILE A N 1
ATOM 2979 C CA . ILE A 1 370 ? -10.175 -9.165 28.086 1.00 93.31 370 ILE A CA 1
ATOM 2980 C C . ILE A 1 370 ? -9.444 -10.482 28.428 1.00 93.31 370 ILE A C 1
ATOM 2982 O O . ILE A 1 370 ? -9.739 -11.521 27.818 1.00 93.31 370 ILE A O 1
ATOM 2986 N N . PRO A 1 371 ? -8.542 -10.507 29.433 1.00 92.94 371 PRO A N 1
ATOM 2987 C CA . PRO A 1 371 ? -7.793 -11.708 29.804 1.00 92.94 371 PRO A CA 1
ATOM 2988 C C . PRO A 1 371 ? -8.700 -12.838 30.310 1.00 92.94 371 PRO A C 1
ATOM 2990 O O . PRO A 1 371 ? -9.486 -12.678 31.250 1.00 92.94 371 PRO A O 1
ATOM 2993 N N . GLN A 1 372 ? -8.547 -14.024 29.716 1.00 93.56 372 GLN A N 1
ATOM 2994 C CA . GLN A 1 372 ? -9.245 -15.237 30.137 1.00 93.56 372 GLN A CA 1
ATOM 2995 C C . GLN A 1 372 ? -8.490 -15.914 31.287 1.00 93.56 372 GLN A C 1
ATOM 2997 O O . GLN A 1 372 ? -7.463 -16.554 31.065 1.00 93.56 372 GLN A O 1
ATOM 3002 N N . THR A 1 373 ? -8.970 -15.780 32.528 1.00 92.56 373 THR A N 1
ATOM 3003 C CA . THR A 1 373 ? -8.246 -16.299 33.703 1.00 92.56 373 THR A CA 1
ATOM 3004 C C . THR A 1 373 ? -9.129 -16.571 34.922 1.00 92.56 373 THR A C 1
ATOM 3006 O O . THR A 1 373 ? -10.057 -15.825 35.239 1.00 92.56 373 THR A O 1
ATOM 3009 N N . THR A 1 374 ? -8.791 -17.627 35.667 1.00 90.62 374 THR A N 1
ATOM 3010 C CA . THR A 1 374 ? -9.349 -17.918 37.000 1.00 90.62 374 THR A CA 1
ATOM 3011 C C . THR A 1 374 ? -8.689 -17.103 38.120 1.00 90.62 374 THR A C 1
ATOM 3013 O O . THR A 1 374 ? -9.197 -17.075 39.241 1.00 90.62 374 THR A O 1
ATOM 3016 N N . GLY A 1 375 ? -7.573 -16.423 37.829 1.00 91.94 375 GLY A N 1
ATOM 3017 C CA . GLY A 1 375 ? -6.868 -15.532 38.752 1.00 91.94 375 GLY A CA 1
ATOM 3018 C C . GLY A 1 375 ? -7.549 -14.171 38.933 1.00 91.94 375 GLY A C 1
ATOM 3019 O O . GLY A 1 375 ? -8.762 -14.033 38.764 1.00 91.94 375 GLY A O 1
ATOM 3020 N N . TYR A 1 376 ? -6.752 -13.158 39.281 1.00 90.94 376 TYR A N 1
ATOM 3021 C CA . TYR A 1 376 ? -7.234 -11.804 39.586 1.00 90.94 376 TYR A CA 1
ATOM 3022 C C . TYR A 1 376 ? -7.667 -10.984 38.359 1.00 90.94 376 TYR A C 1
ATOM 3024 O O . TYR A 1 376 ? -8.377 -10.001 38.531 1.00 90.94 376 TYR A O 1
ATOM 3032 N N . GLY A 1 377 ? -7.274 -11.380 37.144 1.00 92.38 377 GLY A N 1
ATOM 3033 C CA . GLY A 1 377 ? -7.470 -10.564 35.942 1.00 92.38 377 GLY A CA 1
ATOM 3034 C C . GLY A 1 377 ? -6.366 -9.530 35.745 1.00 92.38 377 GLY A C 1
ATOM 3035 O O . GLY A 1 377 ? -5.245 -9.721 36.221 1.00 92.38 377 GLY A O 1
ATOM 3036 N N . GLU A 1 378 ? -6.707 -8.440 35.065 1.00 93.50 378 GLU A N 1
ATOM 3037 C CA . GLU A 1 378 ? -5.847 -7.272 34.833 1.00 93.50 378 GLU A CA 1
ATOM 3038 C C . GLU A 1 378 ? -6.569 -5.981 35.265 1.00 93.50 378 GLU A C 1
ATOM 3040 O O . GLU A 1 378 ? -7.803 -5.960 35.310 1.00 93.50 378 GLU A O 1
ATOM 3045 N N . PRO A 1 379 ? -5.839 -4.903 35.600 1.00 93.81 379 PRO A N 1
ATOM 3046 C CA . PRO A 1 379 ? -6.446 -3.605 35.853 1.00 93.81 379 PRO A CA 1
ATOM 3047 C C . PRO A 1 379 ? -6.875 -2.963 34.526 1.00 93.81 379 PRO A C 1
ATOM 3049 O O . PRO A 1 379 ? -6.129 -2.982 33.547 1.00 93.81 379 PRO A O 1
ATOM 3052 N N . ILE A 1 380 ? -8.057 -2.346 34.488 1.00 93.25 380 ILE A N 1
ATOM 3053 C CA . ILE A 1 380 ? -8.606 -1.686 33.286 1.00 93.25 380 ILE A CA 1
ATOM 3054 C C . ILE A 1 380 ? -7.662 -0.577 32.778 1.00 93.25 380 ILE A C 1
ATOM 3056 O O . ILE A 1 380 ? -7.547 -0.350 31.572 1.00 93.25 380 ILE A O 1
ATOM 3060 N N . GLN A 1 381 ? -6.894 0.031 33.687 1.00 90.75 381 GLN A N 1
ATOM 3061 C CA . GLN A 1 381 ? -5.853 1.021 33.401 1.00 90.75 381 GLN A CA 1
ATOM 3062 C C . GLN A 1 381 ? -4.678 0.478 32.557 1.00 90.75 381 GLN A C 1
ATOM 3064 O O . GLN A 1 381 ? -3.829 1.243 32.115 1.00 90.75 381 GLN A O 1
ATOM 3069 N N . THR A 1 382 ? -4.592 -0.836 32.305 1.00 89.81 382 THR A N 1
ATOM 3070 C CA . THR A 1 382 ? -3.647 -1.406 31.325 1.00 89.81 382 THR A CA 1
ATOM 3071 C C . THR A 1 382 ? -4.044 -1.091 29.876 1.00 89.81 382 THR A C 1
ATOM 3073 O O . THR A 1 382 ? -3.183 -1.113 28.998 1.00 89.81 382 THR A O 1
ATOM 3076 N N . GLN A 1 383 ? -5.320 -0.781 29.617 1.00 86.94 383 GLN A N 1
ATOM 3077 C CA . GLN A 1 383 ? -5.835 -0.478 28.274 1.00 86.94 383 GLN A CA 1
ATOM 3078 C C . GLN A 1 383 ? -6.312 0.976 28.102 1.00 86.94 383 GLN A C 1
ATOM 3080 O O . GLN A 1 383 ? -6.438 1.437 26.966 1.00 86.94 383 GLN A O 1
ATOM 3085 N N . PHE A 1 384 ? -6.556 1.704 29.198 1.00 93.81 384 PHE A N 1
ATOM 3086 C CA . PHE A 1 384 ? -7.125 3.055 29.181 1.00 93.81 384 PHE A CA 1
ATOM 3087 C C . PHE A 1 384 ? -6.441 4.003 30.173 1.00 93.81 384 PHE A C 1
ATOM 3089 O O . PHE A 1 384 ? -6.086 3.606 31.282 1.00 93.81 384 PHE A O 1
ATOM 3096 N N . ASP A 1 385 ? -6.326 5.273 29.792 1.00 90.94 385 ASP A N 1
ATOM 3097 C CA . ASP A 1 385 ? -5.754 6.339 30.614 1.00 90.94 385 ASP A CA 1
ATOM 3098 C C . ASP A 1 385 ? -6.836 6.907 31.546 1.00 90.94 385 ASP A C 1
ATOM 3100 O O . ASP A 1 385 ? -7.633 7.761 31.150 1.00 90.94 385 ASP A O 1
ATOM 3104 N N . PHE A 1 386 ? -6.874 6.399 32.781 1.00 91.31 386 PHE A N 1
ATOM 3105 C CA . PHE A 1 386 ? -7.749 6.902 33.845 1.00 91.31 386 PHE A CA 1
ATOM 3106 C C . PHE A 1 386 ? -7.156 8.163 34.495 1.00 91.31 386 PHE A C 1
ATOM 3108 O O . PHE A 1 386 ? -5.946 8.240 34.720 1.00 91.31 386 PHE A O 1
ATOM 3115 N N . ASP A 1 387 ? -8.012 9.123 34.849 1.00 88.31 387 ASP A N 1
ATOM 3116 C CA . ASP A 1 387 ? -7.624 10.297 35.639 1.00 88.31 387 ASP A CA 1
ATOM 3117 C C . ASP A 1 387 ? -7.275 9.894 37.096 1.00 88.31 387 ASP A C 1
ATOM 3119 O O . ASP A 1 387 ? -7.738 8.873 37.615 1.00 88.31 387 ASP A O 1
ATOM 3123 N N . ASP A 1 388 ? -6.470 10.707 37.795 1.00 85.12 388 ASP A N 1
ATOM 3124 C CA . ASP A 1 388 ? -6.033 10.430 39.174 1.00 85.12 388 ASP A CA 1
ATOM 3125 C C . ASP A 1 388 ? -7.224 10.232 40.135 1.00 85.12 388 ASP A C 1
ATOM 3127 O O . ASP A 1 388 ? -7.931 11.176 40.498 1.00 85.12 388 ASP A O 1
ATOM 3131 N N . GLY A 1 389 ? -7.410 8.993 40.601 1.00 85.44 389 GLY A N 1
ATOM 3132 C CA . GLY A 1 389 ? -8.491 8.617 41.515 1.00 85.44 389 GLY A CA 1
ATOM 3133 C C . GLY A 1 389 ? -9.832 8.295 40.845 1.00 85.44 389 GLY A C 1
ATOM 3134 O O . GLY A 1 389 ? -10.815 8.140 41.564 1.00 85.44 389 GLY A O 1
ATOM 3135 N N . GLU A 1 390 ? -9.882 8.173 39.514 1.00 91.25 390 GLU A N 1
ATOM 3136 C CA . GLU A 1 390 ? -11.066 7.731 38.765 1.00 91.25 390 GLU A CA 1
ATOM 3137 C C . GLU A 1 390 ? -11.469 6.288 39.140 1.00 91.25 390 GLU A C 1
ATOM 3139 O O . GLU A 1 390 ? -10.638 5.375 39.166 1.00 91.25 390 GLU A O 1
ATOM 3144 N N . THR A 1 391 ? -12.756 6.071 39.438 1.00 92.44 391 THR A N 1
ATOM 3145 C CA . THR A 1 391 ? -13.289 4.771 39.898 1.00 92.44 391 THR A CA 1
ATOM 3146 C C . THR A 1 391 ? -14.446 4.256 39.044 1.00 92.44 391 THR A C 1
ATOM 3148 O O . THR A 1 391 ? -15.172 5.031 38.421 1.00 92.44 391 THR A O 1
ATOM 3151 N N . VAL A 1 392 ? -14.642 2.931 39.008 1.00 95.25 392 VAL A N 1
ATOM 3152 C CA . VAL A 1 392 ? -15.708 2.291 38.218 1.00 95.25 392 VAL A CA 1
ATOM 3153 C C . VAL A 1 392 ? -17.057 2.373 38.938 1.00 95.25 392 VAL A C 1
ATOM 3155 O O . VAL A 1 392 ? -17.215 1.959 40.091 1.00 95.25 392 VAL A O 1
ATOM 3158 N N . VAL A 1 393 ? -18.069 2.875 38.227 1.00 95.38 393 VAL A N 1
ATOM 3159 C CA . VAL A 1 393 ? -19.427 3.099 38.749 1.00 95.38 393 VAL A CA 1
ATOM 3160 C C . VAL A 1 393 ? -20.533 2.390 37.968 1.00 95.38 393 VAL A C 1
ATOM 3162 O O . VAL A 1 393 ? -21.685 2.417 38.403 1.00 95.38 393 VAL A O 1
ATOM 3165 N N . GLY A 1 394 ? -20.202 1.726 36.865 1.00 95.12 394 GLY A N 1
ATOM 3166 C CA . GLY A 1 394 ? -21.104 0.856 36.115 1.00 95.12 394 GLY A CA 1
ATOM 3167 C C . GLY A 1 394 ? -20.332 0.003 35.114 1.00 95.12 394 GLY A C 1
ATOM 3168 O O . GLY A 1 394 ? -19.288 0.429 34.624 1.00 95.12 394 GLY A O 1
ATOM 3169 N N . ALA A 1 395 ? -20.855 -1.172 34.784 1.00 95.88 395 ALA A N 1
ATOM 3170 C CA . ALA A 1 395 ? -20.391 -1.978 33.664 1.00 95.88 395 ALA A CA 1
ATOM 3171 C C . ALA A 1 395 ? -21.602 -2.615 32.967 1.00 95.88 395 ALA A C 1
ATOM 3173 O O . ALA A 1 395 ? -22.528 -3.065 33.642 1.00 95.88 395 ALA A O 1
ATOM 3174 N N . ILE A 1 396 ? -21.607 -2.609 31.634 1.00 94.62 396 ILE A N 1
ATOM 3175 C CA . ILE A 1 396 ? -22.667 -3.152 30.769 1.00 94.62 396 ILE A CA 1
ATOM 3176 C C . ILE A 1 396 ? -21.980 -3.854 29.590 1.00 94.62 396 ILE A C 1
ATOM 3178 O O . ILE A 1 396 ? -20.984 -3.341 29.084 1.00 94.62 396 ILE A O 1
ATOM 3182 N N . THR A 1 397 ? -22.470 -5.008 29.136 1.00 93.56 397 THR A N 1
ATOM 3183 C CA . THR A 1 397 ? -21.998 -5.629 27.885 1.00 93.56 397 THR A CA 1
ATOM 3184 C C . THR A 1 397 ? -22.940 -5.289 26.731 1.00 93.56 397 THR A C 1
ATOM 3186 O O . THR A 1 397 ? -24.129 -5.065 26.936 1.00 93.56 397 THR A O 1
ATOM 3189 N N . SER A 1 398 ? -22.434 -5.285 25.497 1.00 90.81 398 SER A N 1
ATOM 3190 C CA . SER A 1 398 ? -23.261 -5.185 24.285 1.00 90.81 398 SER A CA 1
ATOM 3191 C C . SER A 1 398 ? -23.923 -6.518 23.905 1.00 90.81 398 SER A C 1
ATOM 3193 O O . SER A 1 398 ? -24.357 -6.684 22.768 1.00 90.81 398 SER A O 1
ATOM 3195 N N . ASP A 1 399 ? -23.928 -7.504 24.807 1.00 90.88 399 ASP A N 1
ATOM 3196 C CA . ASP A 1 399 ? -24.517 -8.812 24.546 1.00 90.88 399 ASP A CA 1
ATOM 3197 C C . ASP A 1 399 ? -26.043 -8.717 24.653 1.00 90.88 399 ASP A C 1
ATOM 3199 O O . ASP A 1 399 ? -26.521 -8.267 25.695 1.00 90.88 399 ASP A O 1
ATOM 3203 N N . PRO A 1 400 ? -26.823 -9.161 23.650 1.00 87.19 400 PRO A N 1
ATOM 3204 C CA . PRO A 1 400 ? -28.283 -9.097 23.703 1.00 87.19 400 PRO A CA 1
ATOM 3205 C C . PRO A 1 400 ? -28.899 -9.732 24.955 1.00 87.19 400 PRO A C 1
ATOM 3207 O O . PRO A 1 400 ? -29.923 -9.250 25.419 1.00 87.19 400 PRO A O 1
ATOM 3210 N N . ARG A 1 401 ? -28.255 -10.748 25.553 1.00 86.44 401 ARG A N 1
ATOM 3211 C CA . ARG A 1 401 ? -28.708 -11.394 26.803 1.00 86.44 401 ARG A CA 1
ATOM 3212 C C . ARG A 1 401 ? -28.565 -10.507 28.044 1.00 86.44 401 ARG A C 1
ATOM 3214 O O . ARG A 1 401 ? -29.133 -10.816 29.084 1.00 86.44 401 ARG A O 1
ATOM 3221 N N . CYS A 1 402 ? -27.765 -9.446 27.956 1.00 85.38 402 CYS A N 1
ATOM 3222 C CA . CYS A 1 402 ? -27.588 -8.441 29.002 1.00 85.38 402 CYS A CA 1
ATOM 3223 C C . CYS A 1 402 ? -28.365 -7.153 28.744 1.00 85.38 402 CYS A C 1
ATOM 3225 O O . CYS A 1 402 ? -28.334 -6.289 29.613 1.00 85.38 402 CYS A O 1
ATOM 3227 N N . LEU A 1 403 ? -28.992 -6.981 27.578 1.00 85.94 403 LEU A N 1
ATOM 3228 C CA . LEU A 1 403 ? -29.761 -5.784 27.236 1.00 85.94 403 LEU A CA 1
ATOM 3229 C C . LEU A 1 403 ? -31.239 -5.997 27.609 1.00 85.94 403 LEU A C 1
ATOM 3231 O O . LEU A 1 403 ? -31.718 -7.128 27.561 1.00 85.94 403 LEU A O 1
ATOM 3235 N N . PRO A 1 404 ? -31.981 -4.945 27.996 1.00 82.38 404 PRO A N 1
ATOM 3236 C CA . PRO A 1 404 ? -33.381 -5.091 28.363 1.00 82.38 404 PRO A CA 1
ATOM 3237 C C . PRO A 1 404 ? -34.243 -5.399 27.138 1.00 82.38 404 PRO A C 1
ATOM 3239 O O . PRO A 1 404 ? -34.034 -4.836 26.058 1.00 82.38 404 PRO A O 1
ATOM 3242 N N . GLU A 1 405 ? -35.285 -6.205 27.332 1.00 79.00 405 GLU A N 1
ATOM 3243 C CA . GLU A 1 405 ? -36.350 -6.343 26.342 1.00 79.00 405 GLU A CA 1
ATOM 3244 C C . GLU A 1 405 ? -37.185 -5.057 26.291 1.00 79.00 405 GLU A C 1
ATOM 3246 O O . GLU A 1 405 ? -38.022 -4.783 27.151 1.00 79.00 405 GLU A O 1
ATOM 3251 N N . ILE A 1 406 ? -36.951 -4.240 25.265 1.00 82.31 406 ILE A N 1
ATOM 3252 C CA . ILE A 1 406 ? -37.713 -3.009 25.048 1.00 82.31 406 ILE A CA 1
ATOM 3253 C C . ILE A 1 406 ? -39.109 -3.361 24.536 1.00 82.31 406 ILE A C 1
ATOM 3255 O O . ILE A 1 406 ? -39.262 -3.916 23.445 1.00 82.31 406 ILE A O 1
ATOM 3259 N N . SER A 1 407 ? -40.141 -2.992 25.297 1.00 78.00 407 SER A N 1
ATOM 3260 C CA . SER A 1 407 ? -41.523 -3.221 24.879 1.00 78.00 407 SER A CA 1
ATOM 3261 C C . SER A 1 407 ? -41.879 -2.396 23.626 1.00 78.00 407 SER A C 1
ATOM 3263 O O . SER A 1 407 ? -41.384 -1.274 23.457 1.00 78.00 407 SER A O 1
ATOM 3265 N N . PRO A 1 408 ? -42.775 -2.894 22.748 1.00 79.38 408 PRO A N 1
ATOM 3266 C CA . PRO A 1 408 ? -43.224 -2.137 21.579 1.00 79.38 408 PRO A CA 1
ATOM 3267 C C . PRO A 1 408 ? -43.816 -0.770 21.942 1.00 79.38 408 PRO A C 1
ATOM 3269 O O . PRO A 1 408 ? -43.578 0.200 21.233 1.00 79.38 408 PRO A O 1
ATOM 3272 N N . GLU A 1 409 ? -44.515 -0.672 23.079 1.00 77.06 409 GLU A N 1
ATOM 3273 C CA . GLU A 1 409 ? -45.084 0.584 23.586 1.00 77.06 409 GLU A CA 1
ATOM 3274 C C . GLU A 1 409 ? -44.003 1.624 23.914 1.00 77.06 409 GLU A C 1
ATOM 3276 O O . GLU A 1 409 ? -44.173 2.802 23.601 1.00 77.06 409 GLU A O 1
ATOM 3281 N N . VAL A 1 410 ? -42.876 1.204 24.505 1.00 74.38 410 VAL A N 1
ATOM 3282 C CA . VAL A 1 410 ? -41.734 2.098 24.745 1.00 74.38 410 VAL A CA 1
ATOM 3283 C C . VAL A 1 410 ? -41.100 2.508 23.419 1.00 74.38 410 VAL A C 1
ATOM 3285 O O . VAL A 1 410 ? -40.840 3.692 23.230 1.00 74.38 410 VAL A O 1
ATOM 3288 N N . MET A 1 411 ? -40.891 1.569 22.488 1.00 79.12 411 MET A N 1
ATOM 3289 C CA . MET A 1 411 ? -40.284 1.858 21.182 1.00 79.12 411 MET A CA 1
ATOM 3290 C C . MET A 1 411 ? -41.131 2.835 20.343 1.00 79.12 411 MET A C 1
ATOM 3292 O O . MET A 1 411 ? -40.576 3.763 19.760 1.00 79.12 411 MET A O 1
ATOM 3296 N N . GLU A 1 412 ? -42.458 2.666 20.299 1.00 78.75 412 GLU A N 1
ATOM 3297 C CA . GLU A 1 412 ? -43.384 3.569 19.591 1.00 78.75 412 GLU A CA 1
ATOM 3298 C C . GLU A 1 412 ? -43.516 4.948 20.260 1.00 78.75 412 GLU A C 1
ATOM 3300 O O . GLU A 1 412 ? -43.870 5.925 19.599 1.00 78.75 412 GLU A O 1
ATOM 3305 N N . ALA A 1 413 ? -43.225 5.053 21.561 1.00 77.19 413 ALA A N 1
ATOM 3306 C CA . ALA A 1 413 ? -43.253 6.317 22.294 1.00 77.19 413 ALA A CA 1
ATOM 3307 C C . ALA A 1 413 ? -41.993 7.185 22.096 1.00 77.19 413 ALA A C 1
ATOM 3309 O O . ALA A 1 413 ? -42.012 8.357 22.484 1.00 77.19 413 ALA A O 1
ATOM 3310 N N . VAL A 1 414 ? -40.911 6.652 21.508 1.00 78.88 414 VAL A N 1
ATOM 3311 C CA . VAL A 1 414 ? -39.697 7.426 21.192 1.00 78.88 414 VAL A CA 1
ATOM 3312 C C . VAL A 1 414 ? -39.911 8.224 19.896 1.00 78.88 414 VAL A C 1
ATOM 3314 O O . VAL A 1 414 ? -40.184 7.622 18.858 1.00 78.88 414 VAL A O 1
ATOM 3317 N N . PRO A 1 415 ? -39.763 9.564 19.903 1.00 79.56 415 PRO A N 1
ATOM 3318 C CA . PRO A 1 415 ? -39.768 10.360 18.676 1.00 79.56 415 PRO A CA 1
ATOM 3319 C C . PRO A 1 415 ? -38.662 9.926 17.704 1.00 79.56 415 PRO A C 1
ATOM 3321 O O . PRO A 1 415 ? -37.548 9.647 18.134 1.00 79.56 415 PRO A O 1
ATOM 3324 N N . ASP A 1 416 ? -38.914 9.966 16.391 1.00 77.12 416 ASP A N 1
ATOM 3325 C CA . ASP A 1 416 ? -37.925 9.575 15.363 1.00 77.12 416 ASP A CA 1
ATOM 3326 C C . ASP A 1 416 ? -36.594 10.361 15.424 1.00 77.12 416 ASP A C 1
ATOM 3328 O O . ASP A 1 416 ? -35.576 9.892 14.918 1.00 77.12 416 ASP A O 1
ATOM 3332 N N . GLU A 1 417 ? -36.598 11.559 16.022 1.00 76.88 417 GLU A N 1
ATOM 3333 C CA . GLU A 1 417 ? -35.411 12.410 16.209 1.00 76.88 417 GLU A CA 1
ATOM 3334 C C . GLU A 1 417 ? -34.608 12.087 17.488 1.00 76.88 417 GLU A C 1
ATOM 3336 O O . GLU A 1 417 ? -33.464 12.533 17.617 1.00 76.88 417 GLU A O 1
ATOM 3341 N N . AS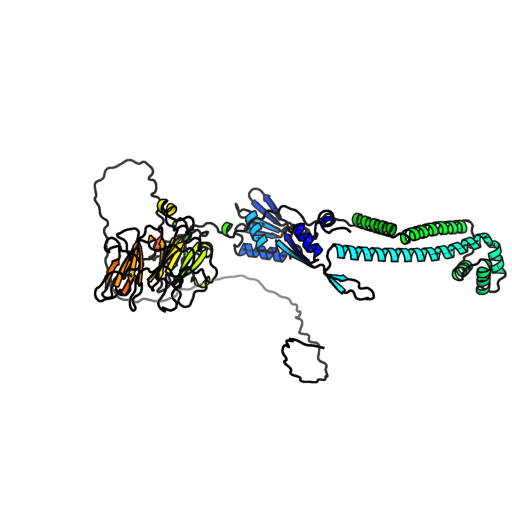P A 1 418 ? -35.179 11.329 18.433 1.00 78.56 418 ASP A N 1
ATOM 3342 C CA . ASP A 1 418 ? -34.540 10.988 19.707 1.00 78.56 418 ASP A CA 1
ATOM 3343 C C . ASP A 1 418 ? -33.719 9.681 19.612 1.00 78.56 418 ASP A C 1
ATOM 3345 O O . ASP A 1 418 ? -34.052 8.773 18.844 1.00 78.56 418 ASP A O 1
ATOM 3349 N N . PRO A 1 419 ? -32.639 9.528 20.408 1.00 81.94 419 PRO A N 1
ATOM 3350 C CA . PRO A 1 419 ? -31.869 8.287 20.455 1.00 81.94 419 PRO A CA 1
ATOM 3351 C C . PRO A 1 419 ? -32.736 7.108 20.893 1.00 81.94 419 PRO A C 1
ATOM 3353 O O . PRO A 1 419 ? -33.495 7.220 21.860 1.00 81.94 419 PRO A O 1
ATOM 3356 N N . LYS A 1 420 ? -32.576 5.958 20.237 1.00 82.19 420 LYS A N 1
ATOM 3357 C CA . LYS A 1 420 ? -33.332 4.744 20.560 1.00 82.19 420 LYS A CA 1
ATOM 3358 C C . LYS A 1 420 ? -32.759 4.024 21.794 1.00 82.19 420 LYS A C 1
ATOM 3360 O O . LYS A 1 420 ? -31.574 4.194 22.103 1.00 82.19 420 LYS A O 1
ATOM 3365 N N . PRO A 1 421 ? -33.596 3.273 22.533 1.00 82.94 421 PRO A N 1
ATOM 3366 C CA . PRO A 1 421 ? -33.142 2.382 23.597 1.00 82.94 421 PRO A CA 1
ATOM 3367 C C . PRO A 1 421 ? -32.355 1.188 23.010 1.00 82.94 421 PRO A C 1
ATOM 3369 O O . PRO A 1 421 ? -32.501 0.906 21.820 1.00 82.94 421 PRO A O 1
ATOM 3372 N N . PRO A 1 422 ? -31.555 0.460 23.814 1.00 88.06 422 PRO A N 1
ATOM 3373 C CA . PRO A 1 422 ? -31.482 0.497 25.276 1.00 88.06 422 PRO A CA 1
ATOM 3374 C C . PRO A 1 422 ? -30.779 1.738 25.831 1.00 88.06 422 PRO A C 1
ATOM 3376 O O . PRO A 1 422 ? -29.824 2.269 25.256 1.00 88.06 422 PRO A O 1
ATOM 3379 N N . TYR A 1 423 ? -31.262 2.199 26.984 1.00 90.69 423 TYR A N 1
ATOM 3380 C CA . TYR A 1 423 ? -30.724 3.375 27.650 1.00 90.69 423 TYR A CA 1
ATOM 3381 C C . TYR A 1 423 ? -29.833 3.014 28.838 1.00 90.69 423 TYR A C 1
ATOM 3383 O O . TYR A 1 423 ? -29.921 1.938 29.423 1.00 90.69 423 TYR A O 1
ATOM 3391 N N . ALA A 1 424 ? -29.017 3.975 29.253 1.00 93.62 424 ALA A N 1
ATOM 3392 C CA . ALA A 1 424 ? -28.389 4.013 30.561 1.00 93.62 424 ALA A CA 1
ATOM 3393 C C . ALA A 1 424 ? -28.779 5.303 31.296 1.00 93.62 424 ALA A C 1
ATOM 3395 O O . ALA A 1 424 ? -28.967 6.362 30.691 1.00 93.62 424 ALA A O 1
ATOM 3396 N N . VAL A 1 425 ? -28.906 5.210 32.619 1.00 95.56 425 VAL A N 1
ATOM 3397 C CA . VAL A 1 425 ? -29.240 6.313 33.524 1.00 95.56 425 VAL A CA 1
ATOM 3398 C C . VAL A 1 425 ? -28.077 6.541 34.474 1.00 95.56 425 VAL A C 1
ATOM 3400 O O . VAL A 1 425 ? -27.659 5.645 35.209 1.00 95.56 425 VAL A O 1
ATOM 3403 N N . ALA A 1 426 ? -27.592 7.778 34.492 1.00 96.38 426 ALA A N 1
ATOM 3404 C CA . ALA A 1 426 ? -26.563 8.239 35.410 1.00 96.38 426 ALA A CA 1
ATOM 3405 C C . ALA A 1 426 ? -27.123 9.298 36.363 1.00 96.38 426 ALA A C 1
ATOM 3407 O O . ALA A 1 426 ? -27.928 10.145 35.962 1.00 96.38 426 ALA A O 1
ATOM 3408 N N . VAL A 1 427 ? -26.646 9.297 37.610 1.00 95.88 427 VAL A N 1
ATOM 3409 C CA . VAL A 1 427 ? -26.909 10.357 38.598 1.00 95.88 427 VAL A CA 1
ATOM 3410 C C . VAL A 1 427 ? -25.588 10.788 39.228 1.00 95.88 427 VAL A C 1
ATOM 3412 O O . VAL A 1 427 ? -24.810 9.936 39.655 1.00 95.88 427 VAL A O 1
ATOM 3415 N N . SER A 1 428 ? -25.335 12.095 39.314 1.00 95.69 428 SER A N 1
ATOM 3416 C CA . SER A 1 428 ? -24.150 12.654 39.974 1.00 95.69 428 SER A CA 1
ATOM 3417 C C . SER A 1 428 ? -24.432 13.137 41.397 1.00 95.69 428 SER A C 1
ATOM 3419 O O . SER A 1 428 ? -25.567 13.466 41.766 1.00 95.69 428 SER A O 1
ATOM 3421 N N . ARG A 1 429 ? -23.371 13.225 42.204 1.00 95.12 429 ARG A N 1
ATOM 3422 C CA . ARG A 1 429 ? -23.407 13.709 43.590 1.00 95.12 429 ARG A CA 1
ATOM 3423 C C . ARG A 1 429 ? -23.992 15.118 43.709 1.00 95.12 429 ARG A C 1
ATOM 3425 O O . ARG A 1 429 ? -24.728 15.358 44.666 1.00 95.12 429 ARG A O 1
ATOM 3432 N N . ALA A 1 430 ? -23.784 16.000 42.726 1.00 93.31 430 ALA A N 1
ATOM 3433 C CA . ALA A 1 430 ? -24.404 17.330 42.660 1.00 93.31 430 ALA A CA 1
ATOM 3434 C C . ALA A 1 430 ? -25.918 17.333 42.341 1.00 93.31 430 ALA A C 1
ATOM 3436 O O . ALA A 1 430 ? -26.510 18.397 42.135 1.00 93.31 430 ALA A O 1
ATOM 3437 N N . GLY A 1 431 ? -26.580 16.172 42.295 1.00 93.50 431 GLY A N 1
ATOM 3438 C CA . GLY A 1 431 ? -28.024 16.092 42.078 1.00 93.50 431 GLY A CA 1
ATOM 3439 C C . GLY A 1 431 ? -28.426 16.329 40.627 1.00 93.50 431 GLY A C 1
ATOM 3440 O O . GLY A 1 431 ? -29.524 16.826 40.366 1.00 93.50 431 GLY A O 1
ATOM 3441 N N . LYS A 1 432 ? -27.551 15.985 39.678 1.00 94.75 432 LYS A N 1
ATOM 3442 C CA . LYS A 1 432 ? -27.859 15.917 38.245 1.00 94.75 432 LYS A CA 1
ATOM 3443 C C . LYS A 1 432 ? -28.138 14.478 37.835 1.00 94.75 432 LYS A C 1
ATOM 3445 O O . LYS A 1 432 ? -27.576 13.561 38.415 1.00 94.75 432 LYS A O 1
ATOM 3450 N N . CYS A 1 433 ? -28.982 14.287 36.833 1.00 95.44 433 CYS A N 1
ATOM 3451 C CA . CYS A 1 433 ? -29.246 12.992 36.216 1.00 95.44 433 CYS A CA 1
ATOM 3452 C C . CYS A 1 433 ? -29.456 13.141 34.711 1.00 95.44 433 CYS A C 1
ATOM 3454 O O . CYS A 1 433 ? -29.948 14.180 34.260 1.00 95.44 433 CYS A O 1
ATOM 3456 N N . LEU A 1 434 ? -29.103 12.117 33.943 1.00 94.88 434 LEU A N 1
ATOM 3457 C CA . LEU A 1 434 ? -29.364 12.052 32.507 1.00 94.88 434 LEU A CA 1
ATOM 3458 C C . LEU A 1 434 ? -29.614 10.607 32.071 1.00 94.88 434 LEU A C 1
ATOM 3460 O O . LEU A 1 434 ? -29.064 9.681 32.671 1.00 94.88 434 LEU A O 1
ATOM 3464 N N . ARG A 1 435 ? -30.435 10.447 31.031 1.00 93.69 435 ARG A N 1
ATOM 3465 C CA . ARG A 1 435 ? -30.640 9.194 30.305 1.00 93.69 435 ARG A CA 1
ATOM 3466 C C . ARG A 1 435 ? -29.934 9.319 28.953 1.00 93.69 435 ARG A C 1
ATOM 3468 O O . ARG A 1 435 ? -29.929 10.405 28.377 1.00 93.69 435 ARG A O 1
ATOM 3475 N N . PHE A 1 436 ? -29.292 8.266 28.469 1.00 93.06 436 PHE A N 1
ATOM 3476 C CA . PHE A 1 436 ? -28.537 8.282 27.210 1.00 93.06 436 PHE A CA 1
ATOM 3477 C C . PHE A 1 436 ? -28.586 6.911 26.535 1.00 93.06 436 PHE A C 1
ATOM 3479 O O . PHE A 1 436 ? -28.724 5.907 27.228 1.00 93.06 436 PHE A O 1
ATOM 3486 N N . SER A 1 437 ? -28.508 6.862 25.204 1.00 90.81 437 SER A N 1
ATOM 3487 C CA . SER A 1 437 ? -28.445 5.594 24.460 1.00 90.81 437 SER A CA 1
ATOM 3488 C C . SER A 1 437 ? -27.052 4.968 24.549 1.00 90.81 437 SER A C 1
ATOM 3490 O O . SER A 1 437 ? -26.043 5.682 24.596 1.00 90.81 437 SER A O 1
ATOM 3492 N N . LEU A 1 438 ? -27.005 3.635 24.568 1.00 89.06 438 LEU A N 1
ATOM 3493 C CA . LEU A 1 438 ? -25.763 2.863 24.542 1.00 89.06 438 LEU A CA 1
ATOM 3494 C C . LEU A 1 438 ? -25.117 2.790 23.148 1.00 89.06 438 LEU A C 1
ATOM 3496 O O . LEU A 1 438 ? -23.922 2.513 23.078 1.00 89.06 438 LEU A O 1
ATOM 3500 N N . ASP A 1 439 ? -25.843 3.103 22.067 1.00 86.50 439 ASP A N 1
ATOM 3501 C CA . ASP A 1 439 ? -25.369 2.971 20.677 1.00 86.50 439 ASP A CA 1
ATOM 3502 C C . ASP A 1 439 ? -24.016 3.667 20.440 1.00 86.50 439 ASP A C 1
ATOM 3504 O O . ASP A 1 439 ? -23.084 3.081 19.893 1.00 86.50 439 ASP A O 1
ATOM 3508 N N . GLY A 1 440 ? -23.858 4.897 20.945 1.00 86.06 440 GLY A N 1
ATOM 3509 C CA . GLY A 1 440 ? -22.616 5.680 20.842 1.00 86.06 440 GLY A CA 1
ATOM 3510 C C . GLY A 1 440 ? -21.427 5.134 21.651 1.00 86.06 440 GLY A C 1
ATOM 3511 O O . GLY A 1 440 ? -20.357 5.752 21.674 1.00 86.06 440 GLY A O 1
ATOM 3512 N N . PHE A 1 441 ? -21.611 4.007 22.340 1.00 90.44 441 PHE A N 1
ATOM 3513 C CA . PHE A 1 441 ? -20.638 3.364 23.216 1.00 90.44 441 PHE A CA 1
ATOM 3514 C C . PHE A 1 441 ? -20.378 1.891 22.866 1.00 90.44 441 PHE A C 1
ATOM 3516 O O . PHE A 1 441 ? -19.564 1.284 23.544 1.00 90.44 441 PHE A O 1
ATOM 3523 N N . VAL A 1 442 ? -20.996 1.316 21.826 1.00 86.44 442 VAL A N 1
ATOM 3524 C CA . VAL A 1 442 ? -20.779 -0.100 21.443 1.00 86.44 442 VAL A CA 1
ATOM 3525 C C . VAL A 1 442 ? -19.380 -0.336 20.854 1.00 86.44 442 VAL A C 1
ATOM 3527 O O . VAL A 1 442 ? -18.720 -1.328 21.176 1.00 86.44 442 VAL A O 1
ATOM 3530 N N . ASP A 1 443 ? -18.901 0.596 20.026 1.00 88.50 443 ASP A N 1
ATOM 3531 C CA . ASP A 1 443 ? -17.575 0.527 19.405 1.00 88.50 443 ASP A CA 1
ATOM 3532 C C . ASP A 1 443 ? -16.447 0.647 20.445 1.00 88.50 443 ASP A C 1
ATOM 3534 O O . ASP A 1 443 ? -16.543 1.493 21.342 1.00 88.50 443 ASP A O 1
ATOM 3538 N N . PRO A 1 444 ? -15.308 -0.052 20.297 1.00 91.06 444 PRO A N 1
ATOM 3539 C CA . PRO A 1 444 ? -14.151 0.109 21.180 1.00 91.06 444 PRO A CA 1
ATOM 3540 C C . PRO A 1 444 ? -13.694 1.571 21.324 1.00 91.06 444 PRO A C 1
ATOM 3542 O O . PRO A 1 444 ? -13.639 2.325 20.349 1.00 91.06 444 PRO A O 1
ATOM 3545 N N . SER A 1 445 ? -13.385 1.992 22.5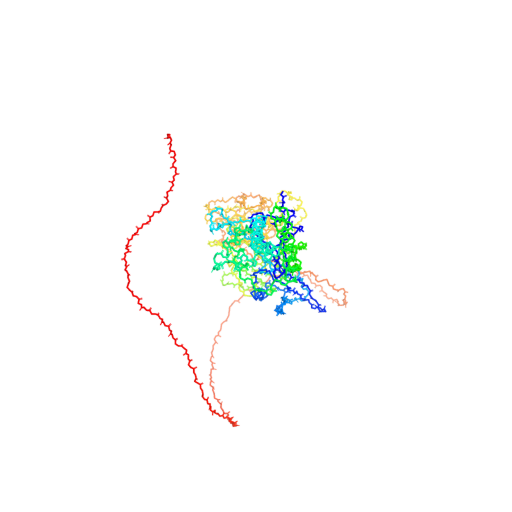52 1.00 90.88 445 SER A N 1
ATOM 3546 C CA . SER A 1 445 ? -12.951 3.362 22.848 1.00 90.88 445 SER A CA 1
ATOM 3547 C C . SER A 1 445 ? -11.469 3.556 22.506 1.00 90.88 445 SER A C 1
ATOM 3549 O O . SER A 1 445 ? -10.684 2.611 22.478 1.00 90.88 445 SER A O 1
ATOM 3551 N N . THR A 1 446 ? -11.053 4.811 22.314 1.00 93.38 446 THR A N 1
ATOM 3552 C CA . THR A 1 446 ? -9.627 5.164 22.425 1.00 93.38 446 THR A CA 1
ATOM 3553 C C . THR A 1 446 ? -9.190 5.132 23.894 1.00 93.38 446 THR A C 1
ATOM 3555 O O . THR A 1 446 ? -10.039 5.095 24.789 1.00 93.38 446 THR A O 1
ATOM 3558 N N . VAL A 1 447 ? -7.879 5.215 24.155 1.00 91.12 447 VAL A N 1
ATOM 3559 C CA . VAL A 1 447 ? -7.308 5.222 25.519 1.00 91.12 447 VAL A CA 1
ATOM 3560 C C . VAL A 1 447 ? -7.944 6.262 26.456 1.00 91.12 447 VAL A C 1
ATOM 3562 O O . VAL A 1 447 ? -8.064 6.003 27.643 1.00 91.12 447 VAL A O 1
ATOM 3565 N N . ASN A 1 448 ? -8.440 7.388 25.925 1.00 91.88 448 ASN A N 1
ATOM 3566 C CA . ASN A 1 448 ? -9.066 8.469 26.702 1.00 91.88 448 ASN A CA 1
ATOM 3567 C C . ASN A 1 448 ? -10.550 8.230 27.064 1.00 91.88 448 ASN A C 1
ATOM 3569 O O . ASN A 1 448 ? -11.136 9.031 27.799 1.00 91.88 448 ASN A O 1
ATOM 3573 N N . GLY A 1 449 ? -11.184 7.186 26.518 1.00 92.94 449 GLY A N 1
ATOM 3574 C CA . GLY A 1 449 ? -12.620 6.936 26.675 1.00 92.94 449 GLY A CA 1
ATOM 3575 C C . GLY A 1 449 ? -13.524 7.903 25.891 1.00 92.94 449 GLY A C 1
ATOM 3576 O O . GLY A 1 449 ? -13.071 8.732 25.098 1.00 92.94 449 GLY A O 1
ATOM 3577 N N . ARG A 1 450 ? -14.840 7.790 26.108 1.00 94.81 450 ARG A N 1
ATOM 3578 C CA . ARG A 1 450 ? -15.877 8.704 25.595 1.00 94.81 450 ARG A CA 1
ATOM 3579 C C . ARG A 1 450 ? -16.612 9.362 26.759 1.00 94.81 450 ARG A C 1
ATOM 3581 O O . ARG A 1 450 ? -17.002 8.691 27.704 1.00 94.81 450 ARG A O 1
ATOM 3588 N N . MET A 1 451 ? -16.847 10.668 26.700 1.00 94.81 451 MET A N 1
ATOM 3589 C CA . MET A 1 451 ? -17.593 11.375 27.747 1.00 94.81 451 MET A CA 1
ATOM 3590 C C . MET A 1 451 ? -19.104 11.143 27.594 1.00 94.81 451 MET A C 1
ATOM 3592 O O . MET A 1 451 ? -19.645 11.389 26.517 1.00 94.81 451 MET A O 1
ATOM 3596 N N . PHE A 1 452 ? -19.788 10.750 28.674 1.00 94.69 452 PHE A N 1
ATOM 3597 C CA . PHE A 1 452 ? -21.255 10.642 28.730 1.00 94.69 452 PHE A CA 1
ATOM 3598 C C . PHE A 1 452 ? -21.887 11.715 29.635 1.00 94.69 452 PHE A C 1
ATOM 3600 O O . PHE A 1 452 ? -22.962 12.233 29.330 1.00 94.69 452 PHE A O 1
ATOM 3607 N N . MET A 1 453 ? -21.200 12.129 30.708 1.00 94.81 453 MET A N 1
ATOM 3608 C CA . MET A 1 453 ? -21.691 13.145 31.645 1.00 94.81 453 MET A CA 1
ATOM 3609 C C . MET A 1 453 ? -20.667 14.261 31.855 1.00 94.81 453 MET A C 1
ATOM 3611 O O . MET A 1 453 ? -19.490 14.008 32.080 1.00 94.81 453 MET A O 1
ATOM 3615 N N . ARG A 1 454 ? -21.122 15.519 31.813 1.00 94.44 454 ARG A N 1
ATOM 3616 C CA . ARG A 1 454 ? -20.313 16.690 32.185 1.00 94.44 454 ARG A CA 1
ATOM 3617 C C . ARG A 1 454 ? -20.595 17.081 33.629 1.00 94.44 454 ARG A C 1
ATOM 3619 O O . ARG A 1 454 ? -21.626 17.697 33.905 1.00 94.44 454 ARG A O 1
ATOM 3626 N N . LEU A 1 455 ? -19.662 16.744 34.510 1.00 92.81 455 LEU A N 1
ATOM 3627 C CA . LEU A 1 455 ? -19.675 17.117 35.922 1.00 92.81 455 LEU A CA 1
ATOM 3628 C C . LEU A 1 455 ? -19.426 18.620 36.120 1.00 92.81 455 LEU A C 1
ATOM 3630 O O . LEU A 1 455 ? -18.908 19.315 35.237 1.00 92.81 455 LEU A O 1
ATOM 3634 N N . ASP A 1 456 ? -19.816 19.139 37.282 1.00 87.44 456 ASP A N 1
ATOM 3635 C CA . ASP A 1 456 ? -19.557 20.524 37.665 1.00 87.44 456 ASP A CA 1
ATOM 3636 C C . ASP A 1 456 ? -18.226 20.652 38.417 1.00 87.44 456 ASP A C 1
ATOM 3638 O O . ASP A 1 456 ? -18.173 20.542 39.638 1.00 87.44 456 ASP A O 1
ATOM 3642 N N . GLY A 1 457 ? -17.147 20.946 37.687 1.00 78.94 457 GLY A N 1
ATOM 3643 C CA . GLY A 1 457 ? -15.803 21.122 38.255 1.00 78.94 457 GLY A CA 1
ATOM 3644 C C . GLY A 1 457 ? -15.647 22.268 39.272 1.00 78.94 457 GLY A C 1
ATOM 3645 O O . GLY A 1 457 ? -14.564 22.428 39.828 1.00 78.94 457 GLY A O 1
ATOM 3646 N N . SER A 1 458 ? -16.690 23.067 39.546 1.00 77.06 458 SER A N 1
ATOM 3647 C CA . SER A 1 458 ? -16.697 23.988 40.698 1.00 77.06 458 SER A CA 1
ATOM 3648 C C . SER A 1 458 ? -17.011 23.288 42.029 1.00 77.06 458 SER A C 1
ATOM 3650 O O . SER A 1 458 ? -16.734 23.832 43.100 1.00 77.06 458 SER A O 1
ATOM 3652 N N . LEU A 1 459 ? -17.560 22.072 41.974 1.00 77.69 459 LEU A N 1
ATOM 3653 C CA . LEU A 1 459 ? -17.890 21.232 43.115 1.00 77.69 459 LEU A CA 1
ATOM 3654 C C . LEU A 1 459 ? -16.863 20.102 43.225 1.00 77.69 459 LEU A C 1
ATOM 3656 O O . LEU A 1 459 ? -16.980 19.082 42.557 1.00 77.69 459 LEU A O 1
ATOM 3660 N N . ALA A 1 460 ? -15.914 20.228 44.155 1.00 76.75 460 ALA A N 1
ATOM 3661 C CA . ALA A 1 460 ? -14.879 19.215 44.424 1.00 76.75 460 ALA A CA 1
ATOM 3662 C C . ALA A 1 460 ? -15.408 17.830 44.880 1.00 76.75 460 ALA A C 1
ATOM 3664 O O . ALA A 1 460 ? -14.623 16.933 45.166 1.00 76.75 460 ALA A O 1
ATOM 3665 N N . ILE A 1 461 ? -16.731 17.669 44.997 1.00 83.94 461 ILE A N 1
ATOM 3666 C CA . ILE A 1 461 ? -17.411 16.415 45.340 1.00 83.94 461 ILE A CA 1
ATOM 3667 C C . ILE A 1 461 ? -18.315 15.890 44.216 1.00 83.94 461 ILE A C 1
ATOM 3669 O O . ILE A 1 461 ? -18.946 14.854 44.425 1.00 83.94 461 ILE A O 1
ATOM 3673 N N . ASP A 1 462 ? -18.461 16.599 43.088 1.00 92.25 462 ASP A N 1
ATOM 3674 C CA . ASP A 1 462 ? -19.319 16.123 42.000 1.00 92.25 462 ASP A CA 1
ATOM 3675 C C . ASP A 1 462 ? -18.633 14.987 41.245 1.00 92.25 462 ASP A C 1
ATOM 3677 O O . ASP A 1 462 ? -17.502 15.105 40.791 1.00 92.25 462 ASP A O 1
ATOM 3681 N N . ALA A 1 463 ? -19.342 13.871 41.170 1.00 94.31 463 ALA A N 1
ATOM 3682 C CA . ALA A 1 463 ? -18.903 12.612 40.596 1.00 94.31 463 ALA A CA 1
ATOM 3683 C C . ALA A 1 463 ? -20.156 11.796 40.269 1.00 94.31 463 ALA A C 1
ATOM 3685 O O . ALA A 1 463 ? -21.175 11.928 40.963 1.00 94.31 463 ALA A O 1
ATOM 3686 N N . VAL A 1 464 ? -20.110 10.953 39.243 1.00 96.12 464 VAL A N 1
ATOM 3687 C CA . VAL A 1 464 ? -21.183 9.996 38.955 1.00 96.12 464 VAL A CA 1
ATOM 3688 C C . VAL A 1 464 ? -21.241 8.969 40.088 1.00 96.12 464 VAL A C 1
ATOM 3690 O O . VAL A 1 464 ? -20.223 8.453 40.532 1.00 96.12 464 VAL A O 1
ATOM 3693 N N . VAL A 1 465 ? -22.441 8.706 40.607 1.00 94.69 465 VAL A N 1
ATOM 3694 C CA . VAL A 1 465 ? -22.655 7.816 41.759 1.00 94.69 465 VAL A CA 1
ATOM 3695 C C . VAL A 1 465 ? -22.701 6.356 41.311 1.00 94.69 465 VAL A C 1
ATOM 3697 O O . VAL A 1 465 ? -22.022 5.504 41.878 1.00 94.69 465 VAL A O 1
ATOM 3700 N N . ARG A 1 466 ? -23.519 6.088 40.290 1.00 93.56 466 ARG A N 1
ATOM 3701 C CA . ARG A 1 466 ? -23.687 4.812 39.587 1.00 93.56 466 ARG A CA 1
ATOM 3702 C C . ARG A 1 466 ? -24.191 5.077 38.169 1.00 93.56 466 ARG A C 1
ATOM 3704 O O . ARG A 1 466 ? -24.743 6.149 37.898 1.00 93.56 466 ARG A O 1
ATOM 3711 N N . VAL A 1 467 ? -24.027 4.086 37.301 1.00 95.38 467 VAL A N 1
ATOM 3712 C CA . VAL A 1 467 ? -24.755 3.974 36.035 1.00 95.38 467 VAL A CA 1
ATOM 3713 C C . VAL A 1 467 ? -25.513 2.652 36.053 1.00 95.38 467 VAL A C 1
ATOM 3715 O O . VAL A 1 467 ? -24.926 1.615 36.360 1.00 95.38 467 VAL A O 1
ATOM 3718 N N . PHE A 1 468 ? -26.806 2.702 35.741 1.00 93.56 468 PHE A N 1
ATOM 3719 C CA . PHE A 1 468 ? -27.646 1.522 35.538 1.00 93.56 468 PHE A CA 1
ATOM 3720 C C . PHE A 1 468 ? -28.230 1.559 34.131 1.00 93.56 468 PHE A C 1
ATOM 3722 O O . PHE A 1 468 ? -28.517 2.632 33.602 1.00 93.56 468 PHE A O 1
ATOM 3729 N N . MET A 1 469 ? -28.408 0.388 33.540 1.00 91.94 469 MET A N 1
ATOM 3730 C CA . MET A 1 469 ? -29.152 0.211 32.299 1.00 91.94 469 MET A CA 1
ATOM 3731 C C . MET A 1 469 ? -30.651 0.443 32.543 1.00 91.94 469 MET A C 1
ATOM 3733 O O . MET A 1 469 ? -31.106 0.240 33.667 1.00 91.94 469 MET A O 1
ATOM 3737 N N . SER A 1 470 ? -31.390 0.899 31.531 1.00 90.75 470 SER A N 1
ATOM 3738 C CA . SER A 1 470 ? -32.805 1.259 31.648 1.00 90.75 470 SER A CA 1
ATOM 3739 C C . SER A 1 470 ? -33.619 0.857 30.416 1.00 90.75 470 SER A C 1
ATOM 3741 O O . SER A 1 470 ? -33.241 1.177 29.283 1.00 90.75 470 SER A O 1
ATOM 3743 N N . ASP A 1 471 ? -34.748 0.194 30.664 1.00 86.06 471 ASP A N 1
ATOM 3744 C CA . ASP A 1 471 ? -35.797 -0.137 29.694 1.00 86.06 471 ASP A CA 1
ATOM 3745 C C . ASP A 1 471 ? -36.839 0.987 29.538 1.00 86.06 471 ASP A C 1
ATOM 3747 O O . ASP A 1 471 ? -37.535 1.061 28.528 1.00 86.06 471 ASP A O 1
ATOM 3751 N N . GLY A 1 472 ? -36.892 1.921 30.496 1.00 85.25 472 GLY A N 1
ATOM 3752 C CA . GLY A 1 472 ? -37.803 3.062 30.502 1.00 85.25 472 GLY A CA 1
ATOM 3753 C C . GLY A 1 472 ? -39.058 2.877 31.359 1.00 85.25 472 GLY A C 1
ATOM 3754 O O . GLY A 1 472 ? -39.875 3.790 31.411 1.00 85.25 472 GLY A O 1
ATOM 3755 N N . THR A 1 473 ? -39.217 1.757 32.057 1.00 87.12 473 THR A N 1
ATOM 3756 C CA . THR A 1 473 ? -40.339 1.464 32.966 1.00 87.12 473 THR A CA 1
ATOM 3757 C C . THR A 1 473 ? -39.995 1.702 34.442 1.00 87.12 473 THR A C 1
ATOM 3759 O O . THR A 1 473 ? -40.863 1.611 35.315 1.00 87.12 473 THR A O 1
ATOM 3762 N N . GLU A 1 474 ? -38.738 2.029 34.755 1.00 91.88 474 GLU A N 1
ATOM 3763 C CA . GLU A 1 474 ? -38.251 2.030 36.131 1.00 91.88 474 GLU A CA 1
ATOM 3764 C C . GLU A 1 474 ? -38.657 3.261 36.956 1.00 91.88 474 GLU A C 1
ATOM 3766 O O . GLU A 1 474 ? -38.711 4.404 36.497 1.00 91.88 474 GLU A O 1
ATOM 3771 N N . THR A 1 475 ? -38.823 3.050 38.262 1.00 94.56 475 THR A N 1
ATOM 3772 C CA . THR A 1 475 ? -38.791 4.138 39.246 1.00 94.56 475 THR A CA 1
ATOM 3773 C C . THR A 1 475 ? -37.354 4.383 39.707 1.00 94.56 475 THR A C 1
ATOM 3775 O O . THR A 1 475 ? -36.665 3.460 40.142 1.00 94.56 475 THR A O 1
ATOM 3778 N N . VAL A 1 476 ? -36.912 5.642 39.685 1.00 96.00 476 VAL A N 1
ATOM 3779 C CA . VAL A 1 476 ? -35.630 6.067 40.260 1.00 96.00 476 VAL A CA 1
ATOM 3780 C C . VAL A 1 476 ? -35.791 6.217 41.770 1.00 96.00 476 VAL A C 1
ATOM 3782 O O . VAL A 1 476 ? -36.481 7.126 42.232 1.00 96.00 476 VAL A O 1
ATOM 3785 N N . SER A 1 477 ? -35.124 5.366 42.548 1.00 95.50 477 SER A N 1
ATOM 3786 C CA . SER A 1 477 ? -35.115 5.419 44.014 1.00 95.50 477 SER A CA 1
ATOM 3787 C C . SER A 1 477 ? -33.784 5.978 44.520 1.00 95.50 477 SER A C 1
ATOM 3789 O O . SER A 1 477 ? -32.780 5.270 44.516 1.00 95.50 477 SER A O 1
ATOM 3791 N N . LEU A 1 478 ? -33.753 7.246 44.961 1.00 95.25 478 LEU A N 1
ATOM 3792 C CA . LEU A 1 478 ? -32.517 7.924 45.391 1.00 95.25 478 LEU A CA 1
ATOM 3793 C C . LEU A 1 478 ? -32.505 8.348 46.862 1.00 95.25 478 LEU A C 1
ATOM 3795 O O . LEU A 1 478 ? -33.547 8.614 47.473 1.00 95.25 478 LEU A O 1
ATOM 3799 N N . ALA A 1 479 ? -31.289 8.486 47.396 1.00 96.00 479 ALA A N 1
ATOM 3800 C CA . ALA A 1 479 ? -31.006 8.978 48.737 1.00 96.00 479 ALA A CA 1
ATOM 3801 C C . ALA A 1 479 ? -29.932 10.071 48.748 1.00 96.00 479 ALA A C 1
ATOM 3803 O O . ALA A 1 479 ? -28.952 10.011 48.003 1.00 96.00 479 ALA A O 1
ATOM 3804 N N . THR A 1 480 ? -30.072 11.032 49.659 1.00 95.38 480 THR A N 1
ATOM 3805 C CA . THR A 1 480 ? -29.054 12.049 49.949 1.00 95.38 480 THR A CA 1
ATOM 3806 C C . THR A 1 480 ? -28.332 11.760 51.265 1.00 95.38 480 THR A C 1
ATOM 3808 O O . THR A 1 480 ? -28.875 11.090 52.151 1.00 95.38 480 THR A O 1
ATOM 3811 N N . ARG A 1 481 ? -27.105 12.270 51.420 1.00 94.00 481 ARG A N 1
ATOM 3812 C CA . ARG A 1 481 ? -26.278 12.050 52.617 1.00 94.00 481 ARG A CA 1
ATOM 3813 C C . ARG A 1 481 ? -26.970 12.549 53.888 1.00 94.00 481 ARG A C 1
ATOM 3815 O O . ARG A 1 481 ? -26.916 11.851 54.899 1.00 94.00 481 ARG A O 1
ATOM 3822 N N . GLU A 1 482 ? -27.685 13.675 53.845 1.00 93.44 482 GLU A N 1
ATOM 3823 C CA . GLU A 1 482 ? -28.489 14.192 54.972 1.00 93.44 482 GLU A CA 1
ATOM 3824 C C . GLU A 1 482 ? -29.745 13.350 55.298 1.00 93.44 482 GLU A C 1
ATOM 3826 O O . GLU A 1 482 ? -30.543 13.717 56.162 1.00 93.44 482 GLU A O 1
ATOM 3831 N N . GLY A 1 483 ? -29.945 12.196 54.652 1.00 92.88 483 GLY A N 1
ATOM 3832 C CA . GLY A 1 483 ? -31.040 11.283 54.974 1.00 92.88 483 GLY A CA 1
ATOM 3833 C C . GLY A 1 483 ? -32.380 11.708 54.395 1.00 92.88 483 GLY A C 1
ATOM 3834 O O . GLY A 1 483 ? -33.420 11.496 55.028 1.00 92.88 483 GLY A O 1
ATOM 3835 N N . ARG A 1 484 ? -32.372 12.287 53.190 1.00 94.12 484 ARG A N 1
ATOM 3836 C CA . ARG A 1 484 ? -33.578 12.533 52.390 1.00 94.12 484 ARG A CA 1
ATOM 3837 C C . ARG A 1 484 ? -33.709 11.466 51.305 1.00 94.12 484 ARG A C 1
ATOM 3839 O O . ARG A 1 484 ? -32.710 11.066 50.722 1.00 94.12 484 ARG A O 1
ATOM 3846 N N . TYR A 1 485 ? -34.934 11.042 51.013 1.00 95.00 485 TYR A N 1
ATOM 3847 C CA . TYR A 1 485 ? -35.261 10.214 49.851 1.00 95.00 485 TYR A CA 1
ATOM 3848 C C . TYR A 1 485 ? -36.012 11.027 48.797 1.00 95.00 485 TYR A C 1
ATOM 3850 O O . TYR A 1 485 ? -36.762 11.950 49.137 1.00 95.00 485 TYR A O 1
ATOM 3858 N N . LEU A 1 486 ? -35.887 10.635 47.533 1.00 95.56 486 LEU A N 1
ATOM 3859 C CA . LEU A 1 486 ? -36.798 11.035 46.462 1.00 95.56 486 LEU A CA 1
ATOM 3860 C C . LEU A 1 486 ? -37.060 9.809 45.578 1.00 95.56 486 LEU A C 1
ATOM 3862 O O . LEU A 1 486 ? -36.141 9.041 45.309 1.00 95.56 486 LEU A O 1
ATOM 3866 N N . LEU A 1 487 ? -38.314 9.622 45.170 1.00 95.44 487 LEU A N 1
ATOM 3867 C CA . LEU A 1 487 ? -38.697 8.647 44.152 1.00 95.44 487 LEU A CA 1
ATOM 3868 C C . LEU A 1 487 ? -39.431 9.394 43.042 1.00 95.44 487 LEU A C 1
ATOM 3870 O O . LEU A 1 487 ? -40.289 10.220 43.373 1.00 95.44 487 LEU A O 1
ATOM 3874 N N . PHE A 1 488 ? -39.098 9.108 41.784 1.00 95.62 488 PHE A N 1
ATOM 3875 C CA . PHE A 1 488 ? -39.737 9.659 40.581 1.00 95.62 488 PHE A CA 1
ATOM 3876 C C . PHE A 1 488 ? -39.603 8.689 39.393 1.00 95.62 488 PHE A C 1
ATOM 3878 O O . PHE A 1 488 ? -38.794 7.764 39.443 1.00 95.62 488 PHE A O 1
ATOM 3885 N N . ASP A 1 489 ? -40.409 8.885 38.351 1.00 94.38 489 ASP A N 1
ATOM 3886 C CA . ASP A 1 489 ? -40.434 8.041 37.146 1.00 94.38 489 ASP A CA 1
ATOM 3887 C C . ASP A 1 489 ? -39.213 8.305 36.246 1.00 94.38 489 ASP A C 1
ATOM 3889 O O . ASP A 1 489 ? -38.854 9.467 36.025 1.00 94.38 489 ASP A O 1
ATOM 3893 N N . VAL A 1 490 ? -38.561 7.263 35.716 1.00 93.56 490 VAL A N 1
ATOM 3894 C CA . VAL A 1 490 ? -37.354 7.423 34.884 1.00 93.56 490 VAL A CA 1
ATOM 3895 C C . VAL A 1 490 ? -37.590 8.297 33.644 1.00 93.56 490 VAL A C 1
ATOM 3897 O O . VAL A 1 490 ? -36.681 9.020 33.233 1.00 93.56 490 VAL A O 1
ATOM 3900 N N . ASN A 1 491 ? -38.812 8.341 33.103 1.00 90.81 491 ASN A N 1
ATOM 3901 C CA . ASN A 1 491 ? -39.158 9.164 31.940 1.00 90.81 491 ASN A CA 1
ATOM 3902 C C . ASN A 1 491 ? -39.259 10.664 32.252 1.00 90.81 491 ASN A C 1
ATOM 3904 O O . ASN A 1 491 ? -39.285 11.482 31.334 1.00 90.81 491 ASN A O 1
ATOM 3908 N N . GLU A 1 492 ? -39.223 11.071 33.528 1.00 91.81 492 GLU A N 1
ATOM 3909 C CA . GLU A 1 492 ? -38.978 12.477 33.875 1.00 91.81 492 GLU A CA 1
ATOM 3910 C C . GLU A 1 492 ? -37.535 12.917 33.538 1.00 91.81 492 GLU A C 1
ATOM 3912 O O . GLU A 1 492 ? -37.225 14.114 33.611 1.00 91.81 492 GLU A O 1
ATOM 3917 N N . ILE A 1 493 ? -36.635 11.984 33.199 1.00 92.62 493 ILE A N 1
ATOM 3918 C CA . ILE A 1 493 ? -35.270 12.244 32.731 1.00 92.62 493 ILE A CA 1
ATOM 3919 C C . ILE A 1 493 ? -35.231 12.208 31.198 1.00 92.62 493 ILE A C 1
ATOM 3921 O O . ILE A 1 493 ? -35.344 11.154 30.577 1.00 92.62 493 ILE A O 1
ATOM 3925 N N . ASN A 1 494 ? -34.993 13.368 30.585 1.00 86.94 494 ASN A N 1
ATOM 3926 C CA . ASN A 1 494 ? -34.792 13.478 29.142 1.00 86.94 494 ASN A CA 1
ATOM 3927 C C . ASN A 1 494 ? -33.616 12.600 28.672 1.00 86.94 494 ASN A C 1
ATOM 3929 O O . ASN A 1 494 ? -32.558 12.576 29.314 1.00 86.94 494 ASN A O 1
ATOM 3933 N N . VAL A 1 495 ? -33.792 11.952 27.518 1.00 89.00 495 VAL A N 1
ATOM 3934 C CA . VAL A 1 495 ? -32.708 11.287 26.787 1.00 89.00 495 VAL A CA 1
ATOM 3935 C C . VAL A 1 495 ? -31.795 12.354 26.175 1.00 89.00 495 VAL A C 1
ATOM 3937 O O . VAL A 1 495 ? -32.267 13.387 25.702 1.00 89.00 495 VAL A O 1
ATOM 3940 N N . LEU A 1 496 ? -30.483 12.129 26.207 1.00 88.75 496 LEU A N 1
ATOM 3941 C CA . LEU A 1 496 ? -29.486 12.956 25.534 1.00 88.75 496 LEU A CA 1
ATOM 3942 C C . LEU A 1 496 ? -28.792 12.150 24.431 1.00 88.75 496 LEU A C 1
ATOM 3944 O O . LEU A 1 496 ? -28.364 11.020 24.655 1.00 88.75 496 LEU A O 1
ATOM 3948 N N . SER A 1 497 ? -28.621 12.769 23.262 1.00 79.94 497 SER A N 1
ATOM 3949 C CA . SER A 1 497 ? -27.898 12.223 22.101 1.00 79.94 497 SER A CA 1
ATOM 3950 C C . SER A 1 497 ? -26.370 12.328 22.200 1.00 79.94 497 SER A C 1
ATOM 3952 O O . SER A 1 497 ? -25.652 11.910 21.298 1.00 79.94 497 SER A O 1
ATOM 3954 N N . GLY A 1 498 ? -25.850 12.891 23.290 1.00 84.38 498 GLY A N 1
ATOM 3955 C CA . GLY A 1 498 ? -24.421 13.055 23.526 1.00 84.38 498 GLY A CA 1
ATOM 3956 C C . GLY A 1 498 ? -24.131 13.594 24.929 1.00 84.38 498 GLY A C 1
ATOM 3957 O O . GLY A 1 498 ? -25.061 13.803 25.715 1.00 84.38 498 GLY A O 1
ATOM 3958 N N . PRO A 1 499 ? -22.854 13.856 25.266 1.00 89.00 499 PRO A N 1
ATOM 3959 C CA . PRO A 1 499 ? -22.470 14.303 26.599 1.00 89.00 499 PRO A CA 1
ATOM 3960 C C . PRO A 1 499 ? -23.205 15.574 27.021 1.00 89.00 499 PRO A C 1
ATOM 3962 O O . PRO A 1 499 ? -23.237 16.566 26.286 1.00 89.00 499 PRO A O 1
ATOM 3965 N N . GLY A 1 500 ? -23.711 15.591 28.254 1.00 90.12 500 GLY A N 1
ATOM 3966 C CA . GLY A 1 500 ? -24.430 16.733 28.817 1.00 90.12 500 GLY A CA 1
ATOM 3967 C C . GLY A 1 500 ? -24.307 16.840 30.334 1.00 90.12 500 GLY A C 1
ATOM 3968 O O . GLY A 1 500 ? -23.823 15.932 31.001 1.00 90.12 500 GLY A O 1
ATOM 3969 N N . LYS A 1 501 ? -24.748 17.974 30.895 1.00 90.69 501 LYS A N 1
ATOM 3970 C CA . LYS A 1 501 ? -24.775 18.206 32.356 1.00 90.69 501 LYS A CA 1
ATOM 3971 C C . LYS A 1 501 ? -25.966 17.543 33.066 1.00 90.69 501 LYS A C 1
ATOM 3973 O O . LYS A 1 501 ? -26.079 17.632 34.286 1.00 90.69 501 LYS A O 1
ATOM 3978 N N . GLY A 1 502 ? -26.881 16.945 32.304 1.00 91.69 502 GLY A N 1
ATOM 3979 C CA . GLY A 1 502 ? -28.133 16.388 32.804 1.00 91.69 502 GLY A CA 1
ATOM 3980 C C . GLY A 1 502 ? -29.130 17.411 33.363 1.00 91.69 502 GLY A C 1
ATOM 3981 O O . GLY A 1 502 ? -28.865 18.609 33.507 1.00 91.69 502 GLY A O 1
ATOM 3982 N N . VAL A 1 503 ? -30.312 16.902 33.694 1.00 94.12 503 VAL A N 1
ATOM 3983 C CA . VAL A 1 503 ? -31.391 17.625 34.375 1.00 94.12 503 VAL A CA 1
ATOM 3984 C C . VAL A 1 503 ? -31.279 17.441 35.894 1.00 94.12 503 VAL A C 1
ATOM 3986 O O . VAL A 1 503 ? -30.583 16.558 36.381 1.00 94.12 503 VAL A O 1
ATOM 3989 N N . MET A 1 504 ? -31.916 18.305 36.686 1.00 94.75 504 MET A N 1
ATOM 3990 C CA . MET A 1 504 ? -31.824 18.244 38.155 1.00 94.75 504 MET A CA 1
ATOM 3991 C C . MET A 1 504 ? -32.623 17.056 38.712 1.00 94.75 504 MET A C 1
ATOM 399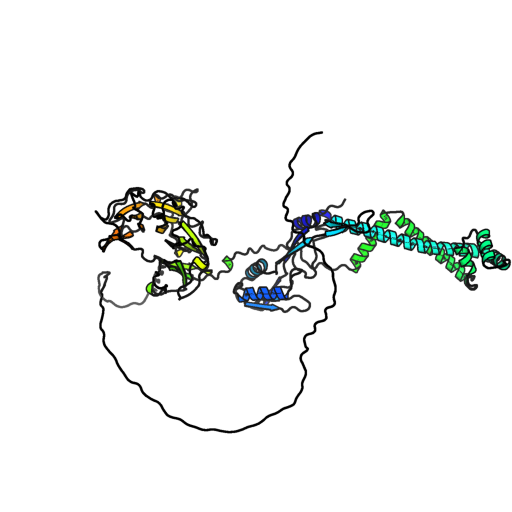3 O O . MET A 1 504 ? -33.848 17.081 38.631 1.00 94.75 504 MET A O 1
ATOM 3997 N N . ALA A 1 505 ? -31.948 16.068 39.303 1.00 94.25 505 ALA A N 1
ATOM 3998 C CA . ALA A 1 505 ? -32.533 14.893 39.954 1.00 94.25 505 ALA A CA 1
ATOM 3999 C C . ALA A 1 505 ? -33.242 15.266 41.263 1.00 94.25 505 ALA A C 1
ATOM 4001 O O . ALA A 1 505 ? -34.426 14.991 41.443 1.00 94.25 505 ALA A O 1
ATOM 4002 N N . ALA A 1 506 ? -32.534 15.961 42.157 1.00 94.31 506 ALA A N 1
ATOM 4003 C CA . ALA A 1 506 ? -33.049 16.434 43.437 1.00 94.31 506 ALA A CA 1
ATOM 4004 C C . ALA A 1 506 ? -32.440 17.796 43.792 1.00 94.31 506 ALA A C 1
ATOM 4006 O O . ALA A 1 506 ? -31.315 18.115 43.408 1.00 94.31 506 ALA A O 1
ATOM 4007 N N . LYS A 1 507 ? -33.185 18.609 44.545 1.00 93.44 507 LYS A N 1
ATOM 4008 C CA . LYS A 1 507 ? -32.728 19.923 45.005 1.00 93.44 507 LYS A CA 1
ATOM 4009 C C . LYS A 1 507 ? -32.010 19.806 46.348 1.00 93.44 507 LYS A C 1
ATOM 4011 O O . LYS A 1 507 ? -32.651 19.841 47.400 1.00 93.44 507 LYS A O 1
ATOM 4016 N N . LEU A 1 508 ? -30.688 19.702 46.274 1.00 91.62 508 LEU A N 1
ATOM 4017 C CA . LEU A 1 508 ? -29.772 19.664 47.414 1.00 91.62 508 LEU A CA 1
ATOM 4018 C C . LEU A 1 508 ? -29.707 21.017 48.149 1.00 91.62 508 LEU A C 1
ATOM 4020 O O . LEU A 1 508 ? -30.078 22.066 47.606 1.00 91.62 508 LEU A O 1
ATOM 4024 N N . THR A 1 509 ? -29.245 20.996 49.400 1.00 86.94 509 THR A N 1
ATOM 4025 C CA . THR A 1 509 ? -29.067 22.188 50.244 1.00 86.94 509 THR A CA 1
ATOM 4026 C C . THR A 1 509 ? -27.811 22.076 51.099 1.00 86.94 509 THR A C 1
ATOM 4028 O O . THR A 1 509 ? -27.527 21.007 51.622 1.00 86.94 509 THR A O 1
ATOM 4031 N N . GLY A 1 510 ? -27.098 23.188 51.299 1.00 86.31 510 GLY A N 1
ATOM 4032 C CA . GLY A 1 510 ? -25.907 23.209 52.152 1.00 86.31 510 GLY A CA 1
ATOM 4033 C C . GLY A 1 510 ? -24.796 22.322 51.592 1.00 86.31 510 GLY A C 1
ATOM 4034 O O . GLY A 1 510 ? -24.337 22.553 50.478 1.00 86.31 510 GLY A O 1
ATOM 4035 N N . THR A 1 511 ? -24.385 21.324 52.372 1.00 87.25 511 THR A N 1
ATOM 4036 C CA . THR A 1 511 ? -23.347 20.338 52.026 1.00 87.25 511 THR A CA 1
ATOM 4037 C C . THR A 1 511 ? -23.921 18.962 51.663 1.00 87.25 511 THR A C 1
ATOM 4039 O O . THR A 1 511 ? -23.177 17.985 51.622 1.00 87.25 511 THR A O 1
ATOM 4042 N N . ASP A 1 512 ? -25.237 18.854 51.457 1.00 92.38 512 ASP A N 1
ATOM 4043 C CA . ASP A 1 512 ? -25.888 17.601 51.065 1.00 92.38 512 ASP A CA 1
ATOM 4044 C C . ASP A 1 512 ? -25.541 17.200 49.622 1.00 92.38 512 ASP A C 1
ATOM 4046 O O . ASP A 1 512 ? -25.376 18.053 48.748 1.00 92.38 512 ASP A O 1
ATOM 4050 N N . PHE A 1 513 ? -25.480 15.894 49.363 1.00 93.88 513 PHE A N 1
ATOM 4051 C CA . PHE A 1 513 ? -25.168 15.313 48.055 1.00 93.88 513 PHE A CA 1
ATOM 4052 C C . PHE A 1 513 ? -25.909 13.987 47.850 1.00 93.88 513 PHE A C 1
ATOM 4054 O O . PHE A 1 513 ? -26.316 13.342 48.821 1.00 93.88 513 PHE A O 1
ATOM 4061 N N . ILE A 1 514 ? -26.093 13.566 46.592 1.00 95.44 514 ILE A N 1
ATOM 4062 C CA . ILE A 1 514 ? -26.666 12.246 46.281 1.00 95.44 514 ILE A CA 1
ATOM 4063 C C . ILE A 1 514 ? -25.695 11.170 46.759 1.00 95.44 514 ILE A C 1
ATOM 4065 O O . ILE A 1 514 ? -24.566 11.088 46.284 1.00 95.44 514 ILE A O 1
ATOM 4069 N N . PHE A 1 515 ? -26.141 10.349 47.704 1.00 94.25 515 PHE A N 1
ATOM 4070 C CA . PHE A 1 515 ? -25.315 9.321 48.330 1.00 94.25 515 PHE A CA 1
ATOM 4071 C C . PHE A 1 515 ? -25.464 7.965 47.628 1.00 94.25 515 PHE A C 1
ATOM 4073 O O . PHE A 1 515 ? -24.512 7.195 47.565 1.00 94.25 515 PHE A O 1
ATOM 4080 N N . GLY A 1 516 ? -26.638 7.706 47.044 1.00 94.12 516 GLY A N 1
ATOM 4081 C CA . GLY A 1 516 ? -26.930 6.512 46.257 1.00 94.12 516 GLY A CA 1
ATOM 4082 C C . GLY A 1 516 ? -28.217 6.666 45.451 1.00 94.12 516 GLY A C 1
ATOM 4083 O O . GLY A 1 516 ? -29.076 7.485 45.792 1.00 94.12 516 GLY A O 1
ATOM 4084 N N . PHE A 1 517 ? -28.363 5.857 44.405 1.00 95.94 517 PHE A N 1
ATOM 4085 C CA . PHE A 1 517 ? -29.640 5.603 43.741 1.00 95.94 517 PHE A CA 1
ATOM 4086 C C . PHE A 1 517 ? -29.687 4.167 43.214 1.00 95.94 517 PHE A C 1
ATOM 4088 O O . PHE A 1 517 ? -28.641 3.539 43.056 1.00 95.94 517 PHE A O 1
ATOM 4095 N N . ALA A 1 518 ? -30.893 3.672 42.969 1.00 94.25 518 ALA A N 1
ATOM 4096 C CA . ALA A 1 518 ? -31.173 2.428 42.265 1.00 94.25 518 ALA A CA 1
ATOM 4097 C C . ALA A 1 518 ? -32.310 2.669 41.260 1.00 94.25 518 ALA A C 1
ATOM 4099 O O . ALA A 1 518 ? -33.148 3.554 41.477 1.00 94.25 518 ALA A O 1
ATOM 4100 N N . LEU A 1 519 ? -32.338 1.885 40.184 1.00 93.12 519 LEU A N 1
ATOM 4101 C CA . LEU A 1 519 ? -33.518 1.724 39.337 1.00 93.12 519 LEU A CA 1
ATOM 4102 C C . LEU A 1 519 ? -34.298 0.497 39.812 1.00 93.12 519 LEU A C 1
ATOM 4104 O O . LEU A 1 519 ? -33.696 -0.477 40.259 1.00 93.12 519 LEU A O 1
ATOM 4108 N N . THR A 1 520 ? -35.625 0.575 39.771 1.00 89.06 520 THR A N 1
ATOM 4109 C CA . THR A 1 520 ? -36.517 -0.466 40.303 1.00 89.06 520 THR A CA 1
ATOM 4110 C C . THR A 1 520 ? -37.767 -0.592 39.444 1.00 89.06 520 THR A C 1
ATOM 4112 O O . THR A 1 520 ? -38.489 0.399 39.296 1.00 89.06 520 THR A O 1
ATOM 4115 N N . THR A 1 521 ? -38.033 -1.791 38.928 1.00 86.12 521 THR A N 1
ATOM 4116 C CA . THR A 1 521 ? -39.296 -2.174 38.275 1.00 86.12 521 THR A CA 1
ATOM 4117 C C . THR A 1 521 ? -40.293 -2.723 39.305 1.00 86.12 521 THR A C 1
ATOM 4119 O O . THR A 1 521 ? -41.434 -2.257 39.364 1.00 86.12 521 THR A O 1
ATOM 4122 N N . ASP A 1 522 ? -39.864 -3.622 40.204 1.00 86.31 522 ASP A N 1
ATOM 4123 C CA . ASP A 1 522 ? -40.685 -4.046 41.345 1.00 86.31 522 ASP A CA 1
ATOM 4124 C C . ASP A 1 522 ? -40.832 -2.909 42.378 1.00 86.31 522 ASP A C 1
ATOM 4126 O O . ASP A 1 522 ? -39.896 -2.211 42.772 1.00 86.31 522 ASP A O 1
ATOM 4130 N N . ARG A 1 523 ? -42.055 -2.758 42.887 1.00 86.25 523 ARG A N 1
ATOM 4131 C CA . ARG A 1 523 ? -42.424 -1.869 43.992 1.00 86.25 523 ARG A CA 1
ATOM 4132 C C . ARG A 1 523 ? -41.802 -2.305 45.326 1.00 86.25 523 ARG A C 1
ATOM 4134 O O . ARG A 1 523 ? -41.759 -1.495 46.263 1.00 86.25 523 ARG A O 1
ATOM 4141 N N . MET A 1 524 ? -41.412 -3.575 45.445 1.00 88.75 524 MET A N 1
ATOM 4142 C CA . MET A 1 524 ? -40.762 -4.165 46.617 1.00 88.75 524 MET A CA 1
ATOM 4143 C C . MET A 1 524 ? -39.246 -3.952 46.639 1.00 88.75 524 MET A C 1
ATOM 4145 O O . MET A 1 524 ? -38.678 -3.950 47.738 1.00 88.75 524 MET A O 1
ATOM 4149 N N . ASP A 1 525 ? -38.632 -3.669 45.494 1.00 87.88 525 ASP A N 1
ATOM 4150 C CA . ASP A 1 525 ? -37.207 -3.370 45.374 1.00 87.88 525 ASP A CA 1
ATOM 4151 C C . ASP A 1 525 ? -36.899 -1.893 45.602 1.00 87.88 525 ASP A C 1
ATOM 4153 O O . ASP A 1 525 ? -37.767 -1.019 45.532 1.00 87.88 525 ASP A O 1
ATOM 4157 N N . GLY A 1 526 ? -35.649 -1.599 45.959 1.00 90.81 526 GLY A N 1
ATOM 4158 C CA . GLY A 1 526 ? -35.260 -0.265 46.390 1.00 90.81 526 GLY A CA 1
ATOM 4159 C C . GLY A 1 526 ? -33.786 -0.105 46.710 1.00 90.81 526 GLY A C 1
ATOM 4160 O O . GLY A 1 526 ? -33.042 -1.070 46.867 1.00 90.81 526 GLY A O 1
ATOM 4161 N N . LEU A 1 527 ? -33.378 1.149 46.895 1.00 93.69 527 LEU A N 1
ATOM 4162 C CA . LEU A 1 527 ? -32.040 1.464 47.378 1.00 93.69 527 LEU A CA 1
ATOM 4163 C C . LEU A 1 527 ? -31.932 1.143 48.874 1.00 93.69 527 LEU A C 1
ATOM 4165 O O . LEU A 1 527 ? -32.603 1.771 49.699 1.00 93.69 527 LEU A O 1
ATOM 4169 N N . THR A 1 528 ? -31.050 0.215 49.233 1.00 94.75 528 THR A N 1
ATOM 4170 C CA . THR A 1 528 ? -30.745 -0.104 50.633 1.00 94.75 528 THR A CA 1
ATOM 4171 C C . THR A 1 528 ? -29.723 0.881 51.195 1.00 94.75 528 THR A C 1
ATOM 4173 O O . THR A 1 528 ? -28.611 1.012 50.684 1.00 94.75 528 THR A O 1
ATOM 4176 N N . VAL A 1 529 ? -30.093 1.581 52.269 1.00 94.44 529 VAL A N 1
ATOM 4177 C CA . VAL A 1 529 ? -29.246 2.575 52.941 1.00 94.44 529 VAL A CA 1
ATOM 4178 C C . VAL A 1 529 ? -29.139 2.304 54.434 1.00 94.44 529 VAL A C 1
ATOM 4180 O O . VAL A 1 529 ? -30.092 1.857 55.069 1.00 94.44 529 VAL A O 1
ATOM 4183 N N . GLU A 1 530 ? -27.998 2.639 55.020 1.00 95.00 530 GLU A N 1
ATOM 4184 C CA . GLU A 1 530 ? -27.774 2.568 56.460 1.00 95.00 530 GLU A CA 1
ATOM 4185 C C . GLU A 1 530 ? -27.785 3.981 57.056 1.00 95.00 530 GLU A C 1
ATOM 4187 O O . GLU A 1 530 ? -27.192 4.913 56.513 1.00 95.00 530 GLU A O 1
ATOM 4192 N N . THR A 1 531 ? -28.474 4.170 58.179 1.00 93.06 531 THR A N 1
ATOM 4193 C CA . THR A 1 531 ? -28.414 5.420 58.952 1.00 93.06 531 THR A CA 1
ATOM 4194 C C . THR A 1 531 ? -27.238 5.395 59.920 1.00 93.06 531 THR A C 1
ATOM 4196 O O . THR A 1 531 ? -26.908 4.341 60.453 1.00 93.06 531 THR A O 1
ATOM 4199 N N . ASN A 1 532 ? -26.709 6.567 60.292 1.00 92.69 532 ASN A N 1
ATOM 4200 C CA . ASN A 1 532 ? -25.596 6.746 61.240 1.00 92.69 532 ASN A CA 1
ATOM 4201 C C . ASN A 1 532 ? -25.828 6.226 62.684 1.00 92.69 532 ASN A C 1
ATOM 4203 O O . ASN A 1 532 ? -25.089 6.579 63.603 1.00 92.69 532 ASN A O 1
ATOM 4207 N N . ARG A 1 533 ? -26.898 5.457 62.897 1.00 89.12 533 ARG A N 1
ATOM 4208 C CA . ARG A 1 533 ? -27.300 4.788 64.137 1.00 89.12 533 ARG A CA 1
ATOM 4209 C C . ARG A 1 533 ? -27.475 3.269 63.943 1.00 89.12 533 ARG A C 1
ATOM 4211 O O . ARG A 1 533 ? -28.158 2.652 64.753 1.00 89.12 533 ARG A O 1
ATOM 4218 N N . GLY A 1 534 ? -26.949 2.690 62.857 1.00 87.38 534 GLY A N 1
ATOM 4219 C CA . GLY A 1 534 ? -27.008 1.251 62.563 1.00 87.38 534 GLY A CA 1
ATOM 4220 C C . GLY A 1 534 ? -28.368 0.728 62.087 1.00 87.38 534 GLY A C 1
ATOM 4221 O O . GLY A 1 534 ? -28.571 -0.479 62.026 1.00 87.38 534 GLY A O 1
ATOM 4222 N N . ARG A 1 535 ? -29.337 1.604 61.770 1.00 91.06 535 ARG A N 1
ATOM 4223 C CA . ARG A 1 535 ? -30.628 1.178 61.198 1.00 91.06 535 ARG A CA 1
ATOM 4224 C C . ARG A 1 535 ? -30.556 1.198 59.676 1.00 91.06 535 ARG A C 1
ATOM 4226 O O . ARG A 1 535 ? -30.442 2.287 59.106 1.00 91.06 535 ARG A O 1
ATOM 4233 N N . THR A 1 536 ? -30.730 0.033 59.062 1.00 92.81 536 THR A N 1
ATOM 4234 C CA . THR A 1 536 ? -30.926 -0.154 57.618 1.00 92.81 536 THR A CA 1
ATOM 4235 C C . THR A 1 536 ? -32.358 0.186 57.193 1.00 92.81 536 THR A C 1
ATOM 4237 O O . THR A 1 536 ? -33.321 -0.102 57.905 1.00 92.81 536 THR A O 1
ATOM 4240 N N . GLU A 1 537 ? -32.510 0.818 56.033 1.00 91.88 537 GLU A N 1
ATOM 4241 C CA . GLU A 1 537 ? -33.778 1.221 55.423 1.00 91.88 537 GLU A CA 1
ATOM 4242 C C . GLU A 1 537 ? -33.742 0.955 53.910 1.00 91.88 537 GLU A C 1
ATOM 4244 O O . GLU A 1 537 ? -32.777 1.320 53.246 1.00 91.88 537 GLU A O 1
ATOM 4249 N N . VAL A 1 538 ? -34.803 0.363 53.350 1.00 93.62 538 VAL A N 1
ATOM 4250 C CA . VAL A 1 538 ? -34.934 0.125 51.898 1.00 93.62 538 VAL A CA 1
ATOM 4251 C C . VAL A 1 538 ? -35.871 1.165 51.292 1.00 93.62 538 VAL A C 1
ATOM 4253 O O . VAL A 1 538 ? -37.066 1.199 51.609 1.00 93.62 538 VAL A O 1
ATOM 4256 N N . ILE A 1 539 ? -35.328 2.032 50.439 1.00 93.25 539 ILE A N 1
ATOM 4257 C CA . ILE A 1 539 ? -36.043 3.119 49.766 1.00 93.25 539 ILE A CA 1
ATOM 4258 C C . ILE A 1 539 ? -36.700 2.566 48.504 1.00 93.25 539 ILE A C 1
ATOM 4260 O O . ILE A 1 539 ? -36.049 2.453 47.472 1.00 93.25 539 ILE A O 1
ATOM 4264 N N . ARG A 1 540 ? -37.983 2.207 48.625 1.00 93.31 540 ARG A N 1
ATOM 4265 C CA . ARG A 1 540 ? -38.771 1.495 47.608 1.00 93.31 540 ARG A CA 1
ATOM 4266 C C . ARG A 1 540 ? -40.163 2.085 47.347 1.00 93.31 540 ARG A C 1
ATOM 4268 O O . ARG A 1 540 ? -40.756 2.609 48.305 1.00 93.31 540 ARG A O 1
ATOM 4275 N N . PRO A 1 541 ? -40.741 1.936 46.135 1.00 90.31 541 PRO A N 1
ATOM 4276 C CA . PRO A 1 541 ? -42.048 2.504 45.774 1.00 90.31 541 PRO A CA 1
ATOM 4277 C C . PRO A 1 541 ? -43.227 2.063 46.655 1.00 90.31 541 PRO A C 1
ATOM 4279 O O . PRO A 1 541 ? -44.184 2.819 46.823 1.00 90.31 541 PRO A O 1
ATOM 4282 N N . ASN A 1 542 ? -43.183 0.864 47.250 1.00 91.25 542 ASN A N 1
ATOM 4283 C CA . ASN A 1 542 ? -44.236 0.397 48.163 1.00 91.25 542 ASN A CA 1
ATOM 4284 C C . ASN A 1 542 ? -44.195 1.091 49.544 1.00 91.25 542 ASN A C 1
ATOM 4286 O O . ASN A 1 542 ? -45.226 1.283 50.185 1.00 91.25 542 ASN A O 1
ATOM 4290 N N . LYS A 1 543 ? -43.008 1.494 50.022 1.00 90.94 543 LYS A N 1
ATOM 4291 C CA . LYS A 1 543 ? -42.830 2.108 51.355 1.00 90.94 543 LYS A CA 1
ATOM 4292 C C . LYS A 1 543 ? -42.813 3.636 51.311 1.00 90.94 543 LYS A C 1
ATOM 4294 O O . LYS A 1 543 ? -43.233 4.290 52.266 1.00 90.94 543 LYS A O 1
ATOM 4299 N N . PHE A 1 544 ? -42.309 4.208 50.223 1.00 91.19 544 PHE A N 1
ATOM 4300 C CA . PHE A 1 544 ? -42.057 5.635 50.091 1.00 91.19 544 PHE A CA 1
ATOM 4301 C C . PHE A 1 544 ? -42.825 6.219 48.905 1.00 91.19 544 PHE A C 1
ATOM 4303 O O . PHE A 1 544 ? -42.912 5.622 47.839 1.00 91.19 544 PHE A O 1
ATOM 4310 N N . LYS A 1 545 ? -43.416 7.405 49.093 1.00 91.56 545 LYS A N 1
ATOM 4311 C CA . LYS A 1 545 ? -44.280 8.005 48.070 1.00 91.56 545 LYS A CA 1
ATOM 4312 C C . LYS A 1 545 ? -43.452 8.507 46.881 1.00 91.56 545 LYS A C 1
ATOM 4314 O O . LYS A 1 545 ? -42.650 9.423 47.059 1.00 91.56 545 LYS A O 1
ATOM 4319 N N . VAL A 1 546 ? -43.770 7.997 45.690 1.00 92.62 546 VAL A N 1
ATOM 4320 C CA . VAL A 1 546 ? -43.341 8.544 44.394 1.00 92.62 546 VAL A CA 1
ATOM 4321 C C . VAL A 1 546 ? -43.897 9.963 44.197 1.00 92.62 546 VAL A C 1
ATOM 4323 O O . VAL A 1 546 ? -45.043 10.276 44.546 1.00 92.62 546 VAL A O 1
ATOM 4326 N N . THR A 1 547 ? -43.042 10.845 43.695 1.00 93.06 547 THR A N 1
ATOM 4327 C CA . THR A 1 547 ? -43.244 12.286 43.487 1.00 93.06 547 THR A CA 1
ATOM 4328 C C . THR A 1 547 ? -42.507 12.713 42.217 1.00 93.06 547 THR A C 1
ATOM 4330 O O . THR A 1 547 ? -41.820 11.896 41.630 1.00 93.06 547 THR A O 1
ATOM 4333 N N . SER A 1 548 ? -42.597 13.978 41.808 1.00 92.25 548 SER A N 1
ATOM 4334 C CA . SER A 1 548 ? -41.827 14.463 40.657 1.00 92.25 548 SER A CA 1
ATOM 4335 C C . SER A 1 548 ? -40.352 14.726 40.973 1.00 92.25 548 SER A C 1
ATOM 4337 O O . SER A 1 548 ? -39.976 15.064 42.107 1.00 92.25 548 SER A O 1
ATOM 4339 N N . ARG A 1 549 ? -39.527 14.636 39.931 1.00 93.94 549 ARG A N 1
ATOM 4340 C CA . ARG A 1 549 ? -38.098 14.950 39.913 1.00 93.94 549 ARG A CA 1
ATOM 4341 C C . ARG A 1 549 ? -37.824 16.404 40.334 1.00 93.94 549 ARG A C 1
ATOM 4343 O O . ARG A 1 549 ? -38.646 17.307 40.188 1.00 93.94 549 ARG A O 1
ATOM 4350 N N . GLY A 1 550 ? -36.631 16.661 40.873 1.00 90.81 550 GLY A N 1
ATOM 4351 C CA . GLY A 1 550 ? -36.154 18.006 41.222 1.00 90.81 550 GLY A CA 1
ATOM 4352 C C . GLY A 1 550 ? -36.686 18.553 42.552 1.00 90.81 550 GLY A C 1
ATOM 4353 O O . GLY A 1 550 ? -36.345 19.673 42.941 1.00 90.81 550 GLY A O 1
ATOM 4354 N N . GLY A 1 551 ? -37.485 17.772 43.285 1.00 92.19 551 GLY A N 1
ATOM 4355 C CA . GLY A 1 551 ? -37.892 18.085 44.655 1.00 92.19 551 GLY A CA 1
ATOM 4356 C C . GLY A 1 551 ? -36.729 18.033 45.659 1.00 92.19 551 GLY A C 1
ATOM 4357 O O . GLY A 1 551 ? -35.673 17.467 45.394 1.00 92.19 551 GLY A O 1
ATOM 4358 N N . LYS A 1 552 ? -36.934 18.582 46.866 1.00 90.56 552 LYS A N 1
ATOM 4359 C CA . LYS A 1 552 ? -35.974 18.497 47.995 1.00 90.56 552 LYS A CA 1
ATOM 4360 C C . LYS A 1 552 ? -35.961 17.133 48.715 1.00 90.56 552 LYS A C 1
ATOM 4362 O O . LYS A 1 552 ? -35.399 17.018 49.806 1.00 90.56 552 LYS A O 1
ATOM 4367 N N . GLY A 1 553 ? -36.673 16.141 48.185 1.00 90.88 553 GLY A N 1
ATOM 4368 C CA . GLY A 1 553 ? -36.940 14.886 48.880 1.00 90.88 553 GLY A CA 1
ATOM 4369 C C . GLY A 1 553 ? -37.708 15.036 50.202 1.00 90.88 553 GLY A C 1
ATOM 4370 O O . GLY A 1 553 ? -38.148 16.122 50.598 1.00 90.88 553 GLY A O 1
ATOM 4371 N N . ARG A 1 554 ? -37.874 13.910 50.895 1.00 92.38 554 ARG A N 1
ATOM 4372 C CA . ARG A 1 554 ? -38.528 13.777 52.207 1.00 92.38 554 ARG A CA 1
ATOM 4373 C C . ARG A 1 554 ? -37.588 13.072 53.183 1.00 92.38 554 ARG A C 1
ATOM 4375 O O . ARG A 1 554 ? -36.764 12.270 52.774 1.00 92.38 554 ARG A O 1
ATOM 4382 N N . GLU A 1 555 ? -37.704 13.363 54.472 1.00 92.00 555 GLU A N 1
ATOM 4383 C CA . GLU A 1 555 ? -36.787 12.841 55.497 1.00 92.00 555 GLU A CA 1
ATOM 4384 C C . GLU A 1 555 ? -37.025 11.346 55.789 1.00 92.00 555 GLU A C 1
ATOM 4386 O O . GLU A 1 555 ? -38.144 10.941 56.109 1.00 92.00 555 GLU A O 1
ATOM 4391 N N . ILE A 1 556 ? -35.956 10.545 55.730 1.00 90.25 556 ILE A N 1
ATOM 4392 C CA . ILE A 1 556 ? -35.874 9.149 56.207 1.00 90.25 556 ILE A CA 1
ATOM 4393 C C . ILE A 1 556 ? -35.602 9.128 57.723 1.00 90.25 556 ILE A C 1
ATOM 4395 O O . ILE A 1 556 ? -36.074 8.253 58.458 1.00 90.25 556 ILE A O 1
ATOM 4399 N N . ILE A 1 557 ? -34.819 10.102 58.201 1.00 88.12 557 ILE A N 1
ATOM 4400 C CA . ILE A 1 557 ? -34.401 10.244 59.596 1.00 88.12 557 ILE A CA 1
ATOM 4401 C C . ILE A 1 557 ? -34.474 11.710 60.036 1.00 88.12 557 ILE A C 1
ATOM 4403 O O . ILE A 1 557 ? -33.924 12.605 59.404 1.00 88.12 557 ILE A O 1
ATOM 4407 N N . LYS A 1 558 ? -35.137 11.965 61.167 1.00 77.12 558 LYS A N 1
ATOM 4408 C CA . LYS A 1 558 ? -35.169 13.292 61.795 1.00 77.12 558 LYS A CA 1
ATOM 4409 C C . LYS A 1 558 ? -33.973 13.425 62.737 1.00 77.12 558 LYS A C 1
ATOM 4411 O O . LYS A 1 558 ? -33.975 12.818 63.807 1.00 77.12 558 LYS A O 1
ATOM 4416 N N . ARG A 1 559 ? -32.991 14.252 62.352 1.00 79.38 559 ARG A N 1
ATOM 4417 C CA . ARG A 1 559 ? -31.696 14.479 63.040 1.00 79.38 559 ARG A CA 1
ATOM 4418 C C . ARG A 1 559 ? -30.733 13.282 62.947 1.00 79.38 559 ARG A C 1
ATOM 4420 O O . ARG A 1 559 ? -30.491 12.576 63.927 1.00 79.38 559 ARG A O 1
ATOM 4427 N N . GLY A 1 560 ? -30.170 13.079 61.763 1.00 87.00 560 GLY A N 1
ATOM 4428 C CA . GLY A 1 560 ? -29.119 12.103 61.479 1.00 87.00 560 GLY A CA 1
ATOM 4429 C C . GLY A 1 560 ? -28.613 12.275 60.049 1.00 87.00 560 GLY A C 1
ATOM 4430 O O . GLY A 1 560 ? -28.976 13.245 59.391 1.00 87.00 560 GLY A O 1
ATOM 4431 N N . TYR A 1 561 ? -27.804 11.332 59.585 1.00 91.69 561 TYR A N 1
ATOM 4432 C CA . TYR A 1 561 ? -27.354 11.217 58.198 1.00 91.69 561 TYR A CA 1
ATOM 4433 C C . TYR A 1 561 ? -27.285 9.731 57.812 1.00 91.69 561 TYR A C 1
ATOM 4435 O O . TYR A 1 561 ? -27.393 8.856 58.678 1.00 91.69 561 TYR A O 1
ATOM 4443 N N . LEU A 1 562 ? -27.131 9.424 56.526 1.00 93.50 562 LEU A N 1
ATOM 4444 C CA . LEU A 1 562 ? -26.913 8.048 56.064 1.00 93.50 562 LEU A CA 1
ATOM 4445 C C . LEU A 1 562 ? -25.427 7.710 56.153 1.00 93.50 562 LEU A C 1
ATOM 4447 O O . LEU A 1 562 ? -24.623 8.417 55.550 1.00 93.50 562 LEU A O 1
ATOM 4451 N N . SER A 1 563 ? -25.051 6.684 56.918 1.00 92.81 563 SER A N 1
ATOM 4452 C CA . SER A 1 563 ? -23.661 6.234 57.085 1.00 92.81 563 SER A CA 1
ATOM 4453 C C . SER A 1 563 ? -23.150 5.498 55.852 1.00 92.81 563 SER A C 1
ATOM 4455 O O . SER A 1 563 ? -22.038 5.800 55.420 1.00 92.81 563 SER A O 1
ATOM 4457 N N . GLY A 1 564 ? -23.971 4.613 55.277 1.00 89.25 564 GLY A N 1
ATOM 4458 C CA . GLY A 1 564 ? -23.632 3.763 54.134 1.00 89.25 564 GLY A CA 1
ATOM 4459 C C . GLY A 1 564 ? -24.773 3.606 53.123 1.00 89.25 564 GLY A C 1
ATOM 4460 O O . GLY A 1 564 ? -25.942 3.860 53.427 1.00 89.25 564 GLY A O 1
ATOM 4461 N N . VAL A 1 565 ? -24.418 3.179 51.912 1.00 91.12 565 VAL A N 1
ATOM 4462 C CA . VAL A 1 565 ? -25.336 2.691 50.872 1.00 91.12 565 VAL A CA 1
ATOM 4463 C C . VAL A 1 565 ? -24.862 1.304 50.487 1.00 91.12 565 VAL A C 1
ATOM 4465 O O . VAL A 1 565 ? -23.675 1.119 50.223 1.00 91.12 565 VAL A O 1
ATOM 4468 N N . PHE A 1 566 ? -25.778 0.342 50.451 1.00 87.81 566 PHE A N 1
ATOM 4469 C CA . PHE A 1 566 ? -25.463 -1.007 50.017 1.00 87.81 566 PHE A CA 1
ATOM 4470 C C . PHE A 1 566 ? -25.812 -1.167 48.538 1.00 87.81 566 PHE A C 1
ATOM 4472 O O . PHE A 1 566 ? -26.978 -1.088 48.151 1.00 87.81 566 PHE A O 1
ATOM 4479 N N . PHE A 1 567 ? -24.785 -1.406 47.729 1.00 86.06 567 PHE A N 1
ATOM 4480 C CA . PHE A 1 567 ? -24.931 -1.907 46.370 1.00 86.06 567 PHE A CA 1
ATOM 4481 C C . PHE A 1 567 ? -24.579 -3.401 46.400 1.00 86.06 567 PHE A C 1
ATOM 4483 O O . PHE A 1 567 ? -23.428 -3.712 46.732 1.00 86.06 567 PHE A O 1
ATOM 4490 N N . PRO A 1 568 ? -25.504 -4.327 46.091 1.00 85.31 568 PRO A N 1
ATOM 4491 C CA . PRO A 1 568 ? -25.123 -5.707 45.808 1.00 85.31 568 PRO A CA 1
ATOM 4492 C C . PRO A 1 568 ? -24.255 -5.764 44.532 1.00 85.31 568 PRO A C 1
ATOM 4494 O O . PRO A 1 568 ? -24.265 -4.809 43.746 1.00 85.31 568 PRO A O 1
ATOM 4497 N N . PRO A 1 569 ? -23.472 -6.836 44.319 1.00 85.69 569 PRO A N 1
ATOM 4498 C CA . PRO A 1 569 ? -22.935 -7.132 42.993 1.00 85.69 569 PRO A CA 1
ATOM 4499 C C . PRO A 1 569 ? -24.091 -7.308 41.995 1.00 85.69 569 PRO A C 1
ATOM 4501 O O . PRO A 1 569 ? -25.137 -7.847 42.350 1.00 85.69 569 PRO A O 1
ATOM 4504 N N . ILE A 1 570 ? -23.908 -6.841 40.761 1.00 86.25 570 ILE A N 1
ATOM 4505 C CA . ILE A 1 570 ? -24.864 -7.072 39.673 1.00 86.25 570 ILE A CA 1
ATOM 4506 C C . ILE A 1 570 ? -24.468 -8.370 38.976 1.00 86.25 570 ILE A C 1
ATOM 4508 O O . ILE A 1 570 ? -23.436 -8.423 38.311 1.00 86.25 570 ILE A O 1
ATOM 4512 N N . GLU A 1 571 ? -25.283 -9.403 39.138 1.00 87.94 571 GLU A N 1
ATOM 4513 C CA . GLU A 1 571 ? -25.153 -10.695 38.470 1.00 87.94 571 GLU A CA 1
ATOM 4514 C C . GLU A 1 571 ? -26.337 -10.857 37.516 1.00 87.94 571 GLU A C 1
ATOM 4516 O O . GLU A 1 571 ? -27.489 -10.799 37.944 1.00 87.94 571 GLU A O 1
ATOM 4521 N N . VAL A 1 572 ? -26.059 -11.006 36.220 1.00 81.81 572 VAL A N 1
ATOM 4522 C CA . VAL A 1 572 ? -27.094 -11.273 35.212 1.00 81.81 572 VAL A CA 1
ATOM 4523 C C . VAL A 1 572 ? -27.146 -12.779 34.985 1.00 81.81 572 VAL A C 1
ATOM 4525 O O . VAL A 1 572 ? -26.416 -13.325 34.160 1.00 81.81 572 VAL A O 1
ATOM 4528 N N . SER A 1 573 ? -27.989 -13.458 35.757 1.00 71.75 573 SER A N 1
ATOM 4529 C CA . SER A 1 573 ? -28.264 -14.881 35.564 1.00 71.75 573 SER A CA 1
ATOM 4530 C C . SER A 1 573 ? -28.975 -15.098 34.232 1.00 71.75 573 SER A C 1
ATOM 4532 O O . SER A 1 573 ? -30.007 -14.486 33.972 1.00 71.75 573 SER A O 1
ATOM 4534 N N . LEU A 1 574 ? -28.453 -16.003 33.404 1.00 68.44 574 LEU A N 1
ATOM 4535 C CA . LEU A 1 574 ? -29.227 -16.549 32.294 1.00 68.44 574 LEU A CA 1
ATOM 4536 C C . LEU A 1 574 ? -30.233 -17.536 32.888 1.00 68.44 574 LEU A C 1
ATOM 4538 O O . LEU A 1 574 ? -29.819 -18.530 33.490 1.00 68.44 574 LEU A O 1
ATOM 4542 N N . GLU A 1 575 ? -31.529 -17.266 32.735 1.00 48.44 575 GLU A N 1
ATOM 4543 C CA . GLU A 1 575 ? -32.555 -18.267 33.024 1.00 48.44 575 GLU A CA 1
ATOM 4544 C C . GLU A 1 575 ? -32.269 -19.499 32.158 1.00 48.44 575 GLU A C 1
ATOM 4546 O O . GLU A 1 575 ? -32.158 -19.411 30.932 1.00 48.44 575 GLU A O 1
ATOM 4551 N N . GLN A 1 576 ? -32.077 -20.650 32.803 1.00 34.72 576 GLN A N 1
ATOM 4552 C CA . GLN A 1 576 ? -32.037 -21.910 32.075 1.00 34.72 576 GLN A CA 1
ATOM 4553 C C . GLN A 1 576 ? -33.449 -22.146 31.533 1.00 34.72 576 GLN A C 1
ATOM 4555 O O . GLN A 1 576 ? -34.396 -22.012 32.312 1.00 34.72 576 GLN A O 1
ATOM 4560 N N . PRO A 1 577 ? -33.625 -22.483 30.241 1.00 32.84 577 PRO A N 1
ATOM 4561 C CA . PRO A 1 577 ? -34.919 -22.965 29.788 1.00 32.84 577 PRO A CA 1
ATOM 4562 C C . PRO A 1 577 ? -35.277 -24.183 30.640 1.00 32.84 577 PRO A C 1
ATOM 4564 O O . PRO A 1 577 ? -34.442 -25.076 30.803 1.00 32.84 577 PRO A O 1
ATOM 4567 N N . GLU A 1 578 ? -36.487 -24.194 31.203 1.00 32.47 578 GLU A N 1
ATOM 4568 C CA . GLU A 1 578 ? -37.020 -25.373 31.884 1.00 32.47 578 GLU A CA 1
ATOM 4569 C C . GLU A 1 578 ? -36.877 -26.563 30.923 1.00 32.47 578 GLU A C 1
ATOM 4571 O O . GLU A 1 578 ? -37.344 -26.493 29.783 1.00 32.47 578 GLU A O 1
ATOM 4576 N N . GLU A 1 579 ? -36.164 -27.616 31.340 1.00 30.83 579 GLU A N 1
ATOM 4577 C CA . GLU A 1 579 ? -36.036 -28.820 30.519 1.00 30.83 579 GLU A CA 1
ATOM 4578 C C . GLU A 1 579 ? -37.450 -29.361 30.270 1.00 30.83 579 GLU A C 1
ATOM 4580 O O . GLU A 1 579 ? -38.178 -29.657 31.218 1.00 30.83 579 GLU A O 1
ATOM 4585 N N . GLU A 1 580 ? -37.863 -29.443 29.000 1.00 31.69 580 GLU A N 1
ATOM 4586 C CA . GLU A 1 580 ? -39.166 -30.001 28.635 1.00 31.69 580 GLU A CA 1
ATOM 4587 C C . GLU A 1 580 ? -39.220 -31.469 29.089 1.00 31.69 580 GLU A C 1
ATOM 4589 O O . GLU A 1 580 ? -38.642 -32.344 28.442 1.00 31.69 580 GLU A O 1
ATOM 4594 N N . ASP A 1 581 ? -39.908 -31.730 30.207 1.00 32.59 581 ASP A N 1
ATOM 4595 C CA . ASP A 1 581 ? -40.123 -33.072 30.758 1.00 32.59 581 ASP A CA 1
ATOM 4596 C C . ASP A 1 581 ? -40.638 -34.027 29.663 1.00 32.59 581 ASP A C 1
ATOM 4598 O O . ASP A 1 581 ? -41.764 -33.891 29.165 1.00 32.59 581 ASP A O 1
ATOM 4602 N N . GLU A 1 582 ? -39.833 -35.034 29.300 1.00 32.00 582 GLU A N 1
ATOM 4603 C CA . GLU A 1 582 ? -40.263 -36.067 28.355 1.00 32.00 582 GLU A CA 1
ATOM 4604 C C . GLU A 1 582 ? -41.499 -36.809 28.904 1.00 32.00 582 GLU A C 1
ATOM 4606 O O . GLU A 1 582 ? -41.486 -37.322 30.031 1.00 32.00 582 GLU A O 1
ATOM 4611 N N . PRO A 1 583 ? -42.581 -36.956 28.118 1.00 33.66 583 PRO A N 1
ATOM 4612 C CA . PRO A 1 583 ? -43.801 -37.562 28.618 1.00 33.66 583 PRO A CA 1
ATOM 4613 C C . PRO A 1 583 ? -43.702 -39.095 28.666 1.00 33.66 583 PRO A C 1
ATOM 4615 O O . PRO A 1 583 ? -44.086 -39.785 27.719 1.00 33.66 583 PRO A O 1
ATOM 4618 N N . GLY A 1 584 ? -43.339 -39.641 29.832 1.00 29.62 584 GLY A N 1
ATOM 4619 C CA . GLY A 1 584 ? -44.000 -40.854 30.327 1.00 29.62 584 GLY A CA 1
ATOM 4620 C C . GLY A 1 584 ? -43.158 -41.928 31.022 1.00 29.62 584 GLY A C 1
ATOM 4621 O O . GLY A 1 584 ? -42.584 -42.804 30.379 1.00 29.62 584 GLY A O 1
ATOM 4622 N N . ALA A 1 585 ? -43.325 -42.018 32.344 1.00 29.27 585 ALA A N 1
ATOM 4623 C CA . ALA A 1 585 ? -43.356 -43.290 33.069 1.00 29.27 585 ALA A CA 1
ATOM 4624 C C . ALA A 1 585 ? -44.436 -43.236 34.170 1.00 29.27 585 ALA A C 1
ATOM 4626 O O . ALA A 1 585 ? -44.608 -42.216 34.830 1.00 29.27 585 ALA A O 1
ATOM 4627 N N . LEU A 1 586 ? -45.208 -44.315 34.332 1.00 31.05 586 LEU A N 1
ATOM 4628 C CA . LEU A 1 586 ? -46.356 -44.401 35.251 1.00 31.05 586 LEU A CA 1
ATOM 4629 C C . LEU A 1 586 ? -45.979 -45.036 36.604 1.00 31.05 586 LEU A C 1
ATOM 4631 O O . LEU A 1 586 ? -45.289 -46.053 36.620 1.00 31.05 586 LEU A O 1
ATOM 4635 N N . GLY A 1 587 ? -46.573 -44.525 37.693 1.00 27.80 587 GLY A N 1
ATOM 4636 C CA . GLY A 1 587 ? -46.571 -45.118 39.046 1.00 27.80 587 GLY A CA 1
ATOM 4637 C C . GLY A 1 587 ? -45.632 -44.404 40.035 1.00 27.80 587 GLY A C 1
ATOM 4638 O O . GLY A 1 587 ? -44.530 -44.034 39.655 1.00 27.80 587 GLY A O 1
ATOM 4639 N N . GLU A 1 588 ? -45.981 -44.161 41.305 1.00 30.16 588 GLU A N 1
ATOM 4640 C CA . GLU A 1 588 ? -47.184 -44.508 42.094 1.00 30.16 588 GLU A CA 1
ATOM 4641 C C . GLU A 1 588 ? -47.575 -43.359 43.066 1.00 30.16 588 GLU A C 1
ATOM 4643 O O . GLU A 1 588 ? -46.919 -42.322 43.125 1.00 30.16 588 GLU A O 1
ATOM 4648 N N . GLU A 1 589 ? -48.684 -43.518 43.798 1.00 27.22 589 GLU A N 1
ATOM 4649 C CA . GLU A 1 589 ? -49.307 -42.505 44.672 1.00 27.22 589 GLU A CA 1
ATOM 4650 C C . GLU A 1 589 ? -48.467 -42.126 45.917 1.00 27.22 589 GLU A C 1
ATOM 4652 O O . GLU A 1 589 ? -47.865 -42.995 46.547 1.00 27.22 589 GLU A O 1
ATOM 4657 N N . GLY A 1 590 ? -48.507 -40.855 46.365 1.00 25.80 590 GLY A N 1
ATOM 4658 C CA . GLY A 1 590 ? -47.770 -40.450 47.579 1.00 25.80 590 GLY A CA 1
ATOM 4659 C C . GLY A 1 590 ? -47.928 -39.010 48.102 1.00 25.80 590 GLY A C 1
ATOM 4660 O O . GLY A 1 590 ? -46.962 -38.264 48.125 1.00 25.80 590 GLY A O 1
ATOM 4661 N N . THR A 1 591 ? -49.114 -38.655 48.615 1.00 26.52 591 THR A N 1
ATOM 4662 C CA . THR A 1 591 ? -49.346 -37.662 49.707 1.00 26.52 591 THR A CA 1
ATOM 4663 C C . THR A 1 591 ? -48.734 -36.238 49.664 1.00 26.52 591 THR A C 1
ATOM 4665 O O . THR A 1 591 ? -47.569 -36.033 49.974 1.00 26.52 591 THR A O 1
ATOM 4668 N N . SER A 1 592 ? -49.620 -35.242 49.504 1.00 25.97 592 SER A N 1
ATOM 4669 C CA . SER A 1 592 ? -49.739 -33.983 50.288 1.00 25.97 592 SER A CA 1
ATOM 4670 C C . SER A 1 592 ? -48.505 -33.311 50.936 1.00 25.97 592 SER A C 1
ATOM 4672 O O . SER A 1 592 ? -47.936 -33.844 51.889 1.00 25.97 592 SER A O 1
ATOM 4674 N N . GLY A 1 593 ? -48.278 -32.028 50.622 1.00 25.94 593 GLY A N 1
ATOM 4675 C CA . GLY A 1 593 ? -47.462 -31.125 51.449 1.00 25.94 593 GLY A CA 1
ATOM 4676 C C . GLY A 1 593 ? -47.553 -29.658 51.013 1.00 25.94 593 GLY A C 1
ATOM 4677 O O . GLY A 1 593 ? -47.187 -29.324 49.892 1.00 25.94 593 GLY A O 1
ATOM 4678 N N . GLU A 1 594 ? -48.046 -28.779 51.888 1.00 23.98 594 GLU A N 1
ATOM 4679 C CA . GLU A 1 594 ? -48.081 -27.331 51.650 1.00 23.98 594 GLU A CA 1
ATOM 4680 C C . GLU A 1 594 ? -46.730 -26.654 51.957 1.00 23.98 594 GLU A C 1
ATOM 4682 O O . GLU A 1 594 ? -46.166 -26.845 53.030 1.00 23.98 594 GLU A O 1
ATOM 4687 N N . ALA A 1 595 ? -46.351 -25.731 51.067 1.00 23.95 595 ALA A N 1
ATOM 4688 C CA . ALA A 1 595 ? -45.812 -24.401 51.370 1.00 23.95 595 ALA A CA 1
ATOM 4689 C C . ALA A 1 595 ? -44.392 -24.183 51.954 1.00 23.95 595 ALA A C 1
ATOM 4691 O O . ALA A 1 595 ? -43.851 -24.910 52.778 1.00 23.95 595 ALA A O 1
ATOM 4692 N N . THR A 1 596 ? -43.954 -22.947 51.680 1.00 24.33 596 THR A N 1
ATOM 4693 C CA . THR A 1 596 ? -43.074 -22.073 52.484 1.00 24.33 596 THR A CA 1
ATOM 4694 C C . THR A 1 596 ? -41.571 -22.101 52.199 1.00 24.33 596 THR A C 1
ATOM 4696 O O . THR A 1 596 ? -40.813 -22.919 52.707 1.00 24.33 596 THR A O 1
ATOM 4699 N N . SER A 1 597 ? -41.123 -21.047 51.513 1.00 23.69 597 SER A N 1
ATOM 4700 C CA . SER A 1 597 ? -39.768 -20.503 51.608 1.00 23.69 597 SER A CA 1
ATOM 4701 C C . SER A 1 597 ? -39.426 -20.132 53.059 1.00 23.69 597 SER A C 1
ATOM 4703 O O . SER A 1 597 ? -40.110 -19.288 53.648 1.00 23.69 597 SER A O 1
ATOM 4705 N N . VAL A 1 598 ? -38.354 -20.690 53.626 1.00 25.03 598 VAL A N 1
ATOM 4706 C CA . VAL A 1 598 ? -37.865 -20.319 54.965 1.00 25.03 598 VAL A CA 1
ATOM 4707 C C . VAL A 1 598 ? -36.386 -19.946 54.916 1.00 25.03 598 VAL A C 1
ATOM 4709 O O . VAL A 1 598 ? -35.538 -20.717 54.482 1.00 25.03 598 VAL A O 1
ATOM 4712 N N . ILE A 1 599 ? -36.104 -18.739 55.402 1.00 25.92 599 ILE A N 1
ATOM 4713 C CA . ILE A 1 599 ? -34.768 -18.193 55.652 1.00 25.92 599 ILE A CA 1
ATOM 4714 C C . ILE A 1 599 ? -34.205 -18.849 56.921 1.00 25.92 599 ILE A C 1
ATOM 4716 O O . ILE A 1 599 ? -34.907 -18.899 57.931 1.00 25.92 599 ILE A O 1
ATOM 4720 N N . ALA A 1 600 ? -32.937 -19.267 56.915 1.00 25.39 600 ALA A N 1
ATOM 4721 C CA . ALA A 1 600 ? -32.242 -19.709 58.126 1.00 25.39 600 ALA A CA 1
ATOM 4722 C C . ALA A 1 600 ? -30.825 -19.120 58.221 1.00 25.39 600 ALA A C 1
ATOM 4724 O O . ALA A 1 600 ? -29.903 -19.526 57.523 1.00 25.39 600 ALA A O 1
ATOM 4725 N N . SER A 1 601 ? -30.673 -18.158 59.127 1.00 26.77 601 SER A N 1
ATOM 4726 C CA . SER A 1 601 ? -29.402 -17.641 59.639 1.00 26.77 601 SER A CA 1
ATOM 4727 C C . SER A 1 601 ? -28.980 -18.396 60.904 1.00 26.77 601 SER A C 1
ATOM 4729 O O . SER A 1 601 ? -29.829 -18.561 61.780 1.00 26.77 601 SER A O 1
ATOM 4731 N N . THR A 1 602 ? -27.691 -18.697 61.088 1.00 27.56 602 THR A N 1
ATOM 4732 C CA . THR A 1 602 ? -27.094 -18.918 62.426 1.00 27.56 602 THR A CA 1
ATOM 4733 C C . THR A 1 602 ? -25.589 -18.647 62.434 1.00 27.56 602 THR A C 1
ATOM 4735 O O . THR A 1 602 ? -24.855 -19.250 61.654 1.00 27.56 602 THR A O 1
ATOM 4738 N N . ASP A 1 603 ? -25.142 -17.803 63.366 1.00 27.19 603 ASP A N 1
ATOM 4739 C CA . ASP A 1 603 ? -23.744 -17.683 63.801 1.00 27.19 603 ASP A CA 1
ATOM 4740 C C . ASP A 1 603 ? -23.286 -18.918 64.601 1.00 27.19 603 ASP A C 1
ATOM 4742 O O . ASP A 1 603 ? -24.101 -19.493 65.323 1.00 27.19 603 ASP A O 1
ATOM 4746 N N . SER A 1 604 ? -21.976 -19.223 64.599 1.00 28.14 604 SER A N 1
ATOM 4747 C CA . SER A 1 604 ? -21.211 -19.498 65.840 1.00 28.14 604 SER A CA 1
ATOM 4748 C C . SER A 1 604 ? -19.719 -19.809 65.604 1.00 28.14 604 SER A C 1
ATOM 4750 O O . SER A 1 604 ? -19.376 -20.782 64.936 1.00 28.14 604 SER A O 1
ATOM 4752 N N . GLU A 1 605 ? -18.849 -19.039 66.259 1.00 29.78 605 GLU A N 1
ATOM 4753 C CA . GLU A 1 605 ? -17.461 -19.373 66.644 1.00 29.78 605 GLU A CA 1
ATOM 4754 C C . GLU A 1 605 ? -17.426 -19.832 68.131 1.00 29.78 605 GLU A C 1
ATOM 4756 O O . GLU A 1 605 ? -18.441 -19.690 68.820 1.00 29.78 605 GLU A O 1
ATOM 4761 N N . PRO A 1 606 ? -16.272 -20.195 68.737 1.00 48.25 606 PRO A N 1
ATOM 4762 C CA . PRO A 1 606 ? -15.151 -21.024 68.262 1.00 48.25 606 PRO A CA 1
ATOM 4763 C C . PRO A 1 606 ? -14.769 -22.108 69.311 1.00 48.25 606 PRO A C 1
ATOM 4765 O O . PRO A 1 606 ? -15.333 -22.156 70.405 1.00 48.25 606 PRO A O 1
ATOM 4768 N N . LEU A 1 607 ? -13.737 -22.930 69.058 1.00 29.34 607 LEU A N 1
ATOM 4769 C CA . LEU A 1 607 ? -13.024 -23.651 70.132 1.00 29.34 607 LEU A CA 1
ATOM 4770 C C . LEU A 1 607 ? -11.580 -24.019 69.750 1.00 29.34 607 LEU A C 1
ATOM 4772 O O . LEU A 1 607 ? -11.275 -24.291 68.592 1.00 29.34 607 LEU A O 1
ATOM 4776 N N . SER A 1 608 ? -10.690 -24.013 70.744 1.00 28.80 608 SER A N 1
ATOM 4777 C CA . SER A 1 608 ? -9.237 -24.197 70.630 1.00 28.80 608 SER A CA 1
ATOM 4778 C C . SER A 1 608 ? -8.739 -25.377 71.477 1.00 28.80 608 SER A C 1
ATOM 4780 O O . SER A 1 608 ? -9.352 -25.672 72.502 1.00 28.80 608 SER A O 1
ATOM 4782 N N . SER A 1 609 ? -7.619 -26.024 71.097 1.00 30.64 609 SER A N 1
ATOM 4783 C CA . SER A 1 609 ? -6.511 -26.441 72.006 1.00 30.64 609 SER A CA 1
ATOM 4784 C C . SER A 1 609 ? -5.433 -27.365 71.374 1.00 30.64 609 SER A C 1
ATOM 4786 O O . SER A 1 609 ? -5.743 -28.447 70.899 1.00 30.64 609 SER A O 1
ATOM 4788 N N . LEU A 1 610 ? -4.165 -26.922 71.468 1.00 31.61 610 LEU A N 1
ATOM 4789 C CA . LEU A 1 610 ? -2.943 -27.632 71.937 1.00 31.61 610 LEU A CA 1
ATOM 4790 C C . LEU A 1 610 ? -2.480 -28.991 71.318 1.00 31.61 610 LEU A C 1
ATOM 4792 O O . LEU A 1 610 ? -3.029 -30.034 71.655 1.00 31.61 610 LEU A O 1
ATOM 4796 N N . ASP A 1 611 ? -1.401 -28.960 70.506 1.00 33.62 611 ASP A N 1
ATOM 4797 C CA . ASP A 1 611 ? 0.009 -29.396 70.785 1.00 33.62 611 ASP A CA 1
ATOM 4798 C C . ASP A 1 611 ? 0.336 -30.638 71.678 1.00 33.62 611 ASP A C 1
ATOM 4800 O O . ASP A 1 611 ? -0.425 -30.903 72.611 1.00 33.62 611 ASP A O 1
ATOM 4804 N N . PRO A 1 612 ? 1.544 -31.289 71.594 1.00 53.94 612 PRO A N 1
ATOM 4805 C CA . PRO A 1 612 ? 2.635 -31.275 70.575 1.00 53.94 612 PRO A CA 1
ATOM 4806 C C . PRO A 1 612 ? 3.364 -32.653 70.308 1.00 53.94 612 PRO A C 1
ATOM 4808 O O . PRO A 1 612 ? 2.930 -33.704 70.771 1.00 53.94 612 PRO A O 1
ATOM 4811 N N . ASP A 1 613 ? 4.534 -32.584 69.633 1.00 33.66 613 ASP A N 1
ATOM 4812 C CA . ASP A 1 613 ? 5.745 -33.461 69.676 1.00 33.66 613 ASP A CA 1
ATOM 4813 C C . ASP A 1 613 ? 5.859 -34.795 68.884 1.00 33.66 613 ASP A C 1
ATOM 4815 O O . ASP A 1 613 ? 4.996 -35.668 68.949 1.00 33.66 613 ASP A O 1
ATOM 4819 N N . GLY A 1 614 ? 7.035 -35.013 68.244 1.00 28.45 614 GLY A N 1
ATOM 4820 C CA . GLY A 1 614 ? 7.569 -36.368 67.964 1.00 28.45 614 GLY A CA 1
ATOM 4821 C C . GLY A 1 614 ? 8.392 -36.648 66.680 1.00 28.45 614 GLY A C 1
ATOM 4822 O O . GLY A 1 614 ? 7.956 -37.447 65.858 1.00 28.45 614 GLY A O 1
ATOM 4823 N N . GLU A 1 615 ? 9.615 -36.118 66.534 1.00 34.44 615 GLU A N 1
ATOM 4824 C CA . GLU A 1 615 ? 10.699 -36.762 65.733 1.00 34.44 615 GLU A CA 1
ATOM 4825 C C . GLU A 1 615 ? 11.359 -37.900 66.568 1.00 34.44 615 GLU A C 1
ATOM 4827 O O . GLU A 1 615 ? 11.273 -37.790 67.798 1.00 34.44 615 GLU A O 1
ATOM 4832 N N . PRO A 1 616 ? 12.021 -38.969 66.016 1.00 46.16 616 PRO A N 1
ATOM 4833 C CA . PRO A 1 616 ? 13.283 -38.815 65.246 1.00 46.16 616 PRO A CA 1
ATOM 4834 C C . PRO A 1 616 ? 13.770 -39.954 64.272 1.00 46.16 616 PRO A C 1
ATOM 4836 O O . PRO A 1 616 ? 13.260 -41.069 64.232 1.00 46.16 616 PRO A O 1
ATOM 4839 N N . SER A 1 617 ? 14.880 -39.655 63.568 1.00 31.61 617 SER A N 1
ATOM 4840 C CA . SER A 1 617 ? 16.060 -40.509 63.219 1.00 31.61 617 SER A CA 1
ATOM 4841 C C . SER A 1 617 ? 15.990 -41.819 62.377 1.00 31.61 617 SER A C 1
ATOM 4843 O O . SER A 1 617 ? 15.689 -42.885 62.900 1.00 31.61 617 SER A O 1
ATOM 4845 N N . ALA A 1 618 ? 16.492 -41.724 61.130 1.00 34.16 618 ALA A N 1
ATOM 4846 C CA . ALA A 1 618 ? 17.767 -42.276 60.582 1.00 34.16 618 ALA A CA 1
ATOM 4847 C C . ALA A 1 618 ? 18.157 -43.795 60.510 1.00 34.16 618 ALA A C 1
ATOM 4849 O O . ALA A 1 618 ? 17.851 -44.600 61.378 1.00 34.16 618 ALA A O 1
ATOM 4850 N N . GLU A 1 619 ? 19.018 -44.066 59.501 1.00 32.47 619 GLU A N 1
ATOM 4851 C CA . GLU A 1 619 ? 19.947 -45.206 59.230 1.00 32.47 619 GLU A CA 1
ATOM 4852 C C . GLU A 1 619 ? 19.497 -46.478 58.456 1.00 32.47 619 GLU A C 1
ATOM 4854 O O . GLU A 1 619 ? 18.436 -47.051 58.679 1.00 32.47 619 GLU A O 1
ATOM 4859 N N . GLY A 1 620 ? 20.390 -46.951 57.558 1.00 28.98 620 GLY A N 1
ATOM 4860 C CA . GLY A 1 620 ? 20.338 -48.244 56.840 1.00 28.98 620 GLY A CA 1
ATOM 4861 C C . GLY A 1 620 ? 20.955 -48.197 55.422 1.00 28.98 620 GLY A C 1
ATOM 4862 O O . GLY A 1 620 ? 20.471 -47.443 54.584 1.00 28.98 620 GLY A O 1
ATOM 4863 N N . ALA A 1 621 ? 22.015 -48.973 55.129 1.00 31.17 621 ALA A N 1
ATOM 4864 C CA . ALA A 1 621 ? 22.854 -48.824 53.917 1.00 31.17 621 ALA A CA 1
ATOM 4865 C C . ALA A 1 621 ? 23.241 -50.147 53.198 1.00 31.17 621 ALA A C 1
ATOM 4867 O O . ALA A 1 621 ? 23.085 -51.225 53.767 1.00 31.17 621 ALA A O 1
ATOM 4868 N N . GLY A 1 622 ? 23.832 -50.026 51.991 1.00 28.84 622 GLY A N 1
ATOM 4869 C CA . GLY A 1 622 ? 24.614 -51.060 51.265 1.00 28.84 622 GLY A CA 1
ATOM 4870 C C . GLY A 1 622 ? 23.918 -51.740 50.062 1.00 28.84 622 GLY A C 1
ATOM 4871 O O . GLY A 1 622 ? 22.694 -51.761 50.006 1.00 28.84 622 GLY A O 1
ATOM 4872 N N . GLU A 1 623 ? 24.603 -52.349 49.076 1.00 34.06 623 GLU A N 1
ATOM 4873 C CA . GLU A 1 623 ? 26.009 -52.261 48.597 1.00 34.06 623 GLU A CA 1
ATOM 4874 C C . GLU A 1 623 ? 26.180 -53.076 47.269 1.00 34.06 623 GLU A C 1
ATOM 4876 O O . GLU A 1 623 ? 25.362 -53.955 47.004 1.00 34.06 623 GLU A O 1
ATOM 4881 N N . GLY A 1 624 ? 27.244 -52.844 46.471 1.00 29.47 624 GLY A N 1
ATOM 4882 C CA . GLY A 1 624 ? 27.677 -53.678 45.309 1.00 29.47 624 GLY A CA 1
ATOM 4883 C C . GLY A 1 624 ? 27.166 -53.230 43.912 1.00 29.47 624 GLY A C 1
ATOM 4884 O O . GLY A 1 624 ? 25.961 -53.094 43.740 1.00 29.47 624 GLY A O 1
ATOM 4885 N N . ALA A 1 625 ? 27.962 -52.858 42.887 1.00 33.81 625 ALA A N 1
ATOM 4886 C CA . ALA A 1 625 ? 29.159 -53.455 42.232 1.00 33.81 625 ALA A CA 1
ATOM 4887 C C . ALA A 1 625 ? 28.794 -54.594 41.221 1.00 33.81 625 ALA A C 1
ATOM 4889 O O . ALA A 1 625 ? 27.928 -55.403 41.532 1.00 33.81 625 ALA A O 1
ATOM 4890 N N . ASP A 1 626 ? 29.375 -54.743 40.009 1.00 34.59 626 ASP A N 1
ATOM 4891 C CA . ASP A 1 626 ? 30.614 -54.155 39.446 1.00 34.59 626 ASP A CA 1
ATOM 4892 C C . ASP A 1 626 ? 30.808 -54.402 37.900 1.00 34.59 626 ASP A C 1
ATOM 4894 O O . ASP A 1 626 ? 30.148 -55.290 37.365 1.00 34.59 626 ASP A O 1
ATOM 4898 N N . VAL A 1 627 ? 31.804 -53.732 37.250 1.00 36.44 627 VAL A N 1
ATOM 4899 C CA . VAL A 1 627 ? 32.746 -54.271 36.182 1.00 36.44 627 VAL A CA 1
ATOM 4900 C C . VAL A 1 627 ? 32.196 -54.579 34.735 1.00 36.44 627 VAL A C 1
ATOM 4902 O O . VAL A 1 627 ? 31.184 -55.254 34.611 1.00 36.44 627 VAL A O 1
ATOM 4905 N N . LEU A 1 628 ? 32.733 -54.163 33.547 1.00 34.81 628 LEU A N 1
ATOM 4906 C CA . LEU A 1 628 ? 34.024 -53.620 32.986 1.00 34.81 628 LEU A CA 1
ATOM 4907 C C . LEU A 1 628 ? 33.794 -52.583 31.835 1.00 34.81 628 LEU A C 1
ATOM 4909 O O . LEU A 1 628 ? 32.748 -52.645 31.197 1.00 34.81 628 LEU A O 1
ATOM 4913 N N . SER A 1 629 ? 34.624 -51.536 31.616 1.00 32.38 629 SER A N 1
ATOM 4914 C CA . SER A 1 629 ? 35.887 -51.431 30.803 1.00 32.38 629 SER A CA 1
ATOM 4915 C C . SER A 1 629 ? 35.706 -51.634 29.272 1.00 32.38 629 SER A C 1
ATOM 4917 O O . SER A 1 629 ? 34.857 -52.419 28.868 1.00 32.38 629 SER A O 1
ATOM 4919 N N . ASP A 1 630 ? 36.373 -50.969 28.311 1.00 31.14 630 ASP A N 1
ATOM 4920 C CA . ASP A 1 630 ? 37.476 -49.972 28.216 1.00 31.14 630 ASP A CA 1
ATOM 4921 C C . ASP A 1 630 ? 37.200 -49.031 26.995 1.00 31.14 630 ASP A C 1
ATOM 4923 O O . ASP A 1 630 ? 36.215 -49.249 26.292 1.00 31.14 630 ASP A O 1
ATOM 4927 N N . GLY A 1 631 ? 37.952 -47.979 26.619 1.00 29.62 631 GLY A N 1
ATOM 4928 C CA . GLY A 1 631 ? 39.256 -47.419 27.034 1.00 29.62 631 GLY A CA 1
ATOM 4929 C C . GLY A 1 631 ? 39.524 -46.061 26.314 1.00 29.62 631 GLY A C 1
ATOM 4930 O O . GLY A 1 631 ? 38.574 -45.464 25.806 1.00 29.62 631 GLY A O 1
ATOM 4931 N N . SER A 1 632 ? 40.774 -45.551 26.254 1.00 30.94 632 SER A N 1
ATOM 4932 C CA . SER A 1 632 ? 41.067 -44.122 25.908 1.00 30.94 632 SER A CA 1
ATOM 4933 C C . SER A 1 632 ? 42.075 -43.885 24.718 1.00 30.94 632 SER A C 1
ATOM 4935 O O . SER A 1 632 ? 42.102 -44.738 23.835 1.00 30.94 632 SER A O 1
ATOM 4937 N N . PRO A 1 633 ? 42.811 -42.742 24.542 1.00 53.72 633 PRO A N 1
ATOM 4938 C CA . PRO A 1 633 ? 42.846 -41.957 23.278 1.00 53.72 633 PRO A CA 1
ATOM 4939 C C . PRO A 1 633 ? 44.317 -41.743 22.776 1.00 53.72 633 PRO A C 1
ATOM 4941 O O . PRO A 1 633 ? 45.079 -42.700 22.892 1.00 53.72 633 PRO A O 1
ATOM 4944 N N . PRO A 1 634 ? 44.848 -40.538 22.419 1.00 54.41 634 PRO A N 1
ATOM 4945 C CA . PRO A 1 634 ? 44.403 -39.385 21.593 1.00 54.41 634 PRO A CA 1
ATOM 4946 C C . PRO A 1 634 ? 45.392 -39.053 20.427 1.00 54.41 634 PRO A C 1
ATOM 4948 O O . PRO A 1 634 ? 46.467 -39.637 20.365 1.00 54.41 634 PRO A O 1
ATOM 4951 N N . GLU A 1 635 ? 45.137 -38.026 19.589 1.00 30.80 635 GLU A N 1
ATOM 4952 C CA . GLU A 1 635 ? 46.234 -37.250 18.946 1.00 30.80 635 GLU A CA 1
ATOM 4953 C C . GLU A 1 635 ? 45.848 -35.808 18.505 1.00 30.80 635 GLU A C 1
ATOM 4955 O O . GLU A 1 635 ? 44.692 -35.400 18.612 1.00 30.80 635 GLU A O 1
ATOM 4960 N N . THR A 1 636 ? 46.846 -35.002 18.106 1.00 32.75 636 THR A N 1
ATOM 4961 C CA . THR A 1 636 ? 46.891 -33.516 18.163 1.00 32.75 636 THR A CA 1
ATOM 4962 C C . THR A 1 636 ? 46.907 -32.749 16.826 1.00 32.75 636 THR A C 1
ATOM 4964 O O . THR A 1 636 ? 47.631 -33.151 15.923 1.00 32.75 636 THR A O 1
ATOM 4967 N N . ALA A 1 637 ? 46.295 -31.548 16.789 1.00 31.11 637 ALA A N 1
ATOM 4968 C CA . ALA A 1 637 ? 46.730 -30.310 16.078 1.00 31.11 637 ALA A CA 1
ATOM 4969 C C . ALA A 1 637 ? 45.757 -29.152 16.449 1.00 31.11 637 ALA A C 1
ATOM 4971 O O . ALA A 1 637 ? 44.551 -29.347 16.378 1.00 31.11 637 ALA A O 1
ATOM 4972 N N . GLN A 1 638 ? 46.125 -28.007 17.049 1.00 31.20 638 GLN A N 1
ATOM 4973 C CA . GLN A 1 638 ? 46.940 -26.862 16.583 1.00 31.20 638 GLN A CA 1
ATOM 4974 C C . GLN A 1 638 ? 46.458 -26.127 15.309 1.00 31.20 638 GLN A C 1
ATOM 4976 O O . GLN A 1 638 ? 46.802 -26.550 14.214 1.00 31.20 638 GLN A O 1
ATOM 4981 N N . SER A 1 639 ? 45.785 -24.970 15.478 1.00 30.67 639 SER A N 1
ATOM 4982 C CA . SER A 1 639 ? 46.111 -23.647 14.865 1.00 30.67 639 SER A CA 1
ATOM 4983 C C . SER A 1 639 ? 45.018 -22.607 15.223 1.00 30.67 639 SER A C 1
ATOM 4985 O O . SER A 1 639 ? 43.877 -22.735 14.796 1.00 30.67 639 SER A O 1
ATOM 4987 N N . SER A 1 640 ? 45.266 -21.699 16.175 1.00 31.66 640 SER A N 1
ATOM 4988 C CA . SER A 1 640 ? 45.598 -20.269 15.953 1.00 31.66 640 SER A CA 1
ATOM 4989 C C . SER A 1 640 ? 44.439 -19.351 15.513 1.00 31.66 640 SER A C 1
ATOM 4991 O O . SER A 1 640 ? 43.998 -19.389 14.367 1.00 31.66 640 SER A O 1
ATOM 4993 N N . ALA A 1 641 ? 44.027 -18.452 16.414 1.00 36.88 641 ALA A N 1
ATOM 4994 C CA . ALA A 1 641 ? 43.207 -17.278 16.102 1.00 36.88 641 ALA A CA 1
ATOM 4995 C C . ALA A 1 641 ? 44.067 -16.136 15.510 1.00 36.88 641 ALA A C 1
ATOM 4997 O O . ALA A 1 641 ? 45.260 -16.082 15.814 1.00 36.88 641 ALA A O 1
ATOM 4998 N N . PRO A 1 642 ? 43.495 -15.210 14.716 1.00 39.12 642 PRO A N 1
ATOM 4999 C CA . PRO A 1 642 ? 44.183 -13.998 14.281 1.00 39.12 642 PRO A CA 1
ATOM 5000 C C . PRO A 1 642 ? 44.008 -12.838 15.276 1.00 39.12 642 PRO A C 1
ATOM 5002 O O . PRO A 1 642 ? 42.946 -12.649 15.872 1.00 39.12 642 PRO A O 1
ATOM 5005 N N . GLU A 1 643 ? 45.074 -12.056 15.430 1.00 30.33 643 GLU A N 1
ATOM 5006 C CA . GLU A 1 643 ? 45.162 -10.894 16.316 1.00 30.33 643 GLU A CA 1
ATOM 5007 C C . GLU A 1 643 ? 44.513 -9.621 15.742 1.00 30.33 643 GLU A C 1
ATOM 5009 O O . GLU A 1 643 ? 44.130 -9.528 14.575 1.00 30.33 643 GLU A O 1
ATOM 5014 N N . GLN A 1 644 ? 44.443 -8.606 16.603 1.00 32.81 644 GLN A N 1
ATOM 5015 C CA . GLN A 1 644 ? 44.141 -7.218 16.267 1.00 32.81 644 GLN A CA 1
ATOM 5016 C C . GLN A 1 644 ? 45.158 -6.649 15.260 1.00 32.81 644 GLN A C 1
ATOM 5018 O O . GLN A 1 644 ? 46.359 -6.873 15.397 1.00 32.81 644 GLN A O 1
ATOM 5023 N N . SER A 1 645 ? 44.706 -5.812 14.321 1.00 31.67 645 SER A N 1
ATOM 5024 C CA . SER A 1 645 ? 45.600 -5.027 13.460 1.00 31.67 645 SER A CA 1
ATOM 5025 C C . SER A 1 645 ? 45.131 -3.576 13.309 1.00 31.67 645 SER A C 1
ATOM 5027 O O . SER A 1 645 ? 44.176 -3.295 12.582 1.00 31.67 645 SER A O 1
ATOM 5029 N N . SER A 1 646 ? 45.850 -2.653 13.947 1.00 35.09 646 SER A N 1
ATOM 5030 C CA . SER A 1 646 ? 45.767 -1.207 13.695 1.00 35.09 646 SER A CA 1
ATOM 5031 C C . SER A 1 646 ? 46.862 -0.767 12.710 1.00 35.09 646 SER A C 1
ATOM 5033 O O . SER A 1 646 ? 48.004 -1.204 12.853 1.00 35.09 646 SER A O 1
ATOM 5035 N N . PRO A 1 647 ? 46.568 0.137 11.761 1.00 41.22 647 PRO A N 1
ATOM 5036 C CA . PRO A 1 647 ? 47.568 0.951 11.053 1.00 41.22 647 PRO A CA 1
ATOM 5037 C C . PRO A 1 647 ? 47.331 2.475 11.309 1.00 41.22 647 PRO A C 1
ATOM 5039 O O . PRO A 1 647 ? 46.344 2.824 11.957 1.00 41.22 647 PRO A O 1
ATOM 5042 N N . PRO A 1 648 ? 48.252 3.406 10.962 1.00 44.91 648 PRO A N 1
ATOM 5043 C CA . PRO A 1 648 ? 49.001 4.125 12.004 1.00 44.91 648 PRO A CA 1
ATOM 5044 C C . PRO A 1 648 ? 48.873 5.666 11.997 1.00 44.91 648 PRO A C 1
ATOM 5046 O O . PRO A 1 648 ? 48.397 6.274 11.042 1.00 44.91 648 PRO A O 1
ATOM 5049 N N . GLU A 1 649 ? 49.392 6.313 13.050 1.00 31.91 649 GLU A N 1
ATOM 5050 C CA . GLU A 1 649 ? 49.576 7.772 13.125 1.00 31.91 649 GLU A CA 1
ATOM 5051 C C . GLU A 1 649 ? 50.857 8.260 12.419 1.00 31.91 649 GLU A C 1
ATOM 5053 O O . GLU A 1 649 ? 51.949 7.819 12.769 1.00 31.91 649 GLU A O 1
ATOM 5058 N N . GLN A 1 650 ? 50.725 9.266 11.543 1.00 31.59 650 GLN A N 1
ATOM 5059 C CA . GLN A 1 650 ? 51.641 10.411 11.337 1.00 31.59 650 GLN A CA 1
ATOM 5060 C C . GLN A 1 650 ? 50.830 11.524 10.631 1.00 31.59 650 GLN A C 1
ATOM 5062 O O . GLN A 1 650 ? 50.062 11.208 9.732 1.00 31.59 650 GLN A O 1
ATOM 5067 N N . SER A 1 651 ? 50.952 12.839 10.823 1.00 31.05 651 SER A N 1
ATOM 5068 C CA . SER A 1 651 ? 51.332 13.759 11.909 1.00 31.05 651 SER A CA 1
ATOM 5069 C C . SER A 1 651 ? 51.272 15.194 11.312 1.00 31.05 651 SER A C 1
ATOM 5071 O O . SER A 1 651 ? 51.387 15.359 10.100 1.00 31.05 651 SER A O 1
ATOM 5073 N N . SER A 1 652 ? 51.172 16.235 12.153 1.00 31.42 652 SER A N 1
ATOM 5074 C CA . SER A 1 652 ? 51.539 17.656 11.880 1.00 31.42 652 SER A CA 1
ATOM 5075 C C . SER A 1 652 ? 50.697 18.591 10.959 1.00 31.42 652 SER A C 1
ATOM 5077 O O . SER A 1 652 ? 51.193 19.050 9.940 1.00 31.42 652 SER A O 1
ATOM 5079 N N . GLY A 1 653 ? 49.526 19.039 11.457 1.00 30.98 653 GLY A N 1
ATOM 5080 C CA . GLY A 1 653 ? 49.131 20.470 11.648 1.00 30.98 653 GLY A CA 1
ATOM 5081 C C . GLY A 1 653 ? 48.929 21.447 10.455 1.00 30.98 653 GLY A C 1
ATOM 5082 O O . GLY A 1 653 ? 49.122 21.063 9.309 1.00 30.98 653 GLY A O 1
ATOM 5083 N N . PRO A 1 654 ? 48.573 22.740 10.705 1.00 43.03 654 PRO A N 1
ATOM 5084 C CA . PRO A 1 654 ? 48.195 23.399 11.973 1.00 43.03 654 PRO A CA 1
ATOM 5085 C C . PRO A 1 654 ? 46.781 24.063 11.988 1.00 43.03 654 PRO A C 1
ATOM 5087 O O . PRO A 1 654 ? 46.098 24.153 10.974 1.00 43.03 654 PRO A O 1
ATOM 5090 N N . ARG A 1 655 ? 46.349 24.569 13.161 1.00 36.41 655 ARG A N 1
ATOM 5091 C CA . ARG A 1 655 ? 45.118 25.385 13.377 1.00 36.41 655 ARG A CA 1
ATOM 5092 C C . ARG A 1 655 ? 45.335 26.866 12.977 1.00 36.41 655 ARG A C 1
ATOM 5094 O O . ARG A 1 655 ? 46.487 27.298 12.977 1.00 36.41 655 ARG A O 1
ATOM 5101 N N . PRO A 1 656 ? 44.279 27.660 12.687 1.00 44.09 656 PRO A N 1
ATOM 5102 C CA . PRO A 1 656 ? 43.452 28.351 13.710 1.00 44.09 656 PRO A CA 1
ATOM 5103 C C . PRO A 1 656 ? 41.933 28.228 13.404 1.00 44.09 656 PRO A C 1
ATOM 5105 O O . PRO A 1 656 ? 41.570 27.584 12.431 1.00 44.09 656 PRO A O 1
ATOM 5108 N N . GLY A 1 657 ? 40.960 28.759 14.156 1.00 30.53 657 GLY A N 1
ATOM 5109 C CA . GLY A 1 657 ? 40.919 29.575 15.379 1.00 30.53 657 GLY A CA 1
ATOM 5110 C C . GLY A 1 657 ? 39.451 29.729 15.844 1.00 30.53 657 GLY A C 1
ATOM 5111 O O . GLY A 1 657 ? 38.538 29.333 15.126 1.00 30.53 657 GLY A O 1
ATOM 5112 N N . GLN A 1 658 ? 39.204 30.240 17.055 1.00 33.44 658 GLN A N 1
ATOM 5113 C CA . GLN A 1 658 ? 37.853 30.321 17.650 1.00 33.44 658 GLN A CA 1
ATOM 5114 C C . GLN A 1 658 ? 36.951 31.383 16.987 1.00 33.44 658 GLN A C 1
ATOM 5116 O O . GLN A 1 658 ? 37.439 32.431 16.573 1.00 33.44 658 GLN A O 1
ATOM 5121 N N . GLY A 1 659 ? 35.630 31.160 16.991 1.00 29.48 659 GLY A N 1
ATOM 5122 C CA . GLY A 1 659 ? 34.637 32.156 16.563 1.00 29.48 659 GLY A CA 1
ATOM 5123 C C . GLY A 1 659 ? 33.193 31.734 16.853 1.00 29.48 659 GLY A C 1
ATOM 5124 O O . GLY A 1 659 ? 32.567 31.049 16.054 1.00 29.48 659 GLY A O 1
ATOM 5125 N N . SER A 1 660 ? 32.660 32.133 18.008 1.00 32.72 660 SER A N 1
ATOM 512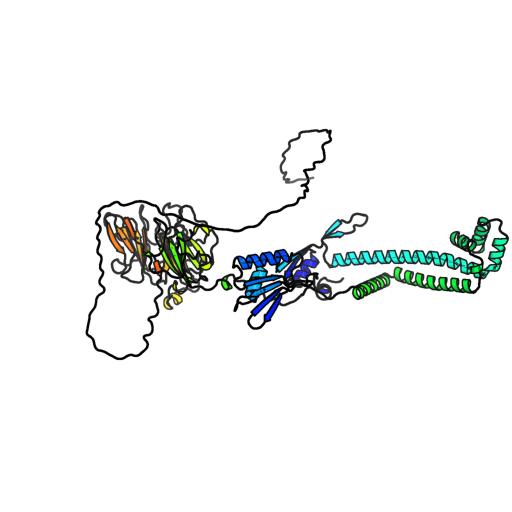6 C CA . SER A 1 660 ? 31.250 31.957 18.387 1.00 32.72 660 SER A CA 1
ATOM 5127 C C . SER A 1 660 ? 30.327 32.939 17.654 1.00 32.72 660 SER A C 1
ATOM 5129 O O . SER A 1 660 ? 30.655 34.122 17.587 1.00 32.72 660 SER A O 1
ATOM 5131 N N . GLY A 1 661 ? 29.133 32.508 17.227 1.00 29.94 661 GLY A N 1
ATOM 5132 C CA . GLY A 1 661 ? 28.125 33.426 16.680 1.00 29.94 661 GLY A CA 1
ATOM 5133 C C . GLY A 1 661 ? 26.750 32.798 16.434 1.00 29.94 661 GLY A C 1
ATOM 5134 O O . GLY A 1 661 ? 26.521 32.192 15.394 1.00 29.94 661 GLY A O 1
ATOM 5135 N N . GLN A 1 662 ? 25.815 32.987 17.369 1.00 35.41 662 GLN A N 1
ATOM 5136 C CA . GLN A 1 662 ? 24.377 32.851 17.104 1.00 35.41 662 GLN A CA 1
ATOM 5137 C C . GLN A 1 662 ? 23.866 34.125 16.415 1.00 35.41 662 GLN A C 1
ATOM 5139 O O . GLN A 1 662 ? 24.049 35.186 16.993 1.00 35.41 662 GLN A O 1
ATOM 5144 N N . PHE A 1 663 ? 23.136 34.029 15.300 1.00 30.22 663 PHE A N 1
ATOM 5145 C CA . PHE A 1 663 ? 22.055 34.960 14.910 1.00 30.22 663 PHE A CA 1
ATOM 5146 C C . PHE A 1 663 ? 21.117 34.185 13.961 1.00 30.22 663 PHE A C 1
ATOM 5148 O O . PHE A 1 663 ? 21.589 33.595 12.997 1.00 30.22 663 PHE A O 1
ATOM 5155 N N . ARG A 1 664 ? 19.871 33.861 14.333 1.00 30.97 664 ARG A N 1
ATOM 5156 C CA . ARG A 1 664 ? 18.637 34.678 14.429 1.00 30.97 664 ARG A CA 1
ATOM 5157 C C . ARG A 1 664 ? 18.089 35.183 13.087 1.00 30.97 664 ARG A C 1
ATOM 5159 O O . ARG A 1 664 ? 18.796 35.783 12.292 1.00 30.97 664 ARG A O 1
ATOM 5166 N N . GLN A 1 665 ? 16.788 34.938 12.916 1.00 32.41 665 GLN A N 1
ATOM 5167 C CA . GLN A 1 665 ? 15.936 35.352 11.801 1.00 32.41 665 GLN A CA 1
ATOM 5168 C C . GLN A 1 665 ? 15.945 36.873 11.592 1.00 32.41 665 GLN A C 1
ATOM 5170 O O . GLN A 1 665 ? 16.006 37.629 12.563 1.00 32.41 665 GLN A O 1
ATOM 5175 N N . ALA A 1 666 ? 15.745 37.297 10.344 1.00 32.16 666 ALA A N 1
ATOM 5176 C CA . ALA A 1 666 ? 15.322 38.648 9.998 1.00 32.16 666 ALA A CA 1
ATOM 5177 C C . ALA A 1 666 ? 14.024 38.579 9.178 1.00 32.16 666 ALA A C 1
ATOM 5179 O O . ALA A 1 666 ? 13.998 37.994 8.097 1.00 32.16 666 ALA A O 1
ATOM 5180 N N . ASN A 1 667 ? 12.956 39.177 9.710 1.00 32.97 667 ASN A N 1
ATOM 5181 C CA . ASN A 1 667 ? 11.778 39.561 8.932 1.00 32.97 667 ASN A CA 1
ATOM 5182 C C . ASN A 1 667 ? 12.089 40.857 8.172 1.00 32.97 667 ASN A C 1
ATOM 5184 O O . ASN A 1 667 ? 12.793 41.711 8.711 1.00 32.97 667 ASN A O 1
ATOM 5188 N N . LEU A 1 668 ? 11.476 41.048 7.002 1.00 33.72 668 LEU A N 1
ATOM 5189 C CA . LEU A 1 668 ? 11.402 42.339 6.315 1.00 33.72 668 LEU A CA 1
ATOM 5190 C C . LEU A 1 668 ? 9.966 42.587 5.818 1.00 33.72 668 LEU A C 1
ATOM 5192 O O . LEU A 1 668 ? 9.559 42.081 4.778 1.00 33.72 668 LEU A O 1
ATOM 5196 N N . PHE A 1 669 ? 9.216 43.373 6.593 1.00 34.34 669 PHE A N 1
ATOM 5197 C CA . PHE A 1 669 ? 8.407 44.473 6.043 1.00 34.34 669 PHE A CA 1
ATOM 5198 C C . PHE A 1 669 ? 9.399 45.624 5.742 1.00 34.34 669 PHE A C 1
ATOM 5200 O O . PHE A 1 669 ? 10.451 45.662 6.382 1.00 34.34 669 PHE A O 1
ATOM 5207 N N . GLY A 1 670 ? 9.185 46.592 4.854 1.00 32.34 670 GLY A N 1
ATOM 5208 C CA . GLY A 1 670 ? 8.050 46.986 4.009 1.00 32.34 670 GLY A CA 1
ATOM 5209 C C . GLY A 1 670 ? 8.256 48.472 3.640 1.00 32.34 670 GLY A C 1
ATOM 5210 O O . GLY A 1 670 ? 8.902 49.162 4.428 1.00 32.34 670 GLY A O 1
ATOM 5211 N N . ASP A 1 671 ? 7.721 48.926 2.497 1.00 38.72 671 ASP A N 1
ATOM 5212 C CA . ASP A 1 671 ? 7.602 50.347 2.076 1.00 38.72 671 ASP A CA 1
ATOM 5213 C C . ASP A 1 671 ? 8.964 51.101 1.859 1.00 38.72 671 ASP A C 1
ATOM 5215 O O . ASP A 1 671 ? 10.008 50.653 2.328 1.00 38.72 671 ASP A O 1
ATOM 5219 N N . ASP A 1 672 ? 9.126 52.197 1.098 1.00 39.00 672 ASP A N 1
ATOM 5220 C CA . ASP A 1 672 ? 8.231 53.046 0.287 1.00 39.00 672 ASP A CA 1
ATOM 5221 C C . ASP A 1 672 ? 9.045 53.792 -0.825 1.00 39.00 672 ASP A C 1
ATOM 5223 O O . ASP A 1 672 ? 10.274 53.746 -0.820 1.00 39.00 672 ASP A O 1
ATOM 5227 N N . GLU A 1 673 ? 8.341 54.459 -1.753 1.00 43.09 673 GLU A N 1
ATOM 5228 C CA . GLU A 1 673 ? 8.710 55.609 -2.638 1.00 43.09 673 GLU A CA 1
ATOM 5229 C C . GLU A 1 673 ? 10.193 55.963 -2.991 1.00 43.09 673 GLU A C 1
ATOM 5231 O O . GLU A 1 673 ? 10.935 56.470 -2.152 1.00 43.09 673 GLU A O 1
ATOM 5236 N N . GLU A 1 674 ? 10.575 55.880 -4.284 1.00 39.38 674 GLU A N 1
ATOM 5237 C CA . GLU A 1 674 ? 10.724 57.033 -5.233 1.00 39.38 674 GLU A CA 1
ATOM 5238 C C . GLU A 1 674 ? 10.943 56.577 -6.700 1.00 39.38 674 GLU A C 1
ATOM 5240 O O . GLU A 1 674 ? 11.724 55.623 -6.930 1.00 39.38 674 GLU A O 1
#

Secondary structure (DSSP, 8-state):
---HHHHBTTTB-S---TT--EE---HHHHHHHHHHTEEEEEEE--EEEEEETTEEEEEE----TT--HHHHHHHHHHHHHTTS-TTEEEEEE--SSS--EEEEEPTT--HHHHHHHHHHHSTTEEEEEEE-EEEEEETTEEEEEEEE--HHHHHHHHHHHHHHHHHHHHHHHHHHHHHHHHHHHHHHHHHHTHHHHHHHHHT-SSHHHHHHHHHHHHT--HHHHHHHHT--GGGGSHHHHHHHHHHHHHHHHHHHHHHHHHH-HHHHHHHHHHHHHHHHHHH-----SB-S---------SGGGS---EEEEEEETTSEEEEES--S-GGGS---TT--EEEEEEEETTSEEEEEETTSEEEEEEGGGS-B-SS--EEGGGTS---TT--EEEEEES-GGGS----HHHHHHS-TTSPPSSEEEEEETTSEEEEEESGGGSSPPPTT-EE-B---TTSTT--EEEEEEE-S--EEEEEETTSEEEEEEGGGS-EESS-B--EESS---TT--EEEEEEESSTT--EEEEETTS-EEEE-TTTS----TTS--EESSSS--EEEEEPPPEE-PPPPPPP---S---------------------------------------------------------PPPP------------------------------

Sequence (674 aa):
DITLEQVVGPHIKGPDFPTAGIMLTTREELLEIYDEGRGAVEVRGAWRLESEGQKKWIVIDSSPYGVNKSTLVGDIAEHIRKEKVPQLLDIRDESTDEVRVVLELKRGSNPETAMAYLLKRTALQSRFNVNMTALCPVEGSDVGLPQRLGLLQVLRQFLDFRFEVVQRRLNYDLAQLERRIHILRAFVIIFNALDEAIRLIRESESKSDARERLMTRFELDWEQAEAILETKLYRLARLEIDAIERELAEKQAEADKIRAILGSKTELWALIRSELVQIADAYGDPRRTAVGVEVKEIDFSAEDYIVDEDAWVMVTRQGWFKRQKSYTDLSAIRVRDGDEVGWVLPSSTKNSLIVFTDQGRAYTVRVADIPQTTGYGEPIQTQFDFDDGETVVGAITSDPRCLPEISPEVMEAVPDEDPKPPYAVAVSRAGKCLRFSLDGFVDPSTVNGRMFMRLDGSLAIDAVVRVFMSDGTETVSLATREGRYLLFDVNEINVLSGPGKGVMAAKLTGTDFIFGFALTTDRMDGLTVETNRGRTEVIRPNKFKVTSRGGKGREIIKRGYLSGVFFPPIEVSLEQPEEEDEPGALGEEGTSGEATSVIASTDSEPLSSLDPDGEPSAEGAGEGADVLSDGSPPETAQSSAPEQSSPPEQSSGPRPGQGSGQFRQANLFGDDEE

Radius of gyration: 48.93 Å; chains: 1; bounding box: 111×111×144 Å